Protein AF-0000000084985506 (afdb_homodimer)

Secondary structure (DSSP, 8-state):
----PPPTTB-SPPP-PPTT-THHHHHHHHHHHHHHTT-GGGEEEEEPSSGGGGGGGTBSSEEEE--TT-HHHHHHHHHHHH-TT-EEEEEEEHIIIIIITHHHHHHHHHTT-S-EEEEEE-SSBTTTTSB--TTPPTT---SS-TT---HHHH-PPP-HHHHHTTSTTEEEEEEEE-SSHHHHHHHHHHHHHHHHHHHTT--EEEEEEE---HHHHT--HHHHHHHIIIIIHHHS--EEEEE-TTT---/----PPPTTB-SPPP-PPTT-THHHHHHHHHHHHHHTT-GGGEEEEEPSSTTGGGGGTBSSEEEE--TT-HHHHHHHHHHHH-TT-EEEEEEEHIIIIIITHHHHHHHHHTT-S-EEEEEE-SSBTTTTSB--TTPPTT---SS-TT---HHHH-PPP-HHHHHTTSTTEEEEEEEE-SSHHHHHHHHHHHHHHHHHHHTT--EEEEEEE---HHHHT--HHHHHHHIIIIIHHHS--EEEEE-TTT---

Radius of gyration: 23.68 Å; Cα contacts (8 Å, |Δi|>4): 1225; chains: 2; bounding box: 54×81×56 Å

Organism: NCBI:txid537013

Foldseek 3Di:
DPPPDQAPFWDPDDAPADPLWCVVLVLRLLSNLCVVVPQQAQEEEEEAPASCQCVCNTTSHHYHYDYQLCRLVVQLVVDVVSDLQHAYEYEDEQCRHVPPNPVSNLVQLLVLRLYEYEYEYAQARQRVQTHGGLQNQAQQDFPPRNRGDDCVVNNHRDQNQLVSQVHLSEQWEWEFEDLDPVRSVVLSVQSNVSRVLSSVVQGYYYYYYYIFRCRRSVHDSNVRSVCCVPPVCVVHPGDINHHNSVRGSD/DPPPDQAPFWDPDDAPADPLWCVVLVLRLLSNLCVVVPQQAQEEEEEAPASCQCVCNTTSHHYHYDYQLCRLVVQLVVDVVSDLQHAYEYEDEQCRHVPPNPVSNLVQLLVLRLYEYEYEYAQARQRVQTHGGLQNQAQQDFPPRNRGDDCVVNNHRDQNQLVSQVHLSEAWEWEFEDLDPVRSVVLSVQSNVSRVLSSVVQGYYYYYYYIFRCRRSVHDSNVRSVCCVPPVCVVHPGDINHHNSVRGSD

InterPro domains:
  IPR011766 Thiamine pyrophosphate enzyme, TPP-binding [PF02775] (49-209)
  IPR029061 Thiamin diphosphate-binding fold [SSF52518] (15-241)
  IPR051457 2-oxoacid:ferredoxin oxidoreductase [PTHR48084] (11-234)

pLDDT: mean 94.35, std 8.33, range [30.42, 98.94]

Sequence (500 aa):
MAVFEKTSGLTDQVTHYCPGCTHGIIHRLVAETLEELSVLGDTVGVASVGCSVMSYDYFSCDMVQAPHGRAPAVATGIKRVLGPQSVVFTYQGDGDLAAIGTAETVHAAARGENITLIFVNNAIYGMTGGQMAPTTLPGQVTQTTPRGRDIRTAGFPIRICEMLATLDGVAYAERVAVNTVANIRKAKQAVQKAFTAQTEGKGFTIVEILSTCPTNWGLTPAESLQWVQENMIPHYPLGVFCDRTEKGVYMAVFEKTSGLTDQVTHYCPGCTHGIIHRLVAETLEELSVLGDTVGVASVGCSVMSYDYFSCDMVQAPHGRAPAVATGIKRVLGPQSVVFTYQGDGDLAAIGTAETVHAAARGENITLIFVNNAIYGMTGGQMAPTTLPGQVTQTTPRGRDIRTAGFPIRICEMLATLDGVAYAERVAVNTVANIRKAKQAVQKAFTAQTEGKGFTIVEILSTCPTNWGLTPAESLQWVQENMIPHYPLGVFCDRTEKGVY

Solvent-accessible surface area (backbone atoms only — not comparable to full-atom values): 24438 Å² total; per-residue (Å²): 123,89,67,89,68,83,50,80,24,40,46,89,57,80,76,87,68,59,79,57,36,41,60,65,58,52,52,47,45,52,21,40,37,34,48,76,69,69,37,40,93,43,28,38,38,22,18,20,48,52,76,47,41,62,43,54,61,34,43,55,39,51,54,43,79,30,59,71,18,34,22,49,51,52,43,49,52,52,40,66,72,71,32,77,81,43,43,37,34,33,43,29,40,30,37,20,40,60,48,70,4,27,39,36,46,52,51,36,29,20,31,21,40,56,33,30,37,39,33,43,37,48,42,26,23,63,63,82,60,13,31,68,22,46,47,21,49,78,56,40,64,29,67,75,23,73,90,18,35,45,44,88,80,72,15,42,48,55,59,60,56,65,31,50,46,63,31,64,10,39,8,31,25,35,35,36,33,60,63,44,72,70,35,35,54,51,32,40,51,51,51,38,50,38,50,51,30,25,69,67,65,14,16,10,20,38,40,36,31,43,44,42,47,12,74,64,66,71,38,51,44,69,55,25,34,50,43,40,61,71,51,46,34,75,76,53,64,67,46,77,62,29,79,34,56,90,75,26,52,113,123,89,68,88,70,81,51,78,23,40,45,87,58,81,76,86,69,60,79,60,36,43,61,64,57,51,52,47,45,54,21,39,38,33,49,73,68,68,37,39,91,43,28,39,38,22,17,20,49,51,75,48,42,65,44,54,60,34,41,55,39,52,54,44,81,32,60,70,17,34,23,48,51,52,43,50,54,50,39,68,72,71,32,77,80,43,41,36,34,33,44,31,41,32,37,21,41,59,48,70,4,29,40,37,46,52,51,36,30,20,31,21,41,57,32,32,38,39,35,41,38,48,41,27,23,63,64,83,60,14,30,68,24,46,48,22,50,77,56,40,63,28,68,74,22,74,89,18,35,44,44,87,81,70,16,43,47,56,61,61,57,65,32,50,45,63,31,64,11,38,8,31,26,36,35,37,34,60,66,42,73,70,36,36,53,51,33,41,52,51,51,40,50,36,50,50,31,24,69,67,64,13,15,10,19,38,40,37,32,43,44,43,47,13,76,63,66,72,37,53,43,71,53,24,32,49,43,38,60,71,51,47,34,76,75,52,62,67,45,77,63,31,81,35,58,90,75,26,53,116

Structure (mmCIF, N/CA/C/O backbone):
data_AF-0000000084985506-model_v1
#
loop_
_entity.id
_entity.type
_entity.pdbx_description
1 polymer 'Thiamine pyrophosphate enzyme, C-terminal TPP binding domain protein'
#
loop_
_atom_site.group_PDB
_atom_site.id
_atom_site.type_symbol
_atom_site.label_atom_id
_atom_site.label_alt_id
_atom_site.label_comp_id
_atom_site.label_asym_id
_atom_site.label_entity_id
_atom_site.label_seq_id
_atom_site.pdbx_PDB_ins_code
_atom_site.Cartn_x
_atom_site.Cartn_y
_atom_site.Cartn_z
_atom_site.occupancy
_atom_site.B_iso_or_equiv
_atom_site.auth_seq_id
_atom_site.auth_comp_id
_atom_site.auth_asym_id
_atom_site.auth_atom_id
_atom_site.pdbx_PDB_model_num
ATOM 1 N N . MET A 1 1 ? 7.836 -46.719 -10.297 1 30.42 1 MET A N 1
ATOM 2 C CA . MET A 1 1 ? 8.43 -45.375 -10.344 1 30.42 1 MET A CA 1
ATOM 3 C C . MET A 1 1 ? 7.383 -44.344 -10.703 1 30.42 1 MET A C 1
ATOM 5 O O . MET A 1 1 ? 6.746 -44.406 -11.758 1 30.42 1 MET A O 1
ATOM 9 N N . ALA A 1 2 ? 6.781 -43.781 -9.758 1 40.88 2 ALA A N 1
ATOM 10 C CA . ALA A 1 2 ? 5.629 -42.938 -10.102 1 40.88 2 ALA A CA 1
ATOM 11 C C . ALA A 1 2 ? 5.977 -41.969 -11.211 1 40.88 2 ALA A C 1
ATOM 13 O O . ALA A 1 2 ? 6.922 -41.188 -11.078 1 40.88 2 ALA A O 1
ATOM 14 N N . VAL A 1 3 ? 5.801 -42.25 -12.453 1 41.94 3 VAL A N 1
ATOM 15 C CA . VAL A 1 3 ? 6.113 -41.5 -13.672 1 41.94 3 VAL A CA 1
ATOM 16 C C . VAL A 1 3 ? 5.555 -40.094 -13.562 1 41.94 3 VAL A C 1
ATOM 18 O O . VAL A 1 3 ? 4.422 -39.906 -13.117 1 41.94 3 VAL A O 1
ATOM 21 N N . PHE A 1 4 ? 6.473 -39.125 -13.43 1 58.09 4 PHE A N 1
ATOM 22 C CA . PHE A 1 4 ? 6.062 -37.719 -13.531 1 58.09 4 PHE A CA 1
ATOM 23 C C . PHE A 1 4 ? 5.004 -37.562 -14.617 1 58.09 4 PHE A C 1
ATOM 25 O O . PHE A 1 4 ? 5.199 -38 -15.758 1 58.09 4 PHE A O 1
ATOM 32 N N . GLU A 1 5 ? 3.703 -37.562 -14.211 1 70.94 5 GLU A N 1
ATOM 33 C CA . GLU A 1 5 ? 2.656 -37.281 -15.195 1 70.94 5 GLU A CA 1
ATOM 34 C C . GLU A 1 5 ? 2.422 -35.781 -15.344 1 70.94 5 GLU A C 1
ATOM 36 O O . GLU A 1 5 ? 2.369 -35.062 -14.344 1 70.94 5 GLU A O 1
ATOM 41 N N . LYS A 1 6 ? 2.502 -35.438 -16.594 1 80.25 6 LYS A N 1
ATOM 42 C CA . LYS A 1 6 ? 2.188 -34.031 -16.922 1 80.25 6 LYS A CA 1
ATOM 43 C C . LYS A 1 6 ? 0.766 -33.688 -16.484 1 80.25 6 LYS A C 1
ATOM 45 O O . LYS A 1 6 ? -0.162 -34.469 -16.688 1 80.25 6 LYS A O 1
ATOM 50 N N . THR A 1 7 ? 0.675 -32.625 -15.797 1 84.88 7 THR A N 1
ATOM 51 C CA . THR A 1 7 ? -0.644 -32.188 -15.375 1 84.88 7 THR A CA 1
ATOM 52 C C . THR A 1 7 ? -1.489 -31.766 -16.578 1 84.88 7 THR A C 1
ATOM 54 O O . THR A 1 7 ? -0.975 -31.172 -17.531 1 84.88 7 THR A O 1
ATOM 57 N N . SER A 1 8 ? -2.762 -32.031 -16.5 1 83.69 8 SER A N 1
ATOM 58 C CA . SER A 1 8 ? -3.711 -31.609 -17.516 1 83.69 8 SER A CA 1
ATOM 59 C C . SER A 1 8 ? -3.979 -30.109 -17.422 1 83.69 8 SER A C 1
ATOM 61 O O . SER A 1 8 ? -4.637 -29.531 -18.297 1 83.69 8 SER A O 1
ATOM 63 N N . GLY A 1 9 ? -3.445 -29.5 -16.469 1 87.44 9 GLY A N 1
ATOM 64 C CA . GLY A 1 9 ? -3.65 -28.062 -16.25 1 87.44 9 GLY A CA 1
ATOM 65 C C . GLY A 1 9 ? -2.736 -27.203 -17.109 1 87.44 9 GLY A C 1
ATOM 66 O O . GLY A 1 9 ? -2.898 -25.984 -17.141 1 87.44 9 GLY A O 1
ATOM 67 N N . LEU A 1 10 ? -1.847 -27.812 -17.719 1 86.75 10 LEU A N 1
ATOM 68 C CA . LEU A 1 10 ? -0.964 -27.109 -18.641 1 86.75 10 LEU A CA 1
ATOM 69 C C . LEU A 1 10 ? -1.145 -27.625 -20.062 1 86.75 10 LEU A C 1
ATOM 71 O O . LEU A 1 10 ? -1.378 -28.812 -20.266 1 86.75 10 LEU A O 1
ATOM 75 N N . THR A 1 11 ? -0.971 -26.719 -20.938 1 85.94 11 THR A N 1
ATOM 76 C CA . THR A 1 11 ? -1.003 -27.109 -22.344 1 85.94 11 THR A CA 1
ATOM 77 C C . THR A 1 11 ? 0.323 -27.734 -22.766 1 85.94 11 THR A C 1
ATOM 79 O O . THR A 1 11 ? 1.237 -27.875 -21.953 1 85.94 11 THR A O 1
ATOM 82 N N . ASP A 1 12 ? 0.394 -28.141 -23.984 1 82.62 12 ASP A N 1
ATOM 83 C CA . ASP A 1 12 ? 1.61 -28.766 -24.5 1 82.62 12 ASP A CA 1
ATOM 84 C C . ASP A 1 12 ? 2.549 -27.719 -25.094 1 82.62 12 ASP A C 1
ATOM 86 O O . ASP A 1 12 ? 3.578 -28.047 -25.688 1 82.62 12 ASP A O 1
ATOM 90 N N . GLN A 1 13 ? 2.191 -26.531 -24.922 1 82.62 13 GLN A N 1
ATOM 91 C CA . GLN A 1 13 ? 3.006 -25.469 -25.5 1 82.62 13 GLN A CA 1
ATOM 92 C C . GLN A 1 13 ? 4.367 -25.391 -24.812 1 82.62 13 GLN A C 1
ATOM 94 O O . GLN A 1 13 ? 4.461 -25.531 -23.594 1 82.62 13 GLN A O 1
ATOM 99 N N . VAL A 1 14 ? 5.375 -25.281 -25.609 1 79.69 14 VAL A N 1
ATOM 100 C CA . VAL A 1 14 ? 6.715 -25.047 -25.078 1 79.69 14 VAL A CA 1
ATOM 101 C C . VAL A 1 14 ? 6.789 -23.625 -24.5 1 79.69 14 VAL A C 1
ATOM 103 O O . VAL A 1 14 ? 6.367 -22.672 -25.141 1 79.69 14 VAL A O 1
ATOM 106 N N . THR A 1 15 ? 7.312 -23.562 -23.344 1 79.88 15 THR A N 1
ATOM 107 C CA . THR A 1 15 ? 7.359 -22.25 -22.703 1 79.88 15 THR A CA 1
ATOM 108 C C . THR A 1 15 ? 8.516 -21.422 -23.25 1 79.88 15 THR A C 1
ATOM 110 O O . THR A 1 15 ? 9.484 -21.969 -23.781 1 79.88 15 THR A O 1
ATOM 113 N N . HIS A 1 16 ? 8.398 -20.062 -23.141 1 83.56 16 HIS A N 1
ATOM 114 C CA . HIS A 1 16 ? 9.398 -19.156 -23.703 1 83.56 16 HIS A CA 1
ATOM 115 C C . HIS A 1 16 ? 10.398 -18.719 -22.641 1 83.56 16 HIS A C 1
ATOM 117 O O . HIS A 1 16 ? 11.289 -17.922 -22.922 1 83.56 16 HIS A O 1
ATOM 123 N N . TYR A 1 17 ? 10.281 -19.266 -21.484 1 86.31 17 TYR A N 1
ATOM 124 C CA . TYR A 1 17 ? 11.094 -18.797 -20.359 1 86.31 17 TYR A CA 1
ATOM 125 C C . TYR A 1 17 ? 12.562 -19.141 -20.578 1 86.31 17 TYR A C 1
ATOM 127 O O . TYR A 1 17 ? 12.891 -20.109 -21.25 1 86.31 17 TYR A O 1
ATOM 135 N N . CYS A 1 18 ? 13.438 -18.344 -20.016 1 87.38 18 CYS A N 1
ATOM 136 C CA . CYS A 1 18 ? 14.875 -18.562 -20.094 1 87.38 18 CYS A CA 1
ATOM 137 C C . CYS A 1 18 ? 15.266 -19.875 -19.406 1 87.38 18 CYS A C 1
ATOM 139 O O . CYS A 1 18 ? 14.578 -20.328 -18.5 1 87.38 18 CYS A O 1
ATOM 141 N N . PRO A 1 19 ? 16.359 -20.422 -19.906 1 86.56 19 PRO A N 1
ATOM 142 C CA . PRO A 1 19 ? 16.891 -21.594 -19.203 1 86.56 19 PRO A CA 1
ATOM 143 C C . PRO A 1 19 ? 17.156 -21.328 -17.734 1 86.56 19 PRO A C 1
ATOM 145 O O . PRO A 1 19 ? 17.75 -20.312 -17.375 1 86.56 19 PRO A O 1
ATOM 148 N N . GLY A 1 20 ? 16.641 -22.203 -16.938 1 87.94 20 GLY A N 1
ATOM 149 C CA . GLY A 1 20 ? 16.906 -22.078 -15.516 1 87.94 20 GLY A CA 1
ATOM 150 C C . GLY A 1 20 ? 15.867 -21.25 -14.789 1 87.94 20 GLY A C 1
ATOM 151 O O . GLY A 1 20 ? 15.852 -21.203 -13.555 1 87.94 20 GLY A O 1
ATOM 152 N N . CYS A 1 21 ? 15.086 -20.609 -15.555 1 89.69 21 CYS A N 1
ATOM 153 C CA . CYS A 1 21 ? 14.008 -19.828 -14.961 1 89.69 21 CYS A CA 1
ATOM 154 C C . CYS A 1 21 ? 13.008 -20.734 -14.258 1 89.69 21 CYS A C 1
ATOM 156 O O . CYS A 1 21 ? 12.641 -21.797 -14.781 1 89.69 21 CYS A O 1
ATOM 158 N N . THR A 1 22 ? 12.5 -20.312 -13.102 1 93.19 22 THR A N 1
ATOM 159 C CA . THR A 1 22 ? 11.68 -21.219 -12.305 1 93.19 22 THR A CA 1
ATOM 160 C C . THR A 1 22 ? 10.195 -20.969 -12.562 1 93.19 22 THR A C 1
ATOM 162 O O . THR A 1 22 ? 9.336 -21.531 -11.875 1 93.19 22 THR A O 1
ATOM 165 N N . HIS A 1 23 ? 9.852 -20.141 -13.492 1 93.06 23 HIS A N 1
ATOM 166 C CA . HIS A 1 23 ? 8.461 -19.969 -13.891 1 93.06 23 HIS A CA 1
ATOM 167 C C . HIS A 1 23 ? 7.816 -21.297 -14.25 1 93.06 23 HIS A C 1
ATOM 169 O O . HIS A 1 23 ? 6.645 -21.531 -13.938 1 93.06 23 HIS A O 1
ATOM 175 N N . GLY A 1 24 ? 8.57 -22.141 -14.984 1 91.5 24 GLY A N 1
ATOM 176 C CA . GLY A 1 24 ? 8.023 -23.438 -15.352 1 91.5 24 GLY A CA 1
ATOM 177 C C . GLY A 1 24 ? 7.559 -24.25 -14.156 1 91.5 24 GLY A C 1
ATOM 178 O O . GLY A 1 24 ? 6.504 -24.891 -14.203 1 91.5 24 GLY A O 1
ATOM 179 N N . ILE A 1 25 ? 8.344 -24.234 -13.125 1 94.31 25 ILE A N 1
ATOM 180 C CA . ILE A 1 25 ? 8.008 -24.938 -11.898 1 94.31 25 ILE A CA 1
ATOM 181 C C . ILE A 1 25 ? 6.73 -24.344 -11.297 1 94.31 25 ILE A C 1
ATOM 183 O O . ILE A 1 25 ? 5.809 -25.078 -10.93 1 94.31 25 ILE A O 1
ATOM 187 N N . ILE A 1 26 ? 6.645 -23.062 -11.227 1 96.56 26 ILE A N 1
ATOM 188 C CA . ILE A 1 26 ? 5.516 -22.375 -10.602 1 96.56 26 ILE A CA 1
ATOM 189 C C . ILE A 1 26 ? 4.242 -22.641 -11.406 1 96.56 26 ILE A C 1
ATOM 191 O O . ILE A 1 26 ? 3.186 -22.906 -10.828 1 96.56 26 ILE A O 1
ATOM 195 N N . HIS A 1 27 ? 4.34 -22.531 -12.75 1 95.19 27 HIS A N 1
ATOM 196 C CA . HIS A 1 27 ? 3.197 -22.859 -13.586 1 95.19 27 HIS A CA 1
ATOM 197 C C . HIS A 1 27 ? 2.668 -24.25 -13.258 1 95.19 27 HIS A C 1
ATOM 199 O O . HIS A 1 27 ? 1.456 -24.453 -13.156 1 95.19 27 HIS A O 1
ATOM 205 N N . ARG A 1 28 ? 3.594 -25.156 -13.164 1 94.5 28 ARG A N 1
ATOM 206 C CA . ARG A 1 28 ? 3.221 -26.547 -12.883 1 94.5 28 ARG A CA 1
ATOM 207 C C . 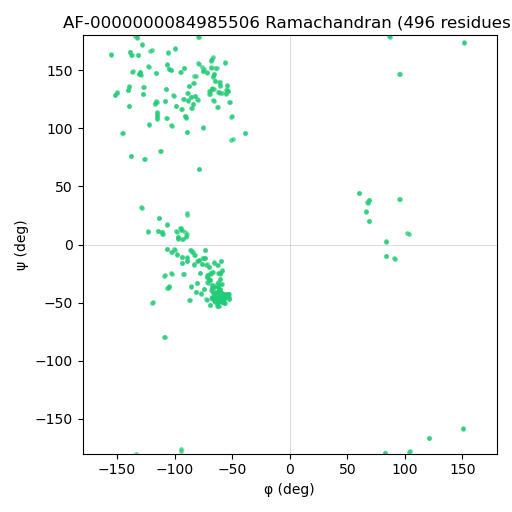ARG A 1 28 ? 2.504 -26.656 -11.547 1 94.5 28 ARG A C 1
ATOM 209 O O . ARG A 1 28 ? 1.486 -27.344 -11.438 1 94.5 28 ARG A O 1
ATOM 216 N N . LEU A 1 29 ? 3.035 -26.031 -10.492 1 97 29 LEU A N 1
ATOM 217 C CA . LEU A 1 29 ? 2.43 -26.078 -9.172 1 97 29 LEU A CA 1
ATOM 218 C C . LEU A 1 29 ? 0.997 -25.562 -9.211 1 97 29 LEU A C 1
ATOM 220 O O . LEU A 1 29 ? 0.094 -26.172 -8.633 1 97 29 LEU A O 1
ATOM 224 N N . VAL A 1 30 ? 0.793 -24.438 -9.875 1 97.56 30 VAL A N 1
ATOM 225 C CA . VAL A 1 30 ? -0.53 -23.828 -9.977 1 97.56 30 VAL A CA 1
ATOM 226 C C . VAL A 1 30 ? -1.464 -24.75 -10.758 1 97.56 30 VAL A C 1
ATOM 228 O O . VAL A 1 30 ? -2.568 -25.047 -10.297 1 97.56 30 VAL A O 1
ATOM 231 N N . ALA A 1 31 ? -1.021 -25.234 -11.875 1 96.19 31 ALA A N 1
ATOM 232 C CA . ALA A 1 31 ? -1.827 -26.094 -12.734 1 96.19 31 ALA A CA 1
ATOM 233 C C . ALA A 1 31 ? -2.221 -27.391 -12.023 1 96.19 31 ALA A C 1
ATOM 235 O O . ALA A 1 31 ? -3.377 -27.812 -12.086 1 96.19 31 ALA A O 1
ATOM 236 N N . GLU A 1 32 ? -1.268 -27.984 -11.398 1 96.88 32 GLU A N 1
ATOM 237 C CA . GLU A 1 32 ? -1.541 -29.203 -10.656 1 96.88 32 GLU A CA 1
ATOM 238 C C . GLU A 1 32 ? -2.572 -28.969 -9.555 1 96.88 32 GLU A C 1
ATOM 240 O O . GLU A 1 32 ? -3.438 -29.812 -9.312 1 96.88 32 GLU A O 1
ATOM 245 N N . THR A 1 33 ? -2.406 -27.875 -8.875 1 98.06 33 THR A N 1
ATOM 246 C CA . THR A 1 33 ? -3.338 -27.531 -7.805 1 98.06 33 THR A CA 1
ATOM 247 C C . THR A 1 33 ? -4.758 -27.391 -8.352 1 98.06 33 THR A C 1
ATOM 249 O O . THR A 1 33 ? -5.703 -27.938 -7.777 1 98.06 33 THR A O 1
ATOM 252 N N . LEU A 1 34 ? -4.926 -26.672 -9.445 1 97.5 34 LEU A N 1
ATOM 253 C CA . LEU A 1 34 ? -6.238 -26.484 -10.055 1 97.5 34 LEU A CA 1
ATOM 254 C C . LEU A 1 34 ? -6.836 -27.812 -10.484 1 97.5 34 LEU A C 1
ATOM 256 O O . LEU A 1 34 ? -8.039 -28.031 -10.336 1 97.5 34 LEU A O 1
ATOM 260 N N . GLU A 1 35 ? -6.004 -28.688 -10.984 1 96.62 35 GLU A N 1
ATOM 261 C CA . GLU A 1 35 ? -6.434 -30.016 -11.375 1 96.62 35 GLU A CA 1
ATOM 262 C C . GLU A 1 35 ? -6.879 -30.844 -10.164 1 96.62 35 GLU A C 1
ATOM 264 O O . GLU A 1 35 ? -7.945 -31.453 -10.18 1 96.62 35 GLU A O 1
ATOM 269 N N . GLU A 1 36 ? -6.059 -30.828 -9.172 1 96.94 36 GLU A N 1
ATOM 270 C CA . GLU A 1 36 ? -6.324 -31.609 -7.969 1 96.94 36 GLU A CA 1
ATOM 271 C C . GLU A 1 36 ? -7.609 -31.141 -7.285 1 96.94 36 GLU A C 1
ATOM 273 O O . GLU A 1 36 ? -8.328 -31.953 -6.703 1 96.94 36 GLU A O 1
ATOM 278 N N . LEU A 1 37 ? -7.887 -29.875 -7.379 1 97.31 37 LEU A N 1
ATOM 279 C CA . LEU A 1 37 ? -9.094 -29.328 -6.781 1 97.31 37 LEU A CA 1
ATOM 280 C C . LEU A 1 37 ? -10.289 -29.5 -7.711 1 97.31 37 LEU A C 1
ATOM 282 O O . LEU A 1 37 ? -11.422 -29.156 -7.348 1 97.31 37 LEU A O 1
ATOM 286 N N . SER A 1 38 ? -10.031 -29.984 -8.953 1 97 38 SER A N 1
ATOM 287 C CA . SER A 1 38 ? -11.055 -30.219 -9.969 1 97 38 SER A CA 1
ATOM 288 C C . SER A 1 38 ? -11.789 -28.938 -10.328 1 97 38 SER A C 1
ATOM 290 O O . SER A 1 38 ? -13.016 -28.906 -10.414 1 97 38 SER A O 1
ATOM 292 N N . VAL A 1 39 ? -10.953 -27.859 -10.5 1 97.19 39 VAL A N 1
ATOM 293 C CA . VAL A 1 39 ? -11.602 -26.578 -10.766 1 97.19 39 VAL A CA 1
ATOM 294 C C . VAL A 1 39 ? -11.094 -26 -12.086 1 97.19 39 VAL A C 1
ATOM 296 O O . VAL A 1 39 ? -11.312 -24.828 -12.375 1 97.19 39 VAL A O 1
ATOM 299 N N . LEU A 1 40 ? -10.414 -26.75 -12.82 1 95.69 40 LEU A N 1
ATOM 300 C CA . LEU A 1 40 ? -9.852 -26.266 -14.07 1 95.69 40 LEU A CA 1
ATOM 301 C C . LEU A 1 40 ? -10.93 -25.656 -14.953 1 95.69 40 LEU A C 1
ATOM 303 O O . LEU A 1 40 ? -10.742 -24.578 -15.531 1 95.69 40 LEU A O 1
ATOM 307 N N . GLY A 1 41 ? -12.031 -26.25 -15.039 1 95.44 41 GLY A N 1
ATOM 308 C CA . GLY A 1 41 ? -13.125 -25.812 -15.898 1 95.44 41 GLY A CA 1
ATOM 309 C C . GLY A 1 41 ? -13.836 -24.578 -15.383 1 95.44 41 GLY A C 1
ATOM 310 O O . GLY A 1 41 ? -14.586 -23.938 -16.125 1 95.44 41 GLY A O 1
ATOM 311 N N . ASP A 1 42 ? -13.586 -24.188 -14.18 1 97.19 42 ASP A N 1
ATOM 312 C CA . ASP A 1 42 ? -14.234 -23.062 -13.531 1 97.19 42 ASP A CA 1
ATOM 313 C C . ASP A 1 42 ? -13.234 -21.938 -13.242 1 97.19 42 ASP A C 1
ATOM 315 O O . ASP A 1 42 ? -13.531 -21.016 -12.484 1 97.19 42 ASP A O 1
ATOM 319 N N . THR A 1 43 ? -12.055 -22.109 -13.852 1 97.75 43 THR A N 1
ATOM 320 C CA . THR A 1 43 ? -10.977 -21.188 -13.5 1 97.75 43 THR A CA 1
ATOM 321 C C . THR A 1 43 ? -10.703 -20.219 -14.633 1 97.75 43 THR A C 1
ATOM 323 O O . THR A 1 43 ? -10.68 -20.594 -15.805 1 97.75 43 THR A O 1
ATOM 326 N N . VAL A 1 44 ? -10.57 -18.938 -14.312 1 97.81 44 VAL A N 1
ATOM 327 C CA . VAL A 1 44 ? -10.055 -17.906 -15.203 1 97.81 44 VAL A CA 1
ATOM 328 C C . VAL A 1 44 ? -8.766 -17.328 -14.633 1 97.81 44 VAL A C 1
ATOM 330 O O . VAL A 1 44 ? -8.75 -16.844 -13.5 1 97.81 44 VAL A O 1
ATOM 333 N N . GLY A 1 45 ? -7.719 -17.406 -15.359 1 97.25 45 GLY A N 1
ATOM 334 C CA . GLY A 1 45 ? -6.473 -16.75 -14.992 1 97.25 45 GLY A CA 1
ATOM 335 C C . GLY A 1 45 ? -6.297 -15.391 -15.641 1 97.25 45 GLY A C 1
ATOM 336 O O . GLY A 1 45 ? -6.773 -15.156 -16.75 1 97.25 45 GLY A O 1
ATOM 337 N N . VAL A 1 46 ? -5.613 -14.508 -14.93 1 96.12 46 VAL A N 1
ATOM 338 C CA . VAL A 1 46 ? -5.281 -13.188 -15.453 1 96.12 46 VAL A CA 1
ATOM 339 C C . VAL A 1 46 ? -3.768 -13.055 -15.602 1 96.12 46 VAL A C 1
ATOM 341 O O . VAL A 1 46 ? -3.039 -13.047 -14.602 1 96.12 46 VAL A O 1
ATOM 344 N N . ALA A 1 47 ? -3.359 -12.969 -16.781 1 92.75 47 ALA A N 1
ATOM 345 C CA . ALA A 1 47 ? -1.941 -12.781 -17.078 1 92.75 47 ALA A CA 1
ATOM 346 C C . ALA A 1 47 ? -1.545 -11.312 -16.984 1 92.75 47 ALA A C 1
ATOM 348 O O . ALA A 1 47 ? -2.291 -10.43 -17.406 1 92.75 47 ALA A O 1
ATOM 349 N N . SER A 1 48 ? -0.443 -11.102 -16.438 1 87.62 48 SER A N 1
ATOM 350 C CA . SER A 1 48 ? 0.073 -9.742 -16.312 1 87.62 48 SER A CA 1
ATOM 351 C C . SER A 1 48 ? 1.104 -9.438 -17.391 1 87.62 48 SER A C 1
ATOM 353 O O . SER A 1 48 ? 1.51 -10.328 -18.141 1 87.62 48 SER A O 1
ATOM 355 N N . VAL A 1 49 ? 1.439 -8.148 -17.469 1 83.44 49 VAL A N 1
ATOM 356 C CA . VAL A 1 49 ? 2.527 -7.77 -18.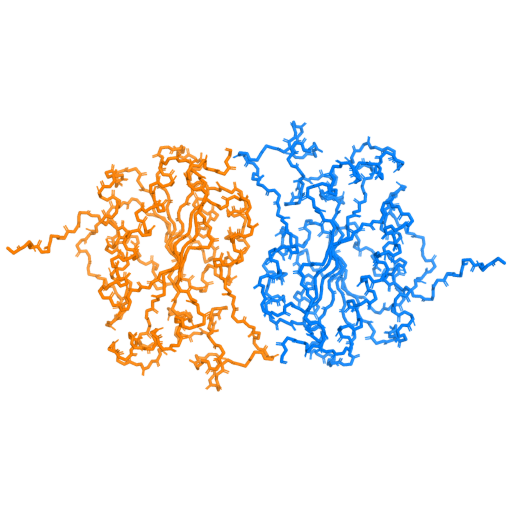375 1 83.44 49 VAL A CA 1
ATOM 357 C C . VAL A 1 49 ? 3.871 -8.047 -17.703 1 83.44 49 VAL A C 1
ATOM 359 O O . VAL A 1 49 ? 4.102 -7.621 -16.562 1 83.44 49 VAL A O 1
ATOM 362 N N . GLY A 1 50 ? 4.68 -8.781 -18.328 1 85.25 50 GLY A N 1
ATOM 363 C CA . GLY A 1 50 ? 5.973 -9.258 -17.859 1 85.25 50 GLY A CA 1
ATOM 364 C C . GLY A 1 50 ? 6.367 -10.594 -18.453 1 85.25 50 GLY A C 1
ATOM 365 O O . GLY A 1 50 ? 5.84 -11 -19.5 1 85.25 50 GLY A O 1
ATOM 366 N N . CYS A 1 51 ? 7.281 -11.266 -17.75 1 81.62 51 CYS A N 1
ATOM 367 C CA . CYS A 1 51 ? 7.773 -12.539 -18.281 1 81.62 51 CYS A CA 1
ATOM 368 C C . CYS A 1 51 ? 6.645 -13.555 -18.406 1 81.62 51 CYS A C 1
ATOM 370 O O . CYS A 1 51 ? 6.711 -14.461 -19.234 1 81.62 51 CYS A O 1
ATOM 372 N N . SER A 1 52 ? 5.652 -13.328 -17.594 1 78.19 52 SER A N 1
ATOM 373 C CA . SER A 1 52 ? 4.578 -14.32 -17.562 1 78.19 52 SER A CA 1
ATOM 374 C C . SER A 1 52 ? 3.441 -13.93 -18.5 1 78.19 52 SER A C 1
ATOM 376 O O . SER A 1 52 ? 2.357 -14.516 -18.438 1 78.19 52 SER A O 1
ATOM 378 N N . VAL A 1 53 ? 3.645 -13 -19.375 1 80.38 53 VAL A N 1
ATOM 379 C CA . VAL A 1 53 ? 2.584 -12.461 -20.219 1 80.38 53 VAL A CA 1
ATOM 380 C C . VAL A 1 53 ? 1.979 -13.578 -21.078 1 80.38 53 VAL A C 1
ATOM 382 O O . VAL A 1 53 ? 0.771 -13.586 -21.328 1 80.38 53 VAL A O 1
ATOM 385 N N . MET A 1 54 ? 2.785 -14.57 -21.406 1 79.56 54 MET A N 1
ATOM 386 C CA . MET A 1 54 ? 2.289 -15.609 -22.312 1 79.56 54 MET A CA 1
ATOM 387 C C . MET A 1 54 ? 1.726 -16.781 -21.531 1 79.56 54 MET A C 1
ATOM 389 O O . MET A 1 54 ? 1.498 -17.859 -22.078 1 79.56 54 MET A O 1
ATOM 393 N N . SER A 1 55 ? 1.544 -16.562 -20.281 1 81.62 55 SER A N 1
ATOM 394 C CA . SER A 1 55 ? 0.981 -17.641 -19.453 1 81.62 55 SER A CA 1
ATOM 395 C C . SER A 1 55 ? -0.388 -18.062 -19.969 1 81.62 55 SER A C 1
ATOM 397 O O . SER A 1 55 ? -0.831 -19.188 -19.719 1 81.62 55 SER A O 1
ATOM 399 N N . TYR A 1 56 ? -1.074 -17.234 -20.703 1 82.81 56 TYR A N 1
ATOM 400 C CA . TYR A 1 56 ? -2.387 -17.562 -21.266 1 82.81 56 TYR A CA 1
ATOM 401 C C . TYR A 1 56 ? -2.289 -18.672 -22.281 1 82.81 56 TYR A C 1
ATOM 403 O O . TYR A 1 56 ? -3.287 -19.328 -22.594 1 82.81 56 TYR A O 1
ATOM 411 N N . ASP A 1 57 ? -1.063 -18.922 -22.719 1 84.62 57 ASP A N 1
ATOM 412 C CA . ASP A 1 57 ? -0.857 -20.031 -23.656 1 84.62 57 ASP A CA 1
ATOM 413 C C . ASP A 1 57 ? -0.49 -21.312 -22.922 1 84.62 57 ASP A C 1
ATOM 415 O O . ASP A 1 57 ? -0.524 -22.406 -23.516 1 84.62 57 ASP A O 1
ATOM 419 N N . TYR A 1 58 ? -0.202 -21.203 -21.656 1 86.06 58 TYR A N 1
ATOM 420 C CA . TYR A 1 58 ? 0.398 -22.328 -20.969 1 86.06 58 TYR A CA 1
ATOM 421 C C . TYR A 1 58 ? -0.623 -23.016 -20.078 1 86.06 58 TYR A C 1
ATOM 423 O O . TYR A 1 58 ? -0.612 -24.25 -19.938 1 86.06 58 TYR A O 1
ATOM 431 N N . PHE A 1 59 ? -1.451 -22.281 -19.5 1 90 59 PHE A N 1
ATOM 432 C CA . PHE A 1 59 ? -2.455 -22.859 -18.625 1 90 59 PHE A CA 1
ATOM 433 C C . PHE A 1 59 ? -3.637 -23.391 -19.422 1 90 59 PHE A C 1
ATOM 435 O O . PHE A 1 59 ? -4.059 -22.766 -20.406 1 90 59 PHE A O 1
ATOM 442 N N . SER A 1 60 ? -4.266 -24.5 -19 1 89.06 60 SER A N 1
ATOM 443 C CA . SER A 1 60 ? -5.41 -25.125 -19.656 1 89.06 60 SER A CA 1
ATOM 444 C C . SER A 1 60 ? -6.727 -24.562 -19.141 1 89.06 60 SER A C 1
ATOM 446 O O . SER A 1 60 ? -7.707 -25.297 -18.984 1 89.06 60 SER A O 1
ATOM 448 N N . CYS A 1 61 ? -6.773 -23.422 -18.656 1 91.25 61 CYS A N 1
ATOM 449 C CA . CYS A 1 61 ? -7.984 -22.703 -18.266 1 91.25 61 CYS A CA 1
ATOM 450 C C . CYS A 1 61 ? -8.141 -21.406 -19.047 1 91.25 61 CYS A C 1
ATOM 452 O O . CYS A 1 61 ? -7.262 -21.047 -19.828 1 91.25 61 CYS A O 1
ATOM 454 N N . ASP A 1 62 ? -9.305 -20.766 -19 1 93.38 62 ASP A N 1
ATOM 455 C CA . ASP A 1 62 ? -9.484 -19.469 -19.641 1 93.38 62 ASP A CA 1
ATOM 456 C C . ASP A 1 62 ? -8.539 -18.422 -19.062 1 93.38 62 ASP A C 1
ATOM 458 O O . ASP A 1 62 ? -8.297 -18.406 -17.844 1 93.38 62 ASP A O 1
ATOM 462 N N . MET A 1 63 ? -7.965 -17.672 -19.953 1 94.31 63 MET A N 1
ATOM 463 C CA . MET A 1 63 ? -7.027 -16.641 -19.531 1 94.31 63 MET A CA 1
ATOM 464 C C . MET A 1 63 ? -7.363 -15.289 -20.156 1 94.31 63 MET A C 1
ATOM 466 O O . MET A 1 63 ? -7.832 -15.242 -21.297 1 94.31 63 MET A O 1
ATOM 470 N N . VAL A 1 64 ? -7.113 -14.234 -19.406 1 93.5 64 VAL A N 1
ATOM 471 C CA . VAL A 1 64 ? -7.227 -12.867 -19.891 1 93.5 64 VAL A CA 1
ATOM 472 C C . VAL A 1 64 ? -5.926 -12.109 -19.625 1 93.5 64 VAL A C 1
ATOM 474 O O . VAL A 1 64 ? -5.312 -12.273 -18.562 1 93.5 64 VAL A O 1
ATOM 477 N N . GLN A 1 65 ? -5.484 -11.375 -20.594 1 93.56 65 GLN A N 1
ATOM 478 C CA . GLN A 1 65 ? -4.336 -10.5 -20.375 1 93.56 65 GLN A CA 1
ATOM 479 C C . GLN A 1 65 ? -4.773 -9.133 -19.859 1 93.56 65 GLN A C 1
ATOM 481 O O . GLN A 1 65 ? -5.699 -8.523 -20.406 1 93.56 65 GLN A O 1
ATOM 486 N N . ALA A 1 66 ? -4.172 -8.703 -18.828 1 93.94 66 ALA A N 1
ATOM 487 C CA . ALA A 1 66 ? -4.484 -7.395 -18.266 1 93.94 66 ALA A CA 1
ATOM 488 C C . ALA A 1 66 ? -3.402 -6.375 -18.594 1 93.94 66 ALA A C 1
ATOM 490 O O . ALA A 1 66 ? -2.232 -6.734 -18.766 1 93.94 66 ALA A O 1
ATOM 491 N N . PRO A 1 67 ? -3.811 -5.012 -18.688 1 93.31 67 PRO A N 1
ATOM 492 C CA . PRO A 1 67 ? -2.762 -3.99 -18.75 1 93.31 67 PRO A CA 1
ATOM 493 C C . PRO A 1 67 ? -1.804 -4.055 -17.562 1 93.31 67 PRO A C 1
ATOM 495 O O . PRO A 1 67 ? -2.162 -4.578 -16.5 1 93.31 67 PRO A O 1
ATOM 498 N N . HIS A 1 68 ? -0.652 -3.527 -17.828 1 92.81 68 HIS A N 1
ATOM 499 C CA . HIS A 1 68 ? 0.404 -3.57 -16.812 1 92.81 68 HIS A CA 1
ATOM 500 C C . HIS A 1 68 ? -0.089 -3.033 -15.477 1 92.81 68 HIS A C 1
ATOM 502 O O . HIS A 1 68 ? -0.616 -1.921 -15.406 1 92.81 68 HIS A O 1
ATOM 508 N N . GLY A 1 69 ? 0.025 -3.857 -14.477 1 94.75 69 GLY A N 1
ATOM 509 C CA . GLY A 1 69 ? -0.316 -3.488 -13.109 1 94.75 69 GLY A CA 1
ATOM 510 C C . GLY A 1 69 ? -1.798 -3.619 -12.805 1 94.75 69 GLY A C 1
ATOM 511 O O . GLY A 1 69 ? -2.229 -3.4 -11.672 1 94.75 69 GLY A O 1
ATOM 512 N N . ARG A 1 70 ? -2.594 -4.078 -13.734 1 96.62 70 ARG A N 1
ATOM 513 C CA . ARG A 1 70 ? -4.039 -4.027 -13.547 1 96.62 70 ARG A CA 1
ATOM 514 C C . ARG A 1 70 ? -4.621 -5.422 -13.359 1 96.62 70 ARG A C 1
ATOM 516 O O . ARG A 1 70 ? -5.84 -5.602 -13.367 1 96.62 70 ARG A O 1
ATOM 523 N N . ALA A 1 71 ? -3.807 -6.402 -13.18 1 97 71 ALA A N 1
ATOM 524 C CA . ALA A 1 71 ? -4.273 -7.785 -13.102 1 97 71 ALA A CA 1
ATOM 525 C C . ALA A 1 71 ? -5.266 -7.961 -11.953 1 97 71 ALA A C 1
ATOM 527 O O . ALA A 1 71 ? -6.328 -8.562 -12.133 1 97 71 ALA A O 1
ATOM 528 N N . PRO A 1 72 ? -5 -7.402 -10.742 1 97.75 72 PRO A N 1
ATOM 529 C CA . PRO A 1 72 ? -5.965 -7.59 -9.656 1 97.75 72 PRO A CA 1
ATOM 530 C C . PRO A 1 72 ? -7.305 -6.906 -9.93 1 97.75 72 PRO A C 1
ATOM 532 O O . PRO A 1 72 ? -8.352 -7.418 -9.531 1 97.75 72 PRO A O 1
ATOM 535 N N . ALA A 1 73 ? -7.227 -5.738 -10.57 1 97.44 73 ALA A N 1
ATOM 536 C CA . ALA A 1 73 ? -8.469 -5.047 -10.922 1 97.44 73 ALA A CA 1
ATOM 537 C C . ALA A 1 73 ? -9.289 -5.867 -11.914 1 97.44 73 ALA A C 1
ATOM 539 O O . ALA A 1 73 ? -10.5 -6.012 -11.75 1 97.44 73 ALA A O 1
ATOM 540 N N . VAL A 1 74 ? -8.633 -6.355 -12.938 1 98 74 VAL A N 1
ATOM 541 C CA . VAL A 1 74 ? -9.297 -7.191 -13.93 1 98 74 VAL A CA 1
ATOM 542 C C . VAL A 1 74 ? -9.844 -8.453 -13.266 1 98 74 VAL A C 1
ATOM 544 O O . VAL A 1 74 ? -11 -8.828 -13.492 1 98 74 VAL A O 1
ATOM 547 N N . ALA A 1 75 ? -9.047 -9.094 -12.43 1 98.38 75 ALA A N 1
ATOM 548 C CA . ALA A 1 75 ? -9.469 -10.289 -11.703 1 98.38 75 ALA A CA 1
ATOM 549 C C . ALA A 1 75 ? -10.703 -10 -10.852 1 98.38 75 ALA A C 1
ATOM 551 O O . ALA A 1 75 ? -11.609 -10.836 -10.766 1 98.38 75 ALA A O 1
ATOM 552 N N . THR A 1 76 ? -10.703 -8.883 -10.211 1 97.94 76 THR A N 1
ATOM 553 C CA . THR A 1 76 ? -11.852 -8.469 -9.406 1 97.94 76 THR A CA 1
ATOM 554 C C . THR A 1 76 ? -13.117 -8.422 -10.258 1 97.94 76 THR A C 1
ATOM 556 O O . THR A 1 76 ? -14.156 -8.961 -9.867 1 97.94 76 THR A O 1
ATOM 559 N N . GLY A 1 77 ? -12.992 -7.727 -11.438 1 97.75 77 GLY A N 1
ATOM 560 C CA . GLY A 1 77 ? -14.133 -7.672 -12.328 1 97.75 77 GLY A CA 1
ATOM 561 C C . GLY A 1 77 ? -14.633 -9.047 -12.75 1 97.75 77 GLY A C 1
ATOM 562 O O . GLY A 1 77 ? -15.836 -9.305 -12.727 1 97.75 77 GLY A O 1
ATOM 563 N N . ILE A 1 78 ? -13.734 -9.922 -13.094 1 98.12 78 ILE A N 1
ATOM 564 C CA . ILE A 1 78 ? -14.07 -11.266 -13.539 1 98.12 78 ILE A CA 1
ATOM 565 C C . ILE A 1 78 ? -14.773 -12.023 -12.414 1 98.12 78 ILE A C 1
ATOM 567 O O . ILE A 1 78 ? -15.828 -12.625 -12.633 1 98.12 78 ILE A O 1
ATOM 571 N N . LYS A 1 79 ? -14.195 -1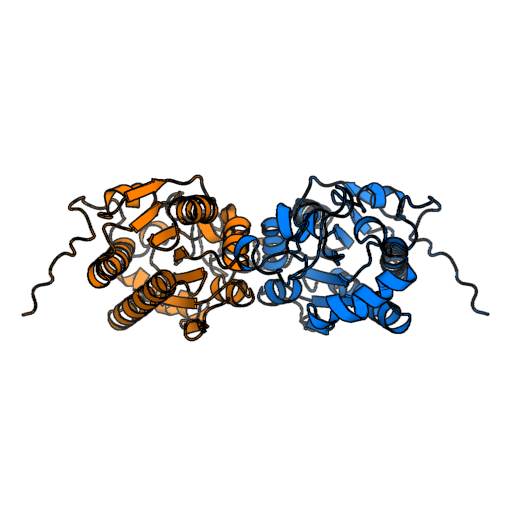2.008 -11.227 1 98.06 79 LYS A N 1
ATOM 572 C CA . LYS A 1 79 ? -14.758 -12.727 -10.086 1 98.06 79 LYS A CA 1
ATOM 573 C C . LYS A 1 79 ? -16.188 -12.258 -9.789 1 98.06 79 LYS A C 1
ATOM 575 O O . LYS A 1 79 ? -17.078 -13.078 -9.586 1 98.06 79 LYS A O 1
ATOM 580 N N . ARG A 1 80 ? -16.406 -11.023 -9.797 1 97.19 80 ARG A N 1
ATOM 581 C CA . ARG A 1 80 ? -17.688 -10.469 -9.422 1 97.19 80 ARG A CA 1
ATOM 582 C C . ARG A 1 80 ? -18.75 -10.758 -10.484 1 97.19 80 ARG A C 1
ATOM 584 O O . ARG A 1 80 ? -19.922 -10.945 -10.172 1 97.19 80 ARG A O 1
ATOM 591 N N . VAL A 1 81 ? -18.359 -10.812 -11.758 1 97.44 81 VAL A N 1
ATOM 592 C CA . VAL A 1 81 ? -19.297 -11.062 -12.844 1 97.44 81 VAL A CA 1
ATOM 593 C C . VAL A 1 81 ? -19.656 -12.547 -12.891 1 97.44 81 VAL A C 1
ATOM 595 O O . VAL A 1 81 ? -20.812 -12.914 -13.062 1 97.44 81 VAL A O 1
ATOM 598 N N . LEU A 1 82 ? -18.656 -13.445 -12.703 1 96.94 82 LEU A N 1
ATOM 599 C CA . LEU A 1 82 ? -18.859 -14.883 -12.844 1 96.94 82 LEU A CA 1
ATOM 600 C C . LEU A 1 82 ? -19.484 -15.469 -11.586 1 96.94 82 LEU A C 1
ATOM 602 O O . LEU A 1 82 ? -20.156 -16.5 -11.641 1 96.94 82 LEU A O 1
ATOM 606 N N . GLY A 1 83 ? -19.109 -14.844 -10.398 1 95.56 83 GLY A N 1
ATOM 607 C CA . GLY A 1 83 ? -19.75 -15.281 -9.164 1 95.56 83 GLY A CA 1
ATOM 608 C C . GLY A 1 83 ? -18.844 -16.156 -8.312 1 95.56 83 GLY A C 1
ATOM 609 O O . GLY A 1 83 ? -17.719 -16.469 -8.703 1 95.56 83 GLY A O 1
ATOM 610 N N . PRO A 1 84 ? -19.359 -16.641 -7.188 1 94 84 PRO A N 1
ATOM 611 C CA . PRO A 1 84 ? -18.547 -17.25 -6.133 1 94 84 PRO A CA 1
ATOM 612 C C . PRO A 1 84 ? -18.016 -18.625 -6.523 1 94 84 PRO A C 1
ATOM 614 O O . PRO A 1 84 ? -17.031 -19.109 -5.945 1 94 84 PRO A O 1
ATOM 617 N N . GLN A 1 85 ? -18.578 -19.234 -7.504 1 95.25 85 GLN A N 1
ATOM 618 C CA . GLN A 1 85 ? -18.172 -20.578 -7.871 1 95.25 85 GLN A CA 1
ATOM 619 C C . GLN A 1 85 ? -16.938 -20.547 -8.758 1 95.25 85 GLN A C 1
ATOM 621 O O . GLN A 1 85 ? -16.281 -21.578 -8.953 1 95.25 85 GLN A O 1
ATOM 626 N N . SER A 1 86 ? -16.719 -19.391 -9.297 1 97.94 86 SER A N 1
ATOM 627 C CA . SER A 1 86 ? -15.555 -19.266 -10.172 1 97.94 86 SER A CA 1
ATOM 628 C C . SER A 1 86 ? -14.266 -19.203 -9.359 1 97.94 86 SER A C 1
ATOM 630 O O . SER A 1 86 ? -14.281 -18.812 -8.195 1 97.94 86 SER A O 1
ATOM 632 N N . VAL A 1 87 ? -13.25 -19.703 -9.945 1 98.56 87 VAL A N 1
ATOM 633 C CA . VAL A 1 87 ? -11.906 -19.547 -9.414 1 98.56 87 VAL A CA 1
ATOM 634 C C . VAL A 1 87 ? -11.109 -18.578 -10.289 1 98.56 87 VAL A C 1
ATOM 636 O O . VAL A 1 87 ? -11.07 -18.734 -11.516 1 98.56 87 VAL A O 1
ATOM 639 N N . VAL A 1 88 ? -10.586 -17.531 -9.727 1 98.75 88 VAL A N 1
ATOM 640 C CA . VAL A 1 88 ? -9.867 -16.5 -10.461 1 98.75 88 VAL A CA 1
ATOM 641 C C . VAL A 1 88 ? -8.492 -16.266 -9.82 1 98.75 88 VAL A C 1
ATOM 643 O O . VAL A 1 88 ? -8.391 -16.141 -8.602 1 98.75 88 VAL A O 1
ATOM 646 N N . PHE A 1 89 ? -7.457 -16.281 -10.609 1 98.56 89 PHE A N 1
ATOM 647 C CA . PHE A 1 89 ? -6.129 -16.016 -10.07 1 98.56 89 PHE A CA 1
ATOM 648 C C . PHE A 1 89 ? -5.348 -15.094 -11 1 98.56 89 PHE A C 1
ATOM 650 O O . PHE A 1 89 ? -5.633 -15.031 -12.195 1 98.56 89 PHE A O 1
ATOM 657 N N . THR A 1 90 ? -4.504 -14.312 -10.43 1 98.06 90 THR A N 1
ATOM 658 C CA . THR A 1 90 ? -3.531 -13.555 -11.203 1 98.06 90 THR A CA 1
ATOM 659 C C . THR A 1 90 ? -2.15 -14.195 -11.117 1 98.06 90 THR A C 1
ATOM 661 O O . THR A 1 90 ? -1.855 -14.922 -10.164 1 98.06 90 THR A O 1
ATOM 664 N N . TYR A 1 91 ? -1.373 -14.062 -12.086 1 97.19 91 TYR A N 1
ATOM 665 C CA . TYR A 1 91 ? 0.031 -14.453 -12.148 1 97.19 91 TYR A CA 1
ATOM 666 C C . TYR A 1 91 ? 0.914 -13.258 -12.484 1 97.19 91 TYR A C 1
ATOM 668 O O . TYR A 1 91 ? 0.962 -12.82 -13.641 1 97.19 91 TYR A O 1
ATOM 676 N N . GLN A 1 92 ? 1.586 -12.742 -11.484 1 96.56 92 GLN A N 1
ATOM 677 C CA . GLN A 1 92 ? 2.217 -11.438 -11.633 1 96.56 92 GLN A CA 1
ATOM 678 C C . GLN A 1 92 ? 3.678 -11.477 -11.195 1 96.56 92 GLN A C 1
ATOM 680 O O . GLN A 1 92 ? 4.039 -12.227 -10.281 1 96.56 92 GLN A O 1
ATOM 685 N N . GLY A 1 93 ? 4.477 -10.664 -11.836 1 95.06 93 GLY A N 1
ATOM 686 C CA . GLY A 1 93 ? 5.848 -10.414 -11.406 1 95.06 93 GLY A CA 1
ATOM 687 C C . GLY A 1 93 ? 5.984 -9.195 -10.516 1 95.06 93 GLY A C 1
ATOM 688 O O . GLY A 1 93 ? 4.992 -8.531 -10.211 1 95.06 93 GLY A O 1
ATOM 689 N N . ASP A 1 94 ? 7.238 -8.891 -10.172 1 92.44 94 ASP A N 1
ATOM 690 C CA . ASP A 1 94 ? 7.574 -7.816 -9.242 1 92.44 94 ASP A CA 1
ATOM 691 C C . ASP A 1 94 ? 7.133 -6.461 -9.797 1 92.44 94 ASP A C 1
ATOM 693 O O . ASP A 1 94 ? 6.465 -5.691 -9.102 1 92.44 94 ASP A O 1
ATOM 697 N N . GLY A 1 95 ? 7.527 -6.16 -10.977 1 91.81 95 GLY A N 1
ATOM 698 C CA . GLY A 1 95 ? 7.18 -4.875 -11.562 1 91.81 95 GLY A CA 1
ATOM 699 C C . GLY A 1 95 ? 5.684 -4.668 -11.695 1 91.81 95 GLY A C 1
ATOM 700 O O . GLY A 1 95 ? 5.172 -3.58 -11.422 1 91.81 95 GLY A O 1
ATOM 701 N N . ASP A 1 96 ? 5.023 -5.691 -12.109 1 94.12 96 ASP A N 1
ATOM 702 C CA . ASP A 1 96 ? 3.584 -5.625 -12.352 1 94.12 96 ASP A CA 1
ATOM 703 C C . ASP A 1 96 ? 2.814 -5.453 -11.047 1 94.12 96 ASP A C 1
ATOM 705 O O . ASP A 1 96 ? 1.94 -4.59 -10.945 1 94.12 96 ASP A O 1
ATOM 709 N N . LEU A 1 97 ? 3.158 -6.219 -10.055 1 96.5 97 LEU A N 1
ATOM 710 C CA . LEU A 1 97 ? 2.393 -6.254 -8.812 1 96.5 97 LEU A CA 1
ATOM 711 C C . LEU A 1 97 ? 2.857 -5.168 -7.848 1 96.5 97 LEU A C 1
ATOM 713 O O . LEU A 1 97 ? 2.039 -4.414 -7.316 1 96.5 97 LEU A O 1
ATOM 717 N N . ALA A 1 98 ? 4.145 -5.031 -7.637 1 96.06 98 ALA A N 1
ATOM 718 C CA . ALA A 1 98 ? 4.684 -4.234 -6.539 1 96.06 98 ALA A CA 1
ATOM 719 C C . ALA A 1 98 ? 4.988 -2.811 -6.988 1 96.06 98 ALA A C 1
ATOM 721 O O . ALA A 1 98 ? 5.203 -1.922 -6.16 1 96.06 98 ALA A O 1
ATOM 722 N N . ALA A 1 99 ? 5.051 -2.566 -8.266 1 95.38 99 ALA A N 1
ATOM 723 C CA . ALA A 1 99 ? 5.332 -1.222 -8.758 1 95.38 99 ALA A CA 1
ATOM 724 C C . ALA A 1 99 ? 4.09 -0.599 -9.391 1 95.38 99 ALA A C 1
ATOM 726 O O . ALA A 1 99 ? 3.363 0.153 -8.734 1 95.38 99 ALA A O 1
ATOM 727 N N . ILE A 1 100 ? 3.852 -0.987 -10.578 1 94.31 100 ILE A N 1
ATOM 728 C CA . ILE A 1 100 ? 2.795 -0.333 -11.344 1 94.31 100 ILE A CA 1
ATOM 729 C C . ILE A 1 100 ? 1.431 -0.731 -10.781 1 94.31 100 ILE A C 1
ATOM 731 O O . ILE A 1 100 ? 0.464 0.028 -10.891 1 94.31 100 ILE A O 1
ATOM 735 N N . GLY A 1 101 ? 1.354 -1.86 -10.172 1 96.31 101 GLY A N 1
ATOM 736 C CA . GLY A 1 101 ? 0.089 -2.395 -9.695 1 96.31 101 GLY A CA 1
ATOM 737 C C . GLY A 1 101 ? -0.061 -2.32 -8.188 1 96.31 101 GLY A C 1
ATOM 738 O O . GLY A 1 101 ? -0.874 -3.039 -7.602 1 96.31 101 GLY A O 1
ATOM 739 N N . THR A 1 102 ? 0.734 -1.52 -7.531 1 97.19 102 THR A N 1
ATOM 740 C CA . THR A 1 102 ? 0.738 -1.454 -6.074 1 97.19 102 THR A CA 1
ATOM 741 C C . THR A 1 102 ? -0.653 -1.122 -5.543 1 97.19 102 THR A C 1
ATOM 743 O O . THR A 1 102 ? -1.18 -1.829 -4.68 1 97.19 102 THR A O 1
ATOM 746 N N . ALA A 1 103 ? -1.237 -0.094 -6.086 1 97.19 103 ALA A N 1
ATOM 747 C CA . ALA A 1 103 ? -2.547 0.345 -5.609 1 97.19 103 ALA A CA 1
ATOM 748 C C . ALA A 1 103 ? -3.605 -0.729 -5.84 1 97.19 103 ALA A C 1
ATOM 750 O O . ALA A 1 103 ? -4.418 -1.012 -4.957 1 97.19 103 ALA A O 1
ATOM 751 N N . GLU A 1 104 ? -3.619 -1.317 -7.039 1 97.62 104 GLU A N 1
ATOM 752 C CA . GLU A 1 104 ? -4.59 -2.35 -7.387 1 97.62 104 GLU A CA 1
ATOM 753 C C . GLU A 1 104 ? -4.465 -3.559 -6.465 1 97.62 104 GLU A C 1
ATOM 755 O O . GLU A 1 104 ? -5.473 -4.145 -6.059 1 97.62 104 GLU A O 1
ATOM 760 N N . THR A 1 105 ? -3.236 -3.891 -6.156 1 98.38 105 THR A N 1
ATOM 761 C CA . THR A 1 105 ? -2.992 -5.027 -5.277 1 98.38 105 THR A CA 1
ATOM 762 C C . THR A 1 105 ? -3.48 -4.73 -3.863 1 98.38 105 THR A C 1
ATOM 764 O O . THR A 1 105 ? -4.211 -5.527 -3.273 1 98.38 105 THR A O 1
ATOM 767 N N . VAL A 1 106 ? -3.164 -3.559 -3.35 1 98.5 106 VAL A N 1
ATOM 768 C CA . VAL A 1 106 ? -3.557 -3.156 -2.004 1 98.5 106 VAL A CA 1
ATOM 769 C C . VAL A 1 106 ? -5.082 -3.117 -1.9 1 98.5 106 VAL A C 1
ATOM 771 O O . VAL A 1 106 ? -5.66 -3.652 -0.951 1 98.5 106 VAL A O 1
ATOM 774 N N . HIS A 1 107 ? -5.723 -2.57 -2.857 1 98.25 107 HIS A N 1
ATOM 775 C CA . HIS A 1 107 ? -7.168 -2.385 -2.77 1 98.25 107 HIS A CA 1
ATOM 776 C C . HIS A 1 107 ? -7.906 -3.705 -2.957 1 98.25 107 HIS A C 1
ATOM 778 O O . HIS A 1 107 ? -8.953 -3.928 -2.346 1 98.25 107 HIS A O 1
ATOM 784 N N . ALA A 1 108 ? -7.406 -4.543 -3.867 1 98.44 108 ALA A N 1
ATOM 785 C CA . ALA A 1 108 ? -8.016 -5.867 -3.984 1 98.44 108 ALA A CA 1
ATOM 786 C C . ALA A 1 108 ? -7.918 -6.637 -2.672 1 98.44 108 ALA A C 1
ATOM 788 O O . ALA A 1 108 ? -8.875 -7.293 -2.256 1 98.44 108 ALA A O 1
ATOM 789 N N . ALA A 1 109 ? -6.754 -6.531 -2.039 1 98.69 109 ALA A N 1
ATOM 790 C CA . ALA A 1 109 ? -6.539 -7.188 -0.753 1 98.69 109 ALA A CA 1
ATOM 791 C C . ALA A 1 109 ? -7.434 -6.59 0.327 1 98.69 109 ALA A C 1
ATOM 793 O O . ALA A 1 109 ? -8.062 -7.324 1.094 1 98.69 109 ALA A O 1
ATOM 794 N N . ALA A 1 110 ? -7.508 -5.293 0.359 1 98.31 110 ALA A N 1
ATOM 795 C CA . ALA A 1 110 ? -8.328 -4.605 1.358 1 98.31 110 ALA A CA 1
ATOM 796 C C . ALA A 1 110 ? -9.797 -4.973 1.209 1 98.31 110 ALA A C 1
ATOM 798 O O . ALA A 1 110 ? -10.523 -5.086 2.203 1 98.31 110 ALA A O 1
ATOM 799 N N . ARG A 1 111 ? -10.219 -5.141 0.009 1 97.5 111 ARG A N 1
ATOM 800 C CA . ARG A 1 111 ? -11.617 -5.461 -0.254 1 97.5 111 ARG A CA 1
ATOM 801 C C . ARG A 1 111 ? -11.914 -6.918 0.08 1 97.5 111 ARG A C 1
ATOM 803 O O . ARG A 1 111 ? -13.078 -7.332 0.091 1 97.5 111 ARG A O 1
ATOM 810 N N . GLY A 1 112 ? -10.859 -7.688 0.305 1 98.12 112 GLY A N 1
ATOM 811 C CA . GLY A 1 112 ? -11.07 -9.109 0.529 1 98.12 112 GLY A CA 1
ATOM 812 C C . GLY A 1 112 ? -11.602 -9.836 -0.694 1 98.12 112 GLY A C 1
ATOM 813 O O . GLY A 1 112 ? -12.398 -10.766 -0.573 1 98.12 112 GLY A O 1
ATOM 814 N N . GLU A 1 113 ? -11.234 -9.266 -1.846 1 98.06 113 GLU A N 1
ATOM 815 C CA . GLU A 1 113 ? -11.703 -9.93 -3.061 1 98.06 113 GLU A CA 1
ATOM 816 C C . GLU A 1 113 ? -11.32 -11.406 -3.066 1 98.06 113 GLU A C 1
ATOM 818 O O . GLU A 1 113 ? -10.18 -11.758 -2.76 1 98.06 113 GLU A O 1
ATOM 823 N N . ASN A 1 114 ? -12.281 -12.195 -3.373 1 98.12 114 ASN A N 1
ATOM 824 C CA . ASN A 1 114 ? -12.07 -13.633 -3.316 1 98.12 114 ASN A CA 1
ATOM 825 C C . ASN A 1 114 ? -11.305 -14.141 -4.539 1 98.12 114 ASN A C 1
ATOM 827 O O . ASN A 1 114 ? -11.836 -14.93 -5.32 1 98.12 114 ASN A O 1
ATOM 831 N N . ILE A 1 115 ? -10.117 -13.75 -4.68 1 98.75 115 ILE A N 1
ATOM 832 C CA . ILE A 1 115 ? -9.211 -14.141 -5.754 1 98.75 115 ILE A CA 1
ATOM 833 C C . ILE A 1 115 ? -7.863 -14.562 -5.172 1 98.75 115 ILE A C 1
ATOM 835 O O . ILE A 1 115 ? -7.578 -14.297 -4 1 98.75 115 ILE A O 1
ATOM 839 N N . THR A 1 116 ? -7.062 -15.25 -5.922 1 98.88 116 THR A N 1
ATOM 840 C CA . THR A 1 116 ? -5.734 -15.695 -5.516 1 98.88 116 THR A CA 1
ATOM 841 C C . THR A 1 116 ? -4.656 -15.039 -6.371 1 98.88 116 THR A C 1
ATOM 843 O O . THR A 1 116 ? -4.707 -15.109 -7.602 1 98.88 116 THR A O 1
ATOM 846 N N . LEU A 1 117 ? -3.752 -14.367 -5.754 1 98.81 117 LEU A N 1
ATOM 847 C CA . LEU A 1 117 ? -2.619 -13.789 -6.465 1 98.81 117 LEU A CA 1
ATOM 848 C C . LEU A 1 117 ? -1.385 -14.68 -6.34 1 98.81 117 LEU A C 1
ATOM 850 O O . LEU A 1 117 ? -0.927 -14.953 -5.227 1 98.81 117 LEU A O 1
ATOM 854 N N . ILE A 1 118 ? -0.903 -15.133 -7.457 1 98.69 118 ILE A N 1
ATOM 855 C CA . ILE A 1 118 ? 0.421 -15.742 -7.539 1 98.69 118 ILE A CA 1
ATOM 856 C C . ILE A 1 118 ? 1.459 -14.672 -7.875 1 98.69 118 ILE A C 1
ATOM 858 O O . ILE A 1 118 ? 1.464 -14.133 -8.984 1 98.69 118 ILE A O 1
ATOM 862 N N . PHE A 1 119 ? 2.32 -14.359 -6.906 1 98.56 119 PHE A N 1
ATOM 863 C CA . PHE A 1 119 ? 3.334 -13.32 -7.047 1 98.56 119 PHE A CA 1
ATOM 864 C C . PHE A 1 119 ? 4.723 -13.938 -7.191 1 98.56 119 PHE A C 1
ATOM 866 O O . PHE A 1 119 ? 5.266 -14.484 -6.23 1 98.56 119 PHE A O 1
ATOM 873 N N . VAL A 1 120 ? 5.223 -13.828 -8.344 1 97.94 120 VAL A N 1
ATOM 874 C CA . VAL A 1 120 ? 6.562 -14.336 -8.617 1 97.94 120 VAL A CA 1
ATOM 875 C C . VAL A 1 120 ? 7.594 -13.242 -8.359 1 97.94 120 VAL A C 1
ATOM 877 O O . VAL A 1 120 ? 7.719 -12.297 -9.148 1 97.94 120 VAL A O 1
ATOM 880 N N . ASN A 1 121 ? 8.344 -13.391 -7.34 1 98 121 ASN A N 1
ATOM 881 C CA . ASN A 1 121 ? 9.344 -12.406 -6.926 1 98 121 ASN A CA 1
ATOM 882 C C . ASN A 1 121 ? 10.75 -12.852 -7.312 1 98 121 ASN A C 1
ATOM 884 O O . ASN A 1 121 ? 11.328 -13.734 -6.676 1 98 121 ASN A O 1
ATOM 888 N N . ASN A 1 122 ? 11.234 -12.273 -8.328 1 96.31 122 ASN A N 1
ATOM 889 C CA . ASN A 1 122 ? 12.617 -12.523 -8.711 1 96.31 122 ASN A CA 1
ATOM 890 C C . ASN A 1 122 ? 13.484 -11.281 -8.492 1 96.31 122 ASN A C 1
ATOM 892 O O . ASN A 1 122 ? 14.602 -11.203 -9.008 1 96.31 122 ASN A O 1
ATOM 896 N N . ALA A 1 123 ? 12.977 -10.289 -7.859 1 96.88 123 ALA A N 1
ATOM 897 C CA . ALA A 1 123 ? 13.68 -9.102 -7.371 1 96.88 123 ALA A CA 1
ATOM 898 C C . ALA A 1 123 ? 14.156 -8.234 -8.531 1 96.88 123 ALA A C 1
ATOM 900 O O . ALA A 1 123 ? 15.148 -7.508 -8.406 1 96.88 123 ALA A O 1
ATOM 901 N N . ILE A 1 124 ? 13.594 -8.375 -9.711 1 95.06 124 ILE A N 1
ATOM 902 C CA . ILE A 1 124 ? 13.922 -7.516 -10.844 1 95.06 124 ILE A CA 1
ATOM 903 C C . ILE A 1 124 ? 12.758 -7.492 -11.828 1 95.06 124 ILE A C 1
ATOM 905 O O . ILE A 1 124 ? 11.852 -8.328 -11.742 1 95.06 124 ILE A O 1
ATOM 909 N N . TYR A 1 125 ? 12.75 -6.477 -12.75 1 92.31 125 TYR A N 1
ATOM 910 C CA . TYR A 1 125 ? 11.922 -6.539 -13.953 1 92.31 125 TYR A CA 1
ATOM 911 C C . TYR A 1 125 ? 12.516 -7.5 -14.977 1 92.31 125 TYR A C 1
ATOM 913 O O . TYR A 1 125 ? 13.383 -7.121 -15.758 1 92.31 125 TYR A O 1
ATOM 921 N N . GLY A 1 126 ? 12.039 -8.617 -15.055 1 89 126 GLY A N 1
ATOM 922 C CA . GLY A 1 126 ? 12.648 -9.648 -15.875 1 89 126 GLY A CA 1
ATOM 923 C C . GLY A 1 126 ? 12.531 -9.375 -17.359 1 89 126 GLY A C 1
ATOM 924 O O . GLY A 1 126 ? 13.539 -9.211 -18.047 1 89 126 GLY A O 1
ATOM 925 N N . MET A 1 127 ? 11.367 -9.109 -17.859 1 84.19 127 MET A N 1
ATOM 926 C CA . MET A 1 127 ? 11.078 -9.031 -19.297 1 84.19 127 MET A CA 1
ATOM 927 C C . MET A 1 127 ? 11.734 -7.809 -19.922 1 84.19 127 MET A C 1
ATOM 929 O O . MET A 1 127 ? 12.141 -7.84 -21.078 1 84.19 127 MET A O 1
ATOM 933 N N . THR A 1 128 ? 11.898 -6.738 -19.156 1 82.75 128 THR A N 1
ATOM 934 C CA . THR A 1 128 ? 12.414 -5.492 -19.719 1 82.75 128 THR A CA 1
ATOM 935 C C . THR A 1 128 ? 13.938 -5.453 -19.609 1 82.75 128 THR A C 1
ATOM 937 O O . THR A 1 128 ? 14.555 -4.402 -19.812 1 82.75 128 THR A O 1
ATOM 940 N N . GLY A 1 129 ? 14.523 -6.566 -19.266 1 86.88 129 GLY A N 1
ATOM 941 C CA . GLY A 1 129 ? 15.977 -6.625 -19.281 1 86.88 129 GLY A CA 1
ATOM 942 C C . GLY A 1 129 ? 16.594 -6.512 -17.891 1 86.88 129 GLY A C 1
ATOM 943 O O . GLY A 1 129 ? 17.797 -6.289 -17.766 1 86.88 129 GLY A O 1
ATOM 944 N N . GLY A 1 130 ? 15.773 -6.582 -16.938 1 93 130 GLY A N 1
ATOM 945 C CA . GLY A 1 130 ? 16.312 -6.66 -15.586 1 93 130 GLY A CA 1
ATOM 946 C C . GLY A 1 130 ? 16.406 -5.309 -14.898 1 93 130 GLY A C 1
ATOM 947 O O . GLY A 1 130 ? 17.406 -5 -14.25 1 93 130 GLY A O 1
ATOM 948 N N . GLN A 1 131 ? 15.461 -4.418 -15.047 1 93.81 131 GLN A N 1
ATOM 949 C CA . GLN A 1 131 ? 15.406 -3.145 -14.336 1 93.81 131 GLN A CA 1
ATOM 950 C C . GLN A 1 131 ? 15.133 -3.357 -12.852 1 93.81 131 GLN A C 1
ATOM 952 O O . GLN A 1 131 ? 14.664 -4.426 -12.445 1 93.81 131 GLN A O 1
ATOM 957 N N . MET A 1 132 ? 15.484 -2.375 -12.055 1 96.06 132 MET A N 1
ATOM 958 C CA . MET A 1 132 ? 15.211 -2.43 -10.617 1 96.06 132 MET A CA 1
ATOM 959 C C . MET A 1 132 ? 13.711 -2.494 -10.352 1 96.06 132 MET A C 1
ATOM 961 O O . MET A 1 132 ? 12.938 -1.781 -10.992 1 96.06 132 MET A O 1
ATOM 965 N N . ALA A 1 133 ? 13.336 -3.379 -9.555 1 96.25 133 ALA A N 1
ATOM 966 C CA . ALA A 1 133 ? 11.969 -3.494 -9.07 1 96.25 133 ALA A CA 1
ATOM 967 C C . ALA A 1 133 ? 11.859 -3.029 -7.617 1 96.25 133 ALA A C 1
ATOM 969 O O . ALA A 1 133 ? 12.875 -2.854 -6.941 1 96.25 133 ALA A O 1
ATOM 970 N N . PRO A 1 134 ? 10.633 -2.783 -7.133 1 97.25 134 PRO A N 1
ATOM 971 C CA . PRO A 1 134 ? 10.461 -2.428 -5.723 1 97.25 134 PRO A CA 1
ATOM 972 C C . PRO A 1 134 ? 10.969 -3.51 -4.77 1 97.25 134 PRO A C 1
ATOM 974 O O . PRO A 1 134 ? 11.172 -3.248 -3.584 1 97.25 134 PRO A O 1
ATOM 977 N N . THR A 1 135 ? 11.211 -4.711 -5.273 1 98 135 THR A N 1
ATOM 978 C CA . THR A 1 135 ? 11.633 -5.828 -4.438 1 98 135 THR A CA 1
ATOM 979 C C . THR A 1 135 ? 13.133 -6.07 -4.582 1 98 135 THR A C 1
ATOM 981 O O . THR A 1 135 ? 13.695 -6.93 -3.896 1 98 135 THR A O 1
ATOM 984 N N . THR A 1 136 ? 13.781 -5.352 -5.504 1 98.44 136 THR A N 1
ATOM 985 C CA . THR A 1 136 ? 15.227 -5.5 -5.68 1 98.44 136 THR A CA 1
ATOM 986 C C . THR A 1 136 ? 15.961 -5.285 -4.359 1 98.44 136 THR A C 1
ATOM 988 O O . THR A 1 136 ? 15.625 -4.375 -3.6 1 98.44 136 THR A O 1
ATOM 991 N N . LEU A 1 137 ? 16.953 -6.129 -4.059 1 98.38 137 LEU A N 1
ATOM 992 C CA . LEU A 1 137 ? 17.641 -6.094 -2.779 1 98.38 137 LEU A CA 1
ATOM 993 C C . LEU A 1 137 ? 18.625 -4.934 -2.729 1 98.38 137 LEU A C 1
ATOM 995 O O . LEU A 1 137 ? 19.125 -4.492 -3.768 1 98.38 137 LEU A O 1
ATOM 999 N N . PRO A 1 138 ? 18.875 -4.449 -1.446 1 97.88 138 PRO A N 1
ATOM 1000 C CA . PRO A 1 138 ? 19.984 -3.502 -1.327 1 97.88 138 PRO A CA 1
ATOM 1001 C C . PRO A 1 138 ? 21.297 -4.059 -1.873 1 97.88 138 PRO A C 1
ATOM 1003 O O . PRO A 1 138 ? 21.625 -5.223 -1.636 1 97.88 138 PRO A O 1
ATOM 1006 N N . GLY A 1 139 ? 21.922 -3.238 -2.652 1 97.62 139 GLY A N 1
ATOM 1007 C CA . GLY A 1 139 ? 23.203 -3.646 -3.184 1 97.62 139 GLY A CA 1
ATOM 1008 C C . GLY A 1 139 ? 23.094 -4.512 -4.426 1 97.62 139 GLY A C 1
ATOM 1009 O O . GLY A 1 139 ? 24.094 -4.777 -5.094 1 97.62 139 GLY A O 1
ATOM 1010 N N . GLN A 1 140 ? 21.906 -4.965 -4.777 1 97.31 140 GLN A N 1
ATOM 1011 C CA . GLN A 1 140 ? 21.734 -5.805 -5.957 1 97.31 140 GLN A CA 1
ATOM 1012 C C . GLN A 1 140 ? 21.953 -5.004 -7.238 1 97.31 140 GLN A C 1
ATOM 1014 O O . GLN A 1 140 ? 21.391 -3.916 -7.402 1 97.31 140 GLN A O 1
ATOM 1019 N N . VAL A 1 141 ? 22.766 -5.527 -8.062 1 96 141 VAL A N 1
ATOM 1020 C CA . VAL A 1 141 ? 23.047 -4.902 -9.352 1 96 141 VAL A CA 1
ATOM 1021 C C . VAL A 1 141 ? 21.969 -5.25 -10.359 1 96 141 VAL A C 1
ATOM 1023 O O . VAL A 1 141 ? 21.594 -6.418 -10.508 1 96 141 VAL A O 1
ATOM 1026 N N . THR A 1 142 ? 21.406 -4.238 -10.984 1 95.31 142 THR A N 1
ATOM 1027 C CA . THR A 1 142 ? 20.422 -4.395 -12.047 1 95.31 142 THR A CA 1
ATOM 1028 C C . THR A 1 142 ? 20.75 -3.482 -13.227 1 95.31 142 THR A C 1
ATOM 1030 O O . THR A 1 142 ? 21.75 -2.77 -13.203 1 95.31 142 THR A O 1
ATOM 1033 N N . GLN A 1 143 ? 19.953 -3.518 -14.242 1 93.5 143 GLN A N 1
ATOM 1034 C CA . GLN A 1 143 ? 20.156 -2.672 -15.414 1 93.5 143 GLN A CA 1
ATOM 1035 C C . GLN A 1 143 ? 20.078 -1.193 -15.047 1 93.5 143 GLN A C 1
ATOM 1037 O O . GLN A 1 143 ? 20.844 -0.382 -15.57 1 93.5 143 GLN A O 1
ATOM 1042 N N . THR A 1 144 ? 19.188 -0.799 -14.164 1 93.5 144 THR A N 1
ATOM 1043 C CA . THR A 1 144 ? 19 0.607 -13.828 1 93.5 144 THR A CA 1
ATOM 1044 C C . THR A 1 144 ? 19.703 0.948 -12.516 1 93.5 144 THR A C 1
ATOM 1046 O O . THR A 1 144 ? 19.672 2.094 -12.062 1 93.5 144 THR A O 1
ATOM 1049 N N . THR A 1 145 ? 20.266 0.002 -11.875 1 94.12 145 THR A N 1
ATOM 1050 C CA . THR A 1 145 ? 21.172 0.204 -10.742 1 94.12 145 THR A CA 1
ATOM 1051 C C . THR A 1 145 ? 22.5 -0.516 -10.969 1 94.12 145 THR A C 1
ATOM 1053 O O . THR A 1 145 ? 22.797 -1.487 -10.273 1 94.12 145 THR A O 1
ATOM 1056 N N . PRO A 1 146 ? 23.266 -0.011 -11.789 1 93.25 146 PRO A N 1
ATOM 1057 C CA . PRO A 1 146 ? 24.484 -0.705 -12.195 1 93.25 146 PRO A CA 1
ATOM 1058 C C . PRO A 1 146 ? 25.516 -0.777 -11.07 1 93.25 146 PRO A C 1
ATOM 1060 O O . PRO A 1 146 ? 26.438 -1.597 -11.125 1 93.25 146 PRO A O 1
ATOM 1063 N N . ARG A 1 147 ? 25.516 0.068 -10.125 1 95.25 147 ARG A N 1
ATOM 1064 C CA . ARG A 1 147 ? 26.438 0.017 -8.992 1 95.25 147 ARG A CA 1
ATOM 1065 C C . ARG A 1 147 ? 25.766 -0.618 -7.773 1 95.25 147 ARG A C 1
ATOM 1067 O O . ARG A 1 147 ? 26.281 -0.521 -6.656 1 95.25 147 ARG A O 1
ATOM 1074 N N . GLY A 1 148 ? 24.578 -1.229 -7.969 1 96.94 148 GLY A N 1
ATOM 1075 C CA . GLY A 1 148 ? 23.797 -1.783 -6.875 1 96.94 148 GLY A CA 1
ATOM 1076 C C . GLY A 1 148 ? 22.734 -0.832 -6.355 1 96.94 148 GLY A C 1
ATOM 1077 O O . GLY A 1 148 ? 22.938 0.386 -6.355 1 96.94 148 GLY A O 1
ATOM 1078 N N . ARG A 1 149 ? 21.703 -1.41 -5.945 1 97.12 149 ARG A N 1
ATOM 1079 C CA . ARG A 1 149 ? 20.672 -0.571 -5.367 1 97.12 149 ARG A CA 1
ATOM 1080 C C . ARG A 1 149 ? 21.172 0.139 -4.113 1 97.12 149 ARG A C 1
ATOM 1082 O O . ARG A 1 149 ? 21.5 -0.507 -3.119 1 97.12 149 ARG A O 1
ATOM 1089 N N . ASP A 1 150 ? 21.203 1.429 -4.117 1 97 150 ASP A N 1
ATOM 1090 C CA . ASP A 1 150 ? 21.469 2.277 -2.961 1 97 150 ASP A CA 1
ATOM 1091 C C . ASP A 1 150 ? 20.172 2.711 -2.285 1 97 150 ASP A C 1
ATOM 1093 O O . ASP A 1 150 ? 19.406 3.484 -2.852 1 97 150 ASP A O 1
ATOM 1097 N N . ILE A 1 151 ? 19.984 2.289 -1.032 1 95.88 151 ILE A N 1
ATOM 1098 C CA . ILE A 1 151 ? 18.719 2.549 -0.348 1 95.88 151 ILE A CA 1
ATOM 1099 C C . ILE A 1 151 ? 18.562 4.047 -0.107 1 95.88 151 ILE A C 1
ATOM 1101 O O . ILE A 1 151 ? 17.438 4.543 0.054 1 95.88 151 ILE A O 1
ATOM 1105 N N . ARG A 1 152 ? 19.609 4.801 -0.061 1 93.75 152 ARG A N 1
ATOM 1106 C CA . ARG A 1 152 ? 19.516 6.238 0.167 1 93.75 152 ARG A CA 1
ATOM 1107 C C . ARG A 1 152 ? 18.906 6.945 -1.041 1 93.75 152 ARG A C 1
ATOM 1109 O O . ARG A 1 152 ? 18.219 7.949 -0.893 1 93.75 152 ARG A O 1
ATOM 1116 N N . THR A 1 153 ? 19.141 6.371 -2.18 1 92.19 153 THR A N 1
ATOM 1117 C CA . THR A 1 153 ? 18.656 7.023 -3.393 1 92.19 153 THR A CA 1
ATOM 1118 C C . THR A 1 153 ? 17.453 6.285 -3.965 1 92.19 153 THR A C 1
ATOM 1120 O O . THR A 1 153 ? 16.484 6.91 -4.398 1 92.19 153 THR A O 1
ATOM 1123 N N . ALA A 1 154 ? 17.469 4.953 -3.883 1 94.88 154 ALA A N 1
ATOM 1124 C CA . ALA A 1 154 ? 16.453 4.156 -4.562 1 94.88 154 ALA A CA 1
ATOM 1125 C C . ALA A 1 154 ? 15.461 3.576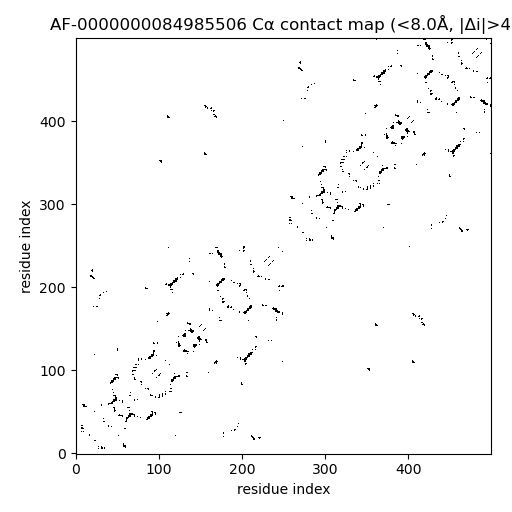 -3.568 1 94.88 154 ALA A C 1
ATOM 1127 O O . ALA A 1 154 ? 14.469 2.959 -3.965 1 94.88 154 ALA A O 1
ATOM 1128 N N . GLY A 1 155 ? 15.711 3.816 -2.279 1 96.5 155 GLY A N 1
ATOM 1129 C CA . GLY A 1 155 ? 14.766 3.359 -1.275 1 96.5 155 GLY A CA 1
ATOM 1130 C C . GLY A 1 155 ? 14.953 1.902 -0.897 1 96.5 155 GLY A C 1
ATOM 1131 O O . GLY A 1 155 ? 15.875 1.243 -1.385 1 96.5 155 GLY A O 1
ATOM 1132 N N . PHE A 1 156 ? 14.141 1.509 -0.055 1 98.19 156 PHE A N 1
ATOM 1133 C CA . PHE A 1 156 ? 14.172 0.155 0.486 1 98.19 156 PHE A CA 1
ATOM 1134 C C . PHE A 1 156 ? 13.281 -0.777 -0.323 1 98.19 156 PHE A C 1
ATOM 1136 O O . PHE A 1 156 ? 12.312 -0.334 -0.941 1 98.19 156 PHE A O 1
ATOM 1143 N N . PRO A 1 157 ? 13.656 -2.061 -0.323 1 98.19 157 PRO A N 1
ATOM 1144 C CA . PRO A 1 157 ? 12.734 -3.02 -0.934 1 98.19 157 PRO A CA 1
ATOM 1145 C C . PRO A 1 157 ? 11.422 -3.139 -0.17 1 98.19 157 PRO A C 1
ATOM 1147 O O . PRO A 1 157 ? 11.398 -3.006 1.057 1 98.19 157 PRO A O 1
ATOM 1150 N N . ILE A 1 158 ? 10.367 -3.373 -0.883 1 98.31 158 ILE A N 1
ATOM 1151 C CA . ILE A 1 158 ? 9.055 -3.525 -0.266 1 98.31 158 ILE A CA 1
ATOM 1152 C C . ILE A 1 158 ? 8.789 -5 0.033 1 98.31 158 ILE A C 1
ATOM 1154 O O . ILE A 1 158 ? 8.969 -5.855 -0.836 1 98.31 158 ILE A O 1
ATOM 1158 N N . ARG A 1 159 ? 8.492 -5.281 1.225 1 98.06 159 ARG A N 1
ATOM 1159 C CA . ARG A 1 159 ? 8.039 -6.609 1.628 1 98.06 159 ARG A CA 1
ATOM 1160 C C . ARG A 1 159 ? 6.523 -6.73 1.513 1 98.06 159 ARG A C 1
ATOM 1162 O O . ARG A 1 159 ? 5.797 -6.402 2.451 1 98.06 159 ARG A O 1
ATOM 1169 N N . ILE A 1 160 ? 6.117 -7.273 0.407 1 98.56 160 ILE A N 1
ATOM 1170 C CA . ILE A 1 160 ? 4.73 -7.211 -0.038 1 98.56 160 ILE A CA 1
ATOM 1171 C C . ILE A 1 160 ? 3.842 -7.988 0.931 1 98.56 160 ILE A C 1
ATOM 1173 O O . ILE A 1 160 ? 2.807 -7.48 1.374 1 98.56 160 ILE A O 1
ATOM 1177 N N . CYS A 1 161 ? 4.195 -9.203 1.309 1 98.69 161 CYS A N 1
ATOM 1178 C CA . CYS A 1 161 ? 3.352 -10.023 2.172 1 98.69 161 CYS A CA 1
ATOM 1179 C C . CYS A 1 161 ? 3.176 -9.367 3.539 1 98.69 161 CYS A C 1
ATOM 1181 O O . CYS A 1 161 ? 2.076 -9.375 4.098 1 98.69 161 CYS A O 1
ATOM 1183 N N . GLU A 1 162 ? 4.277 -8.82 4.082 1 98.56 162 GLU A N 1
ATOM 1184 C CA . GLU A 1 162 ? 4.191 -8.117 5.355 1 98.56 162 GLU A CA 1
ATOM 1185 C C . GLU A 1 162 ? 3.223 -6.941 5.273 1 98.56 162 GLU A C 1
ATOM 1187 O O . GLU A 1 162 ? 2.404 -6.742 6.172 1 98.56 162 GLU A O 1
ATOM 1192 N N . MET A 1 163 ? 3.311 -6.199 4.219 1 98.62 163 MET A N 1
ATOM 1193 C CA . MET A 1 163 ? 2.463 -5.027 4.035 1 98.62 163 MET A CA 1
ATOM 1194 C C . MET A 1 163 ? 0.999 -5.43 3.887 1 98.62 163 MET A C 1
ATOM 1196 O O . MET A 1 163 ? 0.13 -4.895 4.578 1 98.62 163 MET A O 1
ATOM 1200 N N . LEU A 1 164 ? 0.736 -6.445 3.055 1 98.75 164 LEU A N 1
ATOM 1201 C CA . LEU A 1 164 ? -0.641 -6.836 2.77 1 98.75 164 LEU A CA 1
ATOM 1202 C C . LEU A 1 164 ? -1.27 -7.523 3.977 1 98.75 164 LEU A C 1
ATOM 1204 O O . LEU A 1 164 ? -2.484 -7.453 4.172 1 98.75 164 LEU A O 1
ATOM 1208 N N . ALA A 1 165 ? -0.454 -8.156 4.789 1 98.69 165 ALA A N 1
ATOM 1209 C CA . ALA A 1 165 ? -0.953 -8.898 5.945 1 98.69 165 ALA A CA 1
ATOM 1210 C C . ALA A 1 165 ? -1.647 -7.969 6.934 1 98.69 165 ALA A C 1
ATOM 1212 O O . ALA A 1 165 ? -2.389 -8.422 7.809 1 98.69 165 ALA A O 1
ATOM 1213 N N . THR A 1 166 ? -1.424 -6.672 6.863 1 98.44 166 THR A N 1
ATOM 1214 C CA . THR A 1 166 ? -2.027 -5.703 7.77 1 98.44 166 THR A CA 1
ATOM 1215 C C . THR A 1 166 ? -3.469 -5.41 7.363 1 98.44 166 THR A C 1
ATOM 1217 O O . THR A 1 166 ? -4.219 -4.789 8.117 1 98.44 166 THR A O 1
ATOM 1220 N N . LEU A 1 167 ? -3.867 -5.812 6.172 1 98.5 167 LEU A N 1
ATOM 1221 C CA . LEU A 1 167 ? -5.184 -5.504 5.629 1 98.5 167 LEU A CA 1
ATOM 1222 C C . LEU A 1 167 ? -6.207 -6.555 6.055 1 98.5 167 LEU A C 1
ATOM 1224 O O . LEU A 1 167 ? -5.941 -7.754 5.969 1 98.5 167 LEU A O 1
ATOM 1228 N N . ASP A 1 168 ? -7.359 -6.148 6.438 1 98.19 168 ASP A N 1
ATOM 1229 C CA . ASP A 1 168 ? -8.367 -7.016 7.039 1 98.19 168 ASP A CA 1
ATOM 1230 C C . ASP A 1 168 ? -8.945 -7.988 6.012 1 98.19 168 ASP A C 1
ATOM 1232 O O . ASP A 1 168 ? -9.5 -9.031 6.371 1 98.19 168 ASP A O 1
ATOM 1236 N N . GLY A 1 169 ? -8.805 -7.699 4.762 1 98.5 169 GLY A N 1
ATOM 1237 C CA . GLY A 1 169 ? -9.406 -8.516 3.719 1 98.5 169 GLY A CA 1
ATOM 1238 C C . GLY A 1 169 ? -8.547 -9.695 3.309 1 98.5 169 GLY A C 1
ATOM 1239 O O . GLY A 1 169 ? -8.969 -10.531 2.516 1 98.5 169 GLY A O 1
ATOM 1240 N N . VAL A 1 170 ? -7.336 -9.789 3.852 1 98.88 170 VAL A N 1
ATOM 1241 C CA . VAL A 1 170 ? -6.418 -10.859 3.477 1 98.88 170 VAL A CA 1
ATOM 1242 C C . VAL A 1 170 ? -6.707 -12.102 4.312 1 98.88 170 VAL A C 1
ATOM 1244 O O . VAL A 1 170 ? -6.555 -12.086 5.535 1 98.88 170 VAL A O 1
ATOM 1247 N N . ALA A 1 171 ? -7.082 -13.133 3.66 1 98.88 171 ALA A N 1
ATOM 1248 C CA . ALA A 1 171 ? -7.355 -14.406 4.332 1 98.88 171 ALA A CA 1
ATOM 1249 C C . ALA A 1 171 ? -6.074 -15.219 4.508 1 98.88 171 ALA A C 1
ATOM 1251 O O . ALA A 1 171 ? -5.922 -15.938 5.496 1 98.88 171 ALA A O 1
ATOM 1252 N N . TYR A 1 172 ? -5.223 -15.094 3.482 1 98.94 172 TYR A N 1
ATOM 1253 C CA . TYR A 1 172 ? -4.012 -15.914 3.486 1 98.94 172 TYR A CA 1
ATOM 1254 C C . TYR A 1 172 ? -2.891 -15.227 2.719 1 98.94 172 TYR A C 1
ATOM 1256 O O . TYR A 1 172 ? -3.104 -14.719 1.616 1 98.94 172 TYR A O 1
ATOM 1264 N N . ALA A 1 173 ? -1.74 -15.109 3.328 1 98.94 173 ALA A N 1
ATOM 1265 C CA . ALA A 1 173 ? -0.521 -14.602 2.707 1 98.94 173 ALA A CA 1
ATOM 1266 C C . ALA A 1 173 ? 0.697 -15.406 3.145 1 98.94 173 ALA A C 1
ATOM 1268 O O . ALA A 1 173 ? 0.998 -15.492 4.336 1 98.94 173 ALA A O 1
ATOM 1269 N N . GLU A 1 174 ? 1.339 -16 2.195 1 98.94 174 GLU A N 1
ATOM 1270 C CA . GLU A 1 174 ? 2.518 -16.812 2.496 1 98.94 174 GLU A CA 1
ATOM 1271 C C . GLU A 1 174 ? 3.615 -16.594 1.459 1 98.94 174 GLU A C 1
ATOM 1273 O O . GLU A 1 174 ? 3.332 -16.453 0.268 1 98.94 174 GLU A O 1
ATOM 1278 N N . ARG A 1 175 ? 4.828 -16.453 1.963 1 98.94 175 ARG A N 1
ATOM 1279 C CA . ARG A 1 175 ? 6.008 -16.406 1.107 1 98.94 175 ARG A CA 1
ATOM 1280 C C . ARG A 1 175 ? 6.734 -17.734 1.092 1 98.94 175 ARG A C 1
ATOM 1282 O O . ARG A 1 175 ? 7.031 -18.312 2.146 1 98.94 175 ARG A O 1
ATOM 1289 N N . VAL A 1 176 ? 7.004 -18.25 -0.051 1 98.94 176 VAL A N 1
ATOM 1290 C CA . VAL A 1 176 ? 7.695 -19.516 -0.271 1 98.94 176 VAL A CA 1
ATOM 1291 C C . VAL A 1 176 ? 8.789 -19.328 -1.323 1 98.94 176 VAL A C 1
ATOM 1293 O O . VAL A 1 176 ? 9.062 -18.203 -1.747 1 98.94 176 VAL A O 1
ATOM 1296 N N . ALA A 1 177 ? 9.523 -20.359 -1.609 1 98.81 177 ALA A N 1
ATOM 1297 C CA . ALA A 1 177 ? 10.547 -20.344 -2.652 1 98.81 177 ALA A CA 1
ATOM 1298 C C . ALA A 1 177 ? 10.523 -21.641 -3.455 1 98.81 177 ALA A C 1
ATOM 1300 O O . ALA A 1 177 ? 9.883 -22.625 -3.053 1 98.81 177 ALA A O 1
ATOM 1301 N N . VAL A 1 178 ? 11.164 -21.625 -4.551 1 98.44 178 VAL A N 1
ATOM 1302 C CA . VAL A 1 178 ? 11.195 -22.828 -5.371 1 98.44 178 VAL A CA 1
ATOM 1303 C C . VAL A 1 178 ? 12.641 -23.172 -5.73 1 98.44 178 VAL A C 1
ATOM 1305 O O . VAL A 1 178 ? 12.906 -23.703 -6.812 1 98.44 178 VAL A O 1
ATOM 1308 N N . ASN A 1 179 ? 13.562 -22.859 -4.859 1 97.94 179 ASN A N 1
ATOM 1309 C CA . ASN A 1 179 ? 14.977 -23.016 -5.152 1 97.94 179 ASN A CA 1
ATOM 1310 C C . ASN A 1 179 ? 15.484 -24.406 -4.754 1 97.94 179 ASN A C 1
ATOM 1312 O O . ASN A 1 179 ? 16.578 -24.797 -5.141 1 97.94 179 ASN A O 1
ATOM 1316 N N . THR A 1 180 ? 14.789 -25.188 -3.988 1 98 180 THR A N 1
ATOM 1317 C CA . THR A 1 180 ? 15.102 -26.562 -3.598 1 98 180 THR A CA 1
ATOM 1318 C C . THR A 1 180 ? 13.859 -27.438 -3.664 1 98 180 THR A C 1
ATOM 1320 O O . THR A 1 180 ? 12.734 -26.938 -3.68 1 98 180 THR A O 1
ATOM 1323 N N . VAL A 1 181 ? 14.109 -28.75 -3.682 1 97.25 181 VAL A N 1
ATOM 1324 C CA . VAL A 1 181 ? 13.008 -29.703 -3.725 1 97.25 181 VAL A CA 1
ATOM 1325 C C . VAL A 1 181 ? 12.117 -29.516 -2.494 1 97.25 181 VAL A C 1
ATOM 1327 O O . VAL A 1 181 ? 10.891 -29.531 -2.6 1 97.25 181 VAL A O 1
ATOM 1330 N N . ALA A 1 182 ? 12.719 -29.344 -1.396 1 98.12 182 ALA A N 1
ATOM 1331 C CA . ALA A 1 182 ? 11.969 -29.141 -0.159 1 98.12 182 ALA A CA 1
ATOM 1332 C C . ALA A 1 182 ? 11.102 -27.891 -0.241 1 98.12 182 ALA A C 1
ATOM 1334 O O . ALA A 1 182 ? 9.938 -27.906 0.164 1 98.12 182 ALA A O 1
ATOM 1335 N N . ASN A 1 183 ? 11.664 -26.812 -0.74 1 98.62 183 ASN A N 1
ATOM 1336 C CA . ASN A 1 183 ? 10.922 -25.562 -0.869 1 98.62 183 ASN A CA 1
ATOM 1337 C C . ASN A 1 183 ? 9.812 -25.672 -1.914 1 98.62 183 ASN A C 1
ATOM 1339 O O . ASN A 1 183 ? 8.758 -25.062 -1.772 1 98.62 183 ASN A O 1
ATOM 1343 N N . ILE A 1 184 ? 10.055 -26.406 -2.934 1 98.38 184 ILE A N 1
ATOM 1344 C CA . ILE A 1 184 ? 9.047 -26.625 -3.963 1 98.38 184 ILE A CA 1
ATOM 1345 C C . ILE A 1 184 ? 7.836 -27.328 -3.354 1 98.38 184 ILE A C 1
ATOM 1347 O O . ILE A 1 184 ? 6.691 -26.984 -3.65 1 98.38 184 ILE A O 1
ATOM 1351 N N . ARG A 1 185 ? 8.086 -28.297 -2.529 1 98.19 185 ARG A N 1
ATOM 1352 C CA . ARG A 1 185 ? 6.996 -29 -1.854 1 98.19 185 ARG A CA 1
ATOM 1353 C C . ARG A 1 185 ? 6.184 -28.047 -0.986 1 98.19 185 ARG A C 1
ATOM 1355 O O . ARG A 1 185 ? 4.953 -28.094 -0.979 1 98.19 185 ARG A O 1
ATOM 1362 N N . LYS A 1 186 ? 6.891 -27.219 -0.284 1 98.69 186 LYS A N 1
ATOM 1363 C CA . LYS A 1 186 ? 6.215 -26.219 0.548 1 98.69 186 LYS A CA 1
ATOM 1364 C C . LYS A 1 186 ? 5.426 -25.234 -0.305 1 98.69 186 LYS A C 1
ATOM 1366 O O . LYS A 1 186 ? 4.336 -24.812 0.08 1 98.69 186 LYS A O 1
ATOM 1371 N N . ALA A 1 187 ? 6.027 -24.844 -1.394 1 98.81 187 ALA A N 1
ATOM 1372 C CA . ALA A 1 187 ? 5.336 -23.938 -2.318 1 98.81 187 ALA A CA 1
ATOM 1373 C C . ALA A 1 187 ? 4.043 -24.578 -2.83 1 98.81 187 ALA A C 1
ATOM 1375 O O . ALA A 1 187 ? 3.016 -23.906 -2.932 1 98.81 187 ALA A O 1
ATOM 1376 N N . LYS A 1 188 ? 4.098 -25.844 -3.148 1 98.56 188 LYS A N 1
ATOM 1377 C CA . LYS A 1 188 ? 2.904 -26.562 -3.58 1 98.56 188 LYS A CA 1
ATOM 1378 C C . LYS A 1 188 ? 1.813 -26.516 -2.516 1 98.56 188 LYS A C 1
ATOM 1380 O O . LYS A 1 188 ? 0.648 -26.25 -2.826 1 98.56 188 LYS A O 1
ATOM 1385 N N . GLN A 1 189 ? 2.184 -26.734 -1.35 1 98.81 189 GLN A N 1
ATOM 1386 C CA . GLN A 1 189 ? 1.239 -26.719 -0.238 1 98.81 189 GLN A CA 1
ATOM 1387 C C . GLN A 1 189 ? 0.623 -25.328 -0.077 1 98.81 189 GLN A C 1
ATOM 1389 O O . GLN A 1 189 ? -0.581 -25.203 0.159 1 98.81 189 GLN A O 1
ATOM 1394 N N . ALA A 1 190 ? 1.441 -24.312 -0.169 1 98.88 190 ALA A N 1
ATOM 1395 C CA . ALA A 1 190 ? 0.962 -22.953 -0.037 1 98.88 190 ALA A CA 1
ATOM 1396 C C . ALA A 1 190 ? -0.025 -22.594 -1.148 1 98.88 190 ALA A C 1
ATOM 1398 O O . ALA A 1 190 ? -1.07 -22 -0.894 1 98.88 190 ALA A O 1
ATOM 1399 N N . VAL A 1 191 ? 0.326 -22.969 -2.348 1 98.88 191 VAL A N 1
ATOM 1400 C CA . VAL A 1 191 ? -0.538 -22.703 -3.494 1 98.88 191 VAL A CA 1
ATOM 1401 C C . VAL A 1 191 ? -1.864 -23.438 -3.32 1 98.88 191 VAL A C 1
ATOM 1403 O O . VAL A 1 191 ? -2.934 -22.859 -3.539 1 98.88 191 VAL A O 1
ATOM 1406 N N . GLN A 1 192 ? -1.801 -24.656 -2.924 1 98.81 192 GLN A N 1
ATOM 1407 C CA . GLN A 1 192 ? -3.008 -25.438 -2.682 1 98.81 192 GLN A CA 1
ATOM 1408 C C . GLN A 1 192 ? -3.883 -24.781 -1.615 1 98.81 192 GLN A C 1
ATOM 1410 O O . GLN A 1 192 ? -5.102 -24.703 -1.771 1 98.81 192 GLN A O 1
ATOM 1415 N N . LYS A 1 193 ? -3.281 -24.406 -0.588 1 98.88 193 LYS A N 1
ATOM 1416 C CA . LYS A 1 193 ? -4.027 -23.781 0.499 1 98.88 193 LYS A CA 1
ATOM 1417 C C . LYS A 1 193 ? -4.688 -22.484 0.036 1 98.88 193 LYS A C 1
ATOM 1419 O O . LYS A 1 193 ? -5.836 -22.219 0.385 1 98.88 193 LYS A O 1
ATOM 1424 N N . ALA A 1 194 ? -3.975 -21.688 -0.668 1 98.94 194 ALA A N 1
ATOM 1425 C CA . ALA A 1 194 ? -4.496 -20.422 -1.164 1 98.94 194 ALA A CA 1
ATOM 1426 C C . ALA A 1 194 ? -5.723 -20.641 -2.045 1 98.94 194 ALA A C 1
ATOM 1428 O O . ALA A 1 194 ? -6.754 -19.984 -1.856 1 98.94 194 ALA A O 1
ATOM 1429 N N . PHE A 1 195 ? -5.609 -21.531 -2.965 1 98.81 195 PHE A N 1
ATOM 1430 C CA . PHE A 1 195 ? -6.727 -21.797 -3.863 1 98.81 195 PHE A CA 1
ATOM 1431 C C . PHE A 1 195 ? -7.887 -22.438 -3.109 1 98.81 195 PHE A C 1
ATOM 1433 O O . PHE A 1 195 ? -9.055 -22.141 -3.385 1 98.81 195 PHE A O 1
ATOM 1440 N N . THR A 1 196 ? -7.594 -23.328 -2.201 1 98.81 196 THR A N 1
ATOM 1441 C CA . THR A 1 196 ? -8.648 -23.922 -1.38 1 98.81 196 THR A CA 1
ATOM 1442 C C . THR A 1 196 ? -9.406 -22.828 -0.625 1 98.81 196 THR A C 1
ATOM 1444 O O . THR A 1 196 ? -10.641 -22.828 -0.602 1 98.81 196 THR A O 1
ATOM 1447 N N . ALA A 1 197 ? -8.68 -21.953 -0.046 1 98.69 197 ALA A N 1
ATOM 1448 C CA . ALA A 1 197 ? -9.305 -20.844 0.666 1 98.69 197 ALA A CA 1
ATOM 1449 C C . ALA A 1 197 ? -10.227 -20.062 -0.256 1 98.69 197 ALA A C 1
ATOM 1451 O O . ALA A 1 197 ? -11.328 -19.672 0.144 1 98.69 197 ALA A O 1
ATOM 1452 N N . GLN A 1 198 ? -9.773 -19.781 -1.449 1 98.56 198 GLN A N 1
ATOM 1453 C CA . GLN A 1 198 ? -10.617 -19.062 -2.4 1 98.56 198 GLN A CA 1
ATOM 1454 C C . GLN A 1 198 ? -11.898 -19.844 -2.693 1 98.56 198 GLN A C 1
ATOM 1456 O O . GLN A 1 198 ? -12.984 -19.266 -2.701 1 98.56 198 GLN A O 1
ATOM 1461 N N . THR A 1 199 ? -11.758 -21.125 -2.988 1 97.94 199 THR A N 1
ATOM 1462 C CA . THR A 1 199 ? -12.93 -21.922 -3.34 1 97.94 199 THR A CA 1
ATOM 1463 C C . THR A 1 199 ? -13.93 -21.953 -2.188 1 97.94 199 THR A C 1
ATOM 1465 O O . THR A 1 199 ? -15.133 -22.141 -2.406 1 97.94 199 THR A O 1
ATOM 1468 N N . GLU A 1 200 ? -13.398 -21.75 -0.984 1 97.94 200 GLU A N 1
ATOM 1469 C CA . GLU A 1 200 ? -14.25 -21.766 0.203 1 97.94 200 GLU A CA 1
ATOM 1470 C C . GLU A 1 200 ? -14.727 -20.359 0.555 1 97.94 200 GLU A C 1
ATOM 1472 O O . GLU A 1 200 ? -15.375 -20.156 1.583 1 97.94 200 GLU A O 1
ATOM 1477 N N . GLY A 1 201 ? -14.414 -19.422 -0.243 1 97.44 201 GLY A N 1
ATOM 1478 C CA . GLY A 1 201 ? -14.906 -18.062 -0.07 1 97.44 201 GLY A CA 1
ATOM 1479 C C . GLY A 1 201 ? -14.328 -17.375 1.148 1 97.44 201 GLY A C 1
ATOM 1480 O O . GLY A 1 201 ? -15.031 -16.641 1.85 1 97.44 201 GLY A O 1
ATOM 1481 N N . LYS A 1 202 ? -13.008 -17.625 1.428 1 98.44 202 LYS A N 1
ATOM 1482 C CA . LYS A 1 202 ? -12.43 -17.172 2.688 1 98.44 202 LYS A CA 1
ATOM 1483 C C . LYS A 1 202 ? -11.867 -15.75 2.553 1 98.44 202 LYS A C 1
ATOM 1485 O O . LYS A 1 202 ? -11.57 -15.102 3.555 1 98.44 202 LYS A O 1
ATOM 1490 N N . GLY A 1 203 ? -11.773 -15.258 1.324 1 98.12 203 GLY A N 1
ATOM 1491 C CA . GLY A 1 203 ? -11.234 -13.93 1.112 1 98.12 203 GLY A CA 1
ATOM 1492 C C . GLY A 1 203 ? -10.016 -13.914 0.214 1 98.12 203 GLY A C 1
ATOM 1493 O O . GLY A 1 203 ? -9.773 -14.859 -0.531 1 98.12 203 GLY A O 1
ATOM 1494 N N . PHE A 1 204 ? -9.312 -12.828 0.176 1 98.81 204 PHE A N 1
ATOM 1495 C CA . PHE A 1 204 ? -8.148 -12.578 -0.674 1 98.81 204 PHE A CA 1
ATOM 1496 C C . PHE A 1 204 ? -6.977 -13.461 -0.257 1 98.81 204 PHE A C 1
ATOM 1498 O O . PHE A 1 204 ? -6.688 -13.594 0.934 1 98.81 204 PHE A O 1
ATOM 1505 N N . THR A 1 205 ? -6.312 -14.078 -1.172 1 98.94 205 THR A N 1
ATOM 1506 C CA . THR A 1 205 ? -5.125 -14.867 -0.858 1 98.94 205 THR A CA 1
ATOM 1507 C C . THR A 1 205 ? -3.969 -14.492 -1.781 1 98.94 205 THR A C 1
ATOM 1509 O O . THR A 1 205 ? -4.184 -14.141 -2.945 1 98.94 205 THR A O 1
ATOM 1512 N N . ILE A 1 206 ? -2.732 -14.555 -1.246 1 98.94 206 ILE A N 1
ATOM 1513 C CA . ILE A 1 206 ? -1.536 -14.305 -2.041 1 98.94 206 ILE A CA 1
ATOM 1514 C C . ILE A 1 206 ? -0.44 -15.289 -1.646 1 98.94 206 ILE A C 1
ATOM 1516 O O . ILE A 1 206 ? -0.239 -15.562 -0.46 1 98.94 206 ILE A O 1
ATOM 1520 N N . VAL A 1 207 ? 0.157 -15.859 -2.607 1 98.94 207 VAL A N 1
ATOM 1521 C CA . VAL A 1 207 ? 1.374 -16.641 -2.436 1 98.94 207 VAL A CA 1
ATOM 1522 C C . VAL A 1 207 ? 2.531 -15.977 -3.174 1 98.94 207 VAL A C 1
ATOM 1524 O O . VAL A 1 207 ? 2.533 -15.906 -4.406 1 98.94 207 VAL A O 1
ATOM 1527 N N . GLU A 1 208 ? 3.439 -15.422 -2.402 1 98.88 208 GLU A N 1
ATOM 1528 C CA . GLU A 1 208 ? 4.68 -14.867 -2.941 1 98.88 208 GLU A CA 1
ATOM 1529 C C . GLU A 1 208 ? 5.738 -15.953 -3.109 1 98.88 208 GLU A C 1
ATOM 1531 O O . GLU A 1 208 ? 6.121 -16.609 -2.139 1 98.88 208 GLU A O 1
ATOM 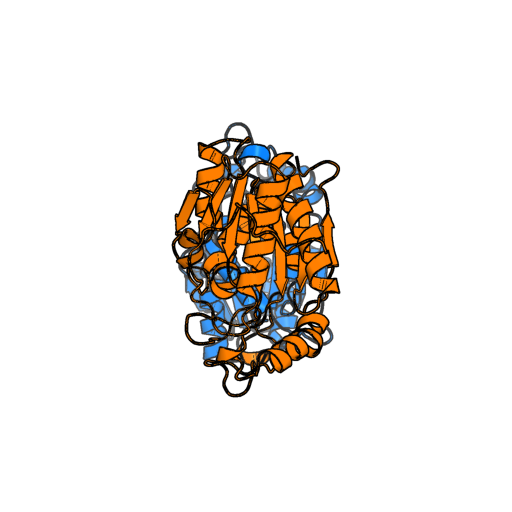1536 N N . ILE A 1 209 ? 6.168 -16.109 -4.289 1 98.88 209 ILE A N 1
ATOM 1537 C CA . ILE A 1 209 ? 7.105 -17.188 -4.582 1 98.88 209 ILE A CA 1
ATOM 1538 C C . ILE A 1 209 ? 8.445 -16.594 -5.027 1 98.88 209 ILE A C 1
ATOM 1540 O O . ILE A 1 209 ? 8.539 -16 -6.105 1 98.88 209 ILE A O 1
ATOM 1544 N N . LEU A 1 210 ? 9.492 -16.75 -4.172 1 98.69 210 LEU A N 1
ATOM 1545 C CA . LEU A 1 210 ? 10.836 -16.328 -4.562 1 98.69 210 LEU A CA 1
ATOM 1546 C C . LEU A 1 210 ? 11.359 -17.188 -5.707 1 98.69 210 LEU A C 1
ATOM 1548 O O . LEU A 1 210 ? 11.375 -18.422 -5.613 1 98.69 210 LEU A O 1
ATOM 1552 N N . SER A 1 211 ? 11.711 -16.531 -6.727 1 97.31 211 SER A N 1
ATOM 1553 C CA . SER A 1 211 ? 12.062 -17.172 -7.984 1 97.31 211 SER A CA 1
ATOM 1554 C C . SER A 1 211 ? 13.414 -16.688 -8.508 1 97.31 211 SER A C 1
ATOM 1556 O O . SER A 1 211 ? 14.008 -15.766 -7.941 1 97.31 211 SER A O 1
ATOM 1558 N N . THR A 1 212 ? 13.883 -17.375 -9.594 1 95.62 212 THR A N 1
ATOM 1559 C CA . THR A 1 212 ? 15.188 -17.031 -10.156 1 95.62 212 THR A CA 1
ATOM 1560 C C . THR A 1 212 ? 15.039 -16.281 -11.469 1 95.62 212 THR A C 1
ATOM 1562 O O . THR A 1 212 ? 13.992 -16.359 -12.125 1 95.62 212 THR A O 1
ATOM 1565 N N . CYS A 1 213 ? 16.016 -15.531 -11.766 1 94.81 213 CYS A N 1
ATOM 1566 C CA . CYS A 1 213 ? 16.172 -14.906 -13.07 1 94.81 213 CYS A CA 1
ATOM 1567 C C . CYS A 1 213 ? 17.625 -14.977 -13.531 1 94.81 213 CYS A C 1
ATOM 1569 O O . CYS A 1 213 ? 18.312 -13.953 -13.578 1 94.81 213 CYS A O 1
ATOM 1571 N N . PRO A 1 214 ? 18.016 -16.156 -13.977 1 94.31 214 PRO A N 1
ATOM 1572 C CA . PRO A 1 214 ? 19.438 -16.359 -14.305 1 94.31 214 PRO A CA 1
ATOM 1573 C C . PRO A 1 214 ? 19.938 -15.391 -15.367 1 94.31 214 PRO A C 1
ATOM 1575 O O . PRO A 1 214 ? 21.016 -14.797 -15.211 1 94.31 214 PRO A O 1
ATOM 1578 N N . THR A 1 215 ? 19.188 -15.172 -16.328 1 92.75 215 THR A N 1
ATOM 1579 C CA . THR A 1 215 ? 19.609 -14.367 -17.484 1 92.75 215 THR A CA 1
ATOM 1580 C C . THR A 1 215 ? 19.938 -12.938 -17.047 1 92.75 215 THR A C 1
ATOM 1582 O O . THR A 1 215 ? 21.031 -12.445 -17.297 1 92.75 215 THR A O 1
ATOM 1585 N N . ASN A 1 216 ? 19.062 -12.289 -16.375 1 92.88 216 ASN A N 1
ATOM 1586 C CA . ASN A 1 216 ? 19.281 -10.883 -16.031 1 92.88 216 ASN A CA 1
ATOM 1587 C C . ASN A 1 216 ? 20.25 -10.734 -14.867 1 92.88 216 ASN A C 1
ATOM 1589 O O . ASN A 1 216 ? 20.875 -9.688 -14.695 1 92.88 216 ASN A O 1
ATOM 1593 N N . TRP A 1 217 ? 20.328 -11.805 -14.055 1 94.12 217 TRP A N 1
ATOM 1594 C CA . TRP A 1 217 ? 21.266 -11.766 -12.945 1 94.12 217 TRP A CA 1
ATOM 1595 C C . TRP A 1 217 ? 22.688 -12.07 -13.414 1 94.12 217 TRP A C 1
ATOM 1597 O O . TRP A 1 217 ? 23.656 -11.844 -12.688 1 94.12 217 TRP A O 1
ATOM 1607 N N . GLY A 1 218 ? 22.766 -12.602 -14.656 1 93.38 218 GLY A N 1
ATOM 1608 C CA . GLY A 1 218 ? 24.062 -13.016 -15.156 1 93.38 218 GLY A CA 1
ATOM 1609 C C . GLY A 1 218 ? 24.656 -14.203 -14.414 1 93.38 218 GLY A C 1
ATOM 1610 O O . GLY A 1 218 ? 25.844 -14.25 -14.148 1 93.38 218 GLY A O 1
ATOM 1611 N N . LEU A 1 219 ? 23.797 -15.078 -14.047 1 95.75 219 LEU A N 1
ATOM 1612 C CA . LEU A 1 219 ? 24.203 -16.266 -13.289 1 95.75 219 LEU A CA 1
ATOM 1613 C C . LEU A 1 219 ? 23.781 -17.531 -14.016 1 95.75 219 LEU A C 1
ATOM 1615 O O . LEU A 1 219 ? 22.844 -17.516 -14.812 1 95.75 219 LEU A O 1
ATOM 1619 N N . THR A 1 220 ? 24.484 -18.625 -13.797 1 96.31 220 THR A N 1
ATOM 1620 C CA . THR A 1 220 ? 24.016 -19.922 -14.242 1 96.31 220 THR A CA 1
ATOM 1621 C C . THR A 1 220 ? 22.766 -20.344 -13.477 1 96.31 220 THR A C 1
ATOM 1623 O O . THR A 1 220 ? 22.469 -19.781 -12.414 1 96.31 220 THR A O 1
ATOM 1626 N N . PRO A 1 221 ? 22.031 -21.25 -14.016 1 95.56 221 PRO A N 1
ATOM 1627 C CA . PRO A 1 221 ? 20.859 -21.734 -13.297 1 95.56 221 PRO A CA 1
ATOM 1628 C C . PRO A 1 221 ? 21.172 -22.203 -11.883 1 95.56 221 PRO A C 1
ATOM 1630 O O . PRO A 1 221 ? 20.484 -21.828 -10.93 1 95.56 221 PRO A O 1
ATOM 1633 N N . ALA A 1 222 ? 22.234 -22.953 -11.758 1 96.38 222 ALA A N 1
ATOM 1634 C CA . ALA A 1 222 ? 22.609 -23.469 -10.438 1 96.38 222 ALA A CA 1
ATOM 1635 C C . ALA A 1 222 ? 23 -22.328 -9.5 1 96.38 222 ALA A C 1
ATOM 1637 O O . ALA A 1 222 ? 22.609 -22.328 -8.328 1 96.38 222 ALA A O 1
ATOM 1638 N N . GLU A 1 223 ? 23.75 -21.375 -9.984 1 97.19 223 GLU A N 1
ATOM 1639 C CA . GLU A 1 223 ? 24.156 -20.219 -9.195 1 97.19 223 GLU A CA 1
ATOM 1640 C C . GLU A 1 223 ? 22.953 -19.375 -8.781 1 97.19 223 GLU A C 1
ATOM 1642 O O . GLU A 1 223 ? 22.922 -18.797 -7.695 1 97.19 223 GLU A O 1
ATOM 1647 N N . SER A 1 224 ? 22.016 -19.328 -9.625 1 97.12 224 SER A N 1
ATOM 1648 C CA . SER A 1 224 ? 20.812 -18.547 -9.359 1 97.12 224 SER A CA 1
ATOM 1649 C C . SER A 1 224 ? 20.016 -19.141 -8.203 1 97.12 224 SER A C 1
ATOM 1651 O O . SER A 1 224 ? 19.469 -18.391 -7.375 1 97.12 224 SER A O 1
ATOM 1653 N N . LEU A 1 225 ? 19.906 -20.453 -8.172 1 97.94 225 LEU A N 1
ATOM 1654 C CA . LEU A 1 225 ? 19.219 -21.109 -7.059 1 97.94 225 LEU A CA 1
ATOM 1655 C C . LEU A 1 225 ? 19.922 -20.828 -5.742 1 97.94 225 LEU A C 1
ATOM 1657 O O . LEU A 1 225 ? 19.281 -20.594 -4.719 1 97.94 225 LEU A O 1
ATOM 1661 N N . GLN A 1 226 ? 21.234 -20.844 -5.812 1 97.94 226 GLN A N 1
ATOM 1662 C CA . GLN A 1 226 ? 22.031 -20.547 -4.633 1 97.94 226 GLN A CA 1
ATOM 1663 C C . GLN A 1 226 ? 21.859 -19.078 -4.219 1 97.94 226 GLN A C 1
ATOM 1665 O O . GLN A 1 226 ? 21.859 -18.766 -3.027 1 97.94 226 GLN A O 1
ATOM 1670 N N . TRP A 1 227 ? 21.766 -18.219 -5.195 1 97.88 227 TRP A N 1
ATOM 1671 C CA . TRP A 1 227 ? 21.578 -16.797 -4.918 1 97.88 227 TRP A CA 1
ATOM 1672 C C . TRP A 1 227 ? 20.281 -16.547 -4.172 1 97.88 227 TRP A C 1
ATOM 1674 O O . TRP A 1 227 ? 20.234 -15.734 -3.246 1 97.88 227 TRP A O 1
ATOM 1684 N N . VAL A 1 228 ? 19.203 -17.234 -4.574 1 98.44 228 VAL A N 1
ATOM 1685 C CA . VAL A 1 228 ? 17.938 -17.141 -3.857 1 98.44 228 VAL A CA 1
ATOM 1686 C C . VAL A 1 228 ? 18.141 -17.531 -2.395 1 98.44 228 VAL A C 1
ATOM 1688 O O . VAL A 1 228 ? 17.688 -16.828 -1.489 1 98.44 228 VAL A O 1
ATOM 1691 N N . GLN A 1 229 ? 18.844 -18.609 -2.184 1 98.38 229 GLN A N 1
ATOM 1692 C CA . GLN A 1 229 ? 19.078 -19.125 -0.842 1 98.38 229 GLN A CA 1
ATOM 1693 C C . GLN A 1 229 ? 19.875 -18.141 0 1 98.38 229 GLN A C 1
ATOM 1695 O O . GLN A 1 229 ? 19.547 -17.891 1.159 1 98.38 229 GLN A O 1
ATOM 1700 N N . GLU A 1 230 ? 20.859 -17.547 -0.522 1 98.38 230 GLU A N 1
ATOM 1701 C CA . GLU A 1 230 ? 21.859 -16.812 0.246 1 98.38 230 GLU A CA 1
ATOM 1702 C C . GLU A 1 230 ? 21.484 -15.336 0.347 1 98.38 230 GLU A C 1
ATOM 1704 O O . GLU A 1 230 ? 21.922 -14.648 1.275 1 98.38 230 GLU A O 1
ATOM 1709 N N . ASN A 1 231 ? 20.719 -14.859 -0.597 1 98.25 231 ASN A N 1
ATOM 1710 C CA . ASN A 1 231 ? 20.484 -13.422 -0.639 1 98.25 231 ASN A CA 1
ATOM 1711 C C . ASN A 1 231 ? 19 -13.094 -0.485 1 98.25 23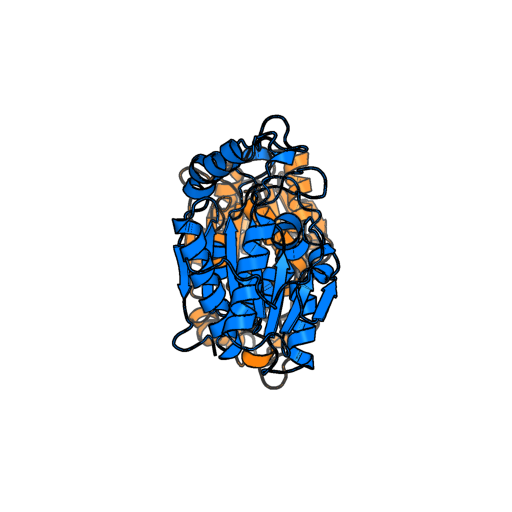1 ASN A C 1
ATOM 1713 O O . ASN A 1 231 ? 18.609 -12.281 0.355 1 98.25 231 ASN A O 1
ATOM 1717 N N . MET A 1 232 ? 18.109 -13.742 -1.266 1 98.44 232 MET A N 1
ATOM 1718 C CA . MET A 1 232 ? 16.688 -13.391 -1.253 1 98.44 232 MET A CA 1
ATOM 1719 C C . MET A 1 232 ? 16.031 -13.859 0.037 1 98.44 232 MET A C 1
ATOM 1721 O O . MET A 1 232 ? 15.312 -13.094 0.687 1 98.44 232 MET A O 1
ATOM 1725 N N . ILE A 1 233 ? 16.297 -15.117 0.416 1 98.75 233 ILE A N 1
ATOM 1726 C CA . ILE A 1 233 ? 15.578 -15.688 1.553 1 98.75 233 ILE A CA 1
ATOM 1727 C C . ILE A 1 233 ? 15.945 -14.93 2.826 1 98.75 233 ILE A C 1
ATOM 1729 O O . ILE A 1 233 ? 15.07 -14.609 3.637 1 98.75 233 ILE A O 1
ATOM 1733 N N . PRO A 1 234 ? 17.25 -14.578 3.096 1 98.38 234 PRO A N 1
ATOM 1734 C CA . PRO A 1 234 ? 17.547 -13.789 4.289 1 98.38 234 PRO A CA 1
ATOM 1735 C C . PRO A 1 234 ? 16.828 -12.438 4.293 1 98.38 234 PRO A C 1
ATOM 1737 O O . PRO A 1 234 ? 16.422 -11.953 5.355 1 98.38 234 PRO A O 1
ATOM 1740 N N . HIS A 1 235 ? 16.609 -11.781 3.191 1 97.88 235 HIS A N 1
ATOM 1741 C CA . HIS A 1 235 ? 15.93 -10.492 3.092 1 97.88 235 HIS A CA 1
ATOM 1742 C C . HIS A 1 235 ? 14.414 -10.656 3.109 1 97.88 235 HIS A C 1
ATOM 1744 O O . HIS A 1 235 ? 13.703 -9.828 3.674 1 97.88 235 HIS A O 1
ATOM 1750 N N . TYR A 1 236 ? 13.953 -11.641 2.422 1 98.44 236 TYR A N 1
ATOM 1751 C CA . TYR A 1 236 ? 12.555 -12.047 2.369 1 98.44 236 TYR A CA 1
ATOM 1752 C C . TYR A 1 236 ? 12.352 -13.398 3.031 1 98.44 236 TYR A C 1
ATOM 1754 O O . TYR A 1 236 ? 12.219 -14.422 2.35 1 98.44 236 TYR A O 1
ATOM 1762 N N . PRO A 1 237 ? 12.273 -13.406 4.344 1 98.75 237 PRO A N 1
ATOM 1763 C CA . PRO A 1 237 ? 12.141 -14.695 5.02 1 98.75 237 PRO A CA 1
ATOM 1764 C C . PRO A 1 237 ? 10.867 -15.438 4.617 1 98.75 237 PRO A C 1
ATOM 1766 O O . PRO A 1 237 ? 9.812 -14.82 4.434 1 98.75 237 PRO A O 1
ATOM 1769 N N . LEU A 1 238 ? 11 -16.75 4.438 1 98.81 238 LEU A N 1
ATOM 1770 C CA . LEU A 1 238 ? 9.852 -17.594 4.105 1 98.81 238 LEU A CA 1
ATOM 1771 C C . LEU A 1 238 ? 8.922 -17.75 5.305 1 98.81 238 LEU A C 1
ATOM 1773 O O . LEU A 1 238 ? 9.375 -17.703 6.453 1 98.81 238 LEU A O 1
ATOM 1777 N N . GLY A 1 239 ? 7.629 -17.891 5.051 1 98.69 239 GLY A N 1
ATOM 1778 C CA . GLY A 1 239 ? 6.707 -18.141 6.148 1 98.69 239 GLY A CA 1
ATOM 1779 C C . GLY A 1 239 ? 5.309 -17.609 5.883 1 98.69 239 GLY A C 1
ATOM 1780 O O . GLY A 1 239 ? 5.043 -17.062 4.809 1 98.69 239 GLY A O 1
ATOM 1781 N N . VAL A 1 240 ? 4.453 -17.938 6.793 1 98.88 240 VAL A N 1
ATOM 1782 C CA . VAL A 1 240 ? 3.068 -17.484 6.754 1 98.88 240 VAL A CA 1
ATOM 1783 C C . VAL A 1 240 ? 2.947 -16.141 7.461 1 98.88 240 VAL A C 1
ATOM 1785 O O . VAL A 1 240 ? 3.318 -16 8.633 1 98.88 240 VAL A O 1
ATOM 1788 N N . PHE A 1 241 ? 2.443 -15.148 6.777 1 98.81 241 PHE A N 1
ATOM 1789 C CA . PHE A 1 241 ? 2.336 -13.805 7.34 1 98.81 241 PHE A CA 1
ATOM 1790 C C . PHE A 1 241 ? 0.904 -13.516 7.773 1 98.81 241 PHE A C 1
ATOM 1792 O O . PHE A 1 241 ? 0.667 -12.617 8.594 1 98.81 241 PHE A O 1
ATOM 1799 N N . CYS A 1 242 ? -0.007 -14.18 7.156 1 98.75 242 CYS A N 1
ATOM 1800 C CA . CYS A 1 242 ? -1.422 -14.078 7.496 1 98.75 242 CYS A CA 1
ATOM 1801 C C . CYS A 1 242 ? -2.15 -15.383 7.195 1 98.75 242 CYS A C 1
ATOM 1803 O O . CYS A 1 242 ? -1.979 -15.961 6.121 1 98.75 242 CYS A O 1
ATOM 1805 N N . ASP A 1 243 ? -2.895 -15.867 8.141 1 98.88 243 ASP A N 1
ATOM 1806 C CA . ASP A 1 243 ? -3.729 -17.047 7.941 1 98.88 243 ASP A CA 1
ATOM 1807 C C . ASP A 1 243 ? -5.035 -16.938 8.719 1 98.88 243 ASP A C 1
ATOM 1809 O O . ASP A 1 243 ? -5.086 -17.266 9.914 1 98.88 243 ASP A O 1
ATOM 1813 N N . ARG A 1 244 ? -6.02 -16.5 8.039 1 98.44 244 ARG A N 1
ATOM 1814 C CA . ARG A 1 244 ? -7.367 -16.375 8.594 1 98.44 244 ARG A CA 1
ATOM 1815 C C . ARG A 1 244 ? -8.328 -17.344 7.918 1 98.44 244 ARG A C 1
ATOM 1817 O O . ARG A 1 244 ? -9.531 -17.109 7.879 1 98.44 244 ARG A O 1
ATOM 1824 N N . THR A 1 245 ? -7.852 -18.391 7.348 1 97.94 245 THR A N 1
ATOM 1825 C CA . THR A 1 245 ? -8.633 -19.25 6.453 1 97.94 245 THR A CA 1
ATOM 1826 C C . THR A 1 245 ? -9.578 -20.141 7.25 1 97.94 245 THR A C 1
ATOM 1828 O O . THR A 1 245 ? -10.5 -20.719 6.688 1 97.94 245 THR A O 1
ATOM 1831 N N . GLU A 1 246 ? -9.375 -20.312 8.539 1 96.31 246 GLU A N 1
ATOM 1832 C CA . GLU A 1 246 ? -10.305 -21.094 9.336 1 96.31 246 GLU A CA 1
ATOM 1833 C C . GLU A 1 246 ? -11.695 -20.453 9.359 1 96.31 246 GLU A C 1
ATOM 1835 O O . GLU A 1 246 ? -12.695 -21.141 9.156 1 96.31 246 GLU A O 1
ATOM 1840 N N . LYS A 1 247 ? -11.836 -19.141 9.539 1 94.06 247 LYS A N 1
ATOM 1841 C CA . LYS A 1 247 ? -13.117 -18.453 9.656 1 94.06 247 LYS A CA 1
ATOM 1842 C C . LYS A 1 247 ? -13.414 -17.625 8.406 1 94.06 247 LYS A C 1
ATOM 1844 O O . LYS A 1 247 ? -14.57 -17.359 8.094 1 94.06 247 LYS A O 1
ATOM 1849 N N . GLY A 1 248 ? -12.359 -17.234 7.738 1 96.12 248 GLY A N 1
ATOM 1850 C CA . GLY A 1 248 ? -12.516 -16.266 6.656 1 96.12 248 GLY A CA 1
ATOM 1851 C C . GLY A 1 248 ? -12.477 -14.828 7.125 1 96.12 248 GLY A C 1
ATOM 1852 O O . GLY A 1 248 ? -12.391 -14.562 8.32 1 96.12 248 GLY A O 1
ATOM 1853 N N . VAL A 1 249 ? -12.609 -13.953 6.172 1 96.75 249 VAL A N 1
ATOM 1854 C CA . VAL A 1 249 ? -12.43 -12.555 6.539 1 96.75 249 VAL A CA 1
ATOM 1855 C C . VAL A 1 249 ? -13.789 -11.898 6.77 1 96.75 249 VAL A C 1
ATOM 1857 O O . VAL A 1 249 ? -13.867 -10.773 7.27 1 96.75 249 VAL A O 1
ATOM 1860 N N . TYR A 1 250 ? -14.836 -12.609 6.434 1 91.94 250 TYR A N 1
ATOM 1861 C CA . TYR A 1 250 ? -16.172 -12.031 6.543 1 91.94 250 TYR A CA 1
ATOM 1862 C C . TYR A 1 250 ? -16.906 -12.586 7.762 1 91.94 250 TYR A C 1
ATOM 1864 O O . TYR A 1 250 ? -16.766 -13.758 8.102 1 91.94 250 TYR A O 1
ATOM 1872 N N . MET B 1 1 ? -2.812 36 31.234 1 30.53 1 MET B N 1
ATOM 1873 C CA . MET B 1 1 ? -3.664 35.156 30.406 1 30.53 1 MET B CA 1
ATOM 1874 C C . MET B 1 1 ? -3.021 34.875 29.062 1 30.53 1 MET B C 1
ATOM 1876 O O . MET B 1 1 ? -2.744 35.812 28.297 1 30.53 1 MET B O 1
ATOM 1880 N N . ALA B 1 2 ? -2.271 33.875 28.969 1 40.84 2 ALA B N 1
ATOM 1881 C CA . ALA B 1 2 ? -1.446 33.75 27.781 1 40.84 2 ALA B CA 1
ATOM 1882 C C . ALA B 1 2 ? -2.287 33.906 26.516 1 40.84 2 ALA B C 1
ATOM 1884 O O . ALA B 1 2 ? -3.26 33.156 26.312 1 40.84 2 ALA B O 1
ATOM 1885 N N . VAL B 1 3 ? -2.486 35.094 25.953 1 42 3 VAL B N 1
ATOM 1886 C CA . VAL B 1 3 ? -3.279 35.469 24.797 1 42 3 VAL B CA 1
ATOM 1887 C C . VAL B 1 3 ? -2.941 34.562 23.609 1 42 3 VAL B C 1
ATOM 1889 O O . VAL B 1 3 ? -1.769 34.281 23.359 1 42 3 VAL B O 1
ATOM 1892 N N . PHE B 1 4 ? -3.924 33.719 23.266 1 58.62 4 PHE B N 1
ATOM 1893 C CA . PHE B 1 4 ? -3.791 32.969 22.016 1 58.62 4 PHE B CA 1
ATOM 1894 C C . PHE B 1 4 ? -3.186 33.812 20.922 1 58.62 4 PHE B C 1
ATOM 1896 O O . PHE B 1 4 ? -3.67 34.938 20.656 1 58.62 4 PHE B O 1
ATOM 1903 N N . GLU B 1 5 ? -1.846 33.719 20.719 1 70.94 5 GLU B N 1
ATOM 1904 C CA . GLU B 1 5 ? -1.232 34.438 19.609 1 70.94 5 GLU B CA 1
ATOM 1905 C C . GLU B 1 5 ? -1.308 33.625 18.312 1 70.94 5 GLU B C 1
ATOM 1907 O O . GLU B 1 5 ? -1.046 32.406 18.328 1 70.94 5 GLU B O 1
ATOM 1912 N N . LYS B 1 6 ? -1.861 34.344 17.344 1 80.38 6 LYS B N 1
ATOM 1913 C CA . LYS B 1 6 ? -1.897 33.719 16.031 1 80.38 6 LYS B CA 1
ATOM 1914 C C . LYS B 1 6 ? -0.491 33.406 15.531 1 80.38 6 LYS B C 1
ATOM 1916 O O . LYS B 1 6 ? 0.432 34.188 15.695 1 80.38 6 LYS B O 1
ATOM 1921 N N . THR B 1 7 ? -0.354 32.219 15.109 1 84.94 7 THR B N 1
ATOM 1922 C CA . THR B 1 7 ? 0.941 31.812 14.578 1 84.94 7 THR B CA 1
ATOM 1923 C C . THR B 1 7 ? 1.26 32.562 13.289 1 84.94 7 THR B C 1
ATOM 1925 O O . THR B 1 7 ? 0.369 32.812 12.477 1 84.94 7 THR B O 1
ATOM 1928 N N . SER B 1 8 ? 2.51 32.875 13.109 1 83.94 8 SER B N 1
ATOM 1929 C CA . SER B 1 8 ? 2.982 33.5 11.883 1 83.94 8 SER B CA 1
ATOM 1930 C C . SER B 1 8 ? 3.021 32.5 10.727 1 83.94 8 SER B C 1
ATOM 1932 O O . SER B 1 8 ? 3.25 32.906 9.578 1 83.94 8 SER B O 1
ATOM 1934 N N . GLY B 1 9 ? 2.744 31.328 11 1 87.5 9 GLY B N 1
ATOM 1935 C CA . GLY B 1 9 ? 2.779 30.281 9.992 1 87.5 9 GLY B CA 1
ATOM 1936 C C . GLY B 1 9 ? 1.514 30.203 9.156 1 87.5 9 GLY B C 1
ATOM 1937 O O . GLY B 1 9 ? 1.455 29.484 8.164 1 87.5 9 GLY B O 1
ATOM 1938 N N . LEU B 1 10 ? 0.578 30.922 9.562 1 87.06 10 LEU B N 1
ATOM 1939 C CA . LEU B 1 10 ? -0.66 31.016 8.797 1 87.06 10 LEU B CA 1
ATOM 1940 C C . LEU B 1 10 ? -0.886 32.438 8.289 1 87.06 10 LEU B C 1
ATOM 1942 O O . LEU B 1 10 ? -0.551 33.406 8.984 1 87.06 10 LEU B O 1
ATOM 1946 N N . THR B 1 11 ? -1.484 32.5 7.172 1 86.06 11 THR B N 1
ATOM 1947 C CA . THR B 1 11 ? -1.859 33.781 6.641 1 86.06 11 THR B CA 1
ATOM 1948 C C . THR B 1 11 ? -3.131 34.312 7.309 1 86.06 11 THR B C 1
ATOM 1950 O O . THR B 1 11 ? -3.686 33.656 8.188 1 86.06 11 THR B O 1
ATOM 1953 N N . ASP B 1 12 ? -3.531 35.469 6.922 1 82.75 12 ASP B N 1
ATOM 1954 C CA . ASP B 1 12 ? -4.738 36.062 7.484 1 82.75 12 ASP B CA 1
ATOM 1955 C C . ASP B 1 12 ? -5.973 35.688 6.668 1 82.75 12 ASP B C 1
ATOM 1957 O O . ASP B 1 12 ? -7.07 36.188 6.922 1 82.75 12 ASP B O 1
ATOM 1961 N N . GLN B 1 13 ? -5.766 34.844 5.762 1 82.69 13 GLN B N 1
ATOM 1962 C CA . GLN B 1 13 ? -6.879 34.438 4.902 1 82.69 13 GLN B CA 1
ATOM 1963 C C . GLN B 1 13 ? -7.934 33.688 5.688 1 82.69 13 GLN B C 1
ATOM 1965 O O . GLN B 1 13 ? -7.602 32.844 6.543 1 82.69 13 GLN B O 1
ATOM 1970 N N . VAL B 1 14 ? -9.156 34.031 5.48 1 79.94 14 VAL B N 1
ATOM 1971 C CA . VAL B 1 14 ? -10.266 33.281 6.047 1 79.94 14 VAL B CA 1
ATOM 1972 C C . VAL B 1 14 ? -10.375 31.938 5.359 1 79.94 14 VAL B C 1
ATOM 1974 O O . VAL B 1 14 ? -10.359 31.844 4.133 1 79.94 14 VAL B O 1
ATOM 1977 N N . THR B 1 15 ? -10.484 30.953 6.16 1 80 15 THR B N 1
ATOM 1978 C CA . THR B 1 15 ? -10.523 29.609 5.586 1 80 15 THR B CA 1
ATOM 1979 C C . THR B 1 15 ? -11.906 29.297 5.027 1 80 15 THR B C 1
ATOM 1981 O O . THR B 1 15 ? -12.898 29.891 5.449 1 80 15 THR B O 1
ATOM 1984 N N . HIS B 1 16 ? -11.977 28.359 4.047 1 83.56 16 HIS B N 1
ATOM 1985 C CA . HIS B 1 16 ? -13.234 28.031 3.379 1 83.56 16 HIS B CA 1
ATOM 1986 C C . HIS B 1 16 ? -13.883 26.797 3.996 1 83.56 16 HIS B C 1
ATOM 1988 O O . HIS B 1 16 ? -14.93 26.344 3.529 1 83.56 16 HIS B O 1
ATOM 1994 N N . TYR B 1 17 ? -13.32 26.312 5.031 1 86.31 17 TYR B N 1
ATOM 1995 C CA . TYR B 1 17 ? -13.773 25.047 5.598 1 86.31 17 TYR B CA 1
ATOM 1996 C C . TYR B 1 17 ? -15.164 25.188 6.219 1 86.31 17 TYR B C 1
ATOM 1998 O O . TYR B 1 17 ? -15.539 26.281 6.66 1 86.31 17 TYR B O 1
ATOM 2006 N N . CYS B 1 18 ? -15.906 24.125 6.262 1 87.31 18 CYS B N 1
ATOM 2007 C CA . CYS B 1 18 ? -17.234 24.094 6.863 1 87.31 18 CYS B CA 1
ATOM 2008 C C . CYS B 1 18 ? -17.156 24.359 8.359 1 87.31 18 CYS B C 1
ATOM 2010 O O . CYS B 1 18 ? -16.141 24.094 8.992 1 87.31 18 CYS B O 1
ATOM 2012 N N . PRO B 1 19 ? -18.25 24.922 8.852 1 86.44 19 PRO B N 1
ATOM 2013 C CA . PRO B 1 19 ? -18.312 25.078 10.305 1 86.44 19 PRO B CA 1
ATOM 2014 C C . PRO B 1 19 ? -18.109 23.766 11.047 1 86.44 19 PRO B C 1
ATOM 2016 O O . PRO B 1 19 ? -18.719 22.75 10.688 1 86.44 19 PRO B O 1
ATOM 2019 N N . GLY B 1 20 ? -17.234 23.812 11.984 1 87.94 20 GLY B N 1
ATOM 2020 C CA . GLY B 1 20 ? -17.016 22.641 12.797 1 87.94 20 GLY B CA 1
ATOM 2021 C C . GLY B 1 20 ? -15.938 21.719 12.25 1 87.94 20 GLY B C 1
ATOM 2022 O O . GLY B 1 20 ? -15.523 20.766 12.914 1 87.94 20 GLY B O 1
ATOM 2023 N N . CYS B 1 21 ? -15.57 22 11.07 1 89.62 21 CYS B N 1
ATOM 2024 C CA . CYS B 1 21 ? -14.492 21.219 10.469 1 89.62 21 CYS B CA 1
ATOM 2025 C C . CYS B 1 21 ? -13.18 21.438 11.219 1 89.62 21 CYS B C 1
ATOM 2027 O O . CYS B 1 21 ? -12.852 22.562 11.586 1 89.62 21 CYS B O 1
ATOM 2029 N N . THR B 1 22 ? -12.398 20.375 11.398 1 93.12 22 THR B N 1
ATOM 2030 C CA . THR B 1 22 ? -11.227 20.5 12.258 1 93.12 22 THR B CA 1
ATOM 2031 C C . THR B 1 22 ? -9.969 20.766 11.43 1 93.12 22 THR B C 1
ATOM 2033 O O . THR B 1 22 ? -8.859 20.75 11.961 1 93.12 22 THR B O 1
ATOM 2036 N N . HIS B 1 23 ? -10.102 20.969 10.164 1 93.06 23 HIS B N 1
ATOM 2037 C CA . HIS B 1 23 ? -8.969 21.375 9.336 1 93.06 23 HIS B CA 1
ATOM 2038 C C . HIS B 1 23 ? -8.273 22.609 9.914 1 93.06 23 HIS B C 1
ATOM 2040 O O . HIS B 1 23 ? -7.047 22.703 9.867 1 93.06 23 HIS B O 1
ATOM 2046 N N . GLY B 1 24 ? -9.078 23.578 10.367 1 91.5 24 GLY B N 1
ATOM 2047 C CA . GLY B 1 24 ? -8.492 24.781 10.953 1 91.5 24 GLY B CA 1
ATOM 2048 C C . GLY B 1 24 ? -7.535 24.484 12.086 1 91.5 24 GLY B C 1
ATOM 2049 O O . GLY B 1 24 ? -6.469 25.094 12.188 1 91.5 24 GLY B O 1
ATOM 2050 N N . ILE B 1 25 ? -7.934 23.578 12.93 1 94.31 25 ILE B N 1
ATOM 2051 C CA . ILE B 1 25 ? -7.098 23.172 14.047 1 94.31 25 ILE B CA 1
ATOM 2052 C C . ILE B 1 25 ? -5.809 22.531 13.523 1 94.31 25 ILE B C 1
ATOM 2054 O O . ILE B 1 25 ? -4.715 22.875 13.984 1 94.31 25 ILE B O 1
ATOM 2058 N N . ILE B 1 26 ? -5.906 21.672 12.578 1 96.5 26 ILE B N 1
ATOM 2059 C CA . ILE B 1 26 ? -4.758 20.938 12.055 1 96.5 26 ILE B CA 1
ATOM 2060 C C . ILE B 1 26 ? -3.801 21.906 11.359 1 96.5 26 ILE B C 1
ATOM 2062 O O . ILE B 1 26 ? -2.584 21.812 11.539 1 96.5 26 ILE B O 1
ATOM 2066 N N . HIS B 1 27 ? -4.352 22.828 10.539 1 95.19 27 HIS B N 1
ATOM 2067 C CA . HIS B 1 27 ? -3.512 23.844 9.93 1 95.19 27 HIS B CA 1
ATOM 2068 C C . HIS B 1 27 ? -2.691 24.578 10.984 1 95.19 27 HIS B C 1
ATOM 2070 O O . HIS B 1 27 ? -1.5 24.828 10.781 1 95.19 27 HIS B O 1
ATOM 2076 N N . ARG B 1 28 ? -3.377 24.953 12.016 1 94.56 28 ARG B N 1
ATOM 2077 C CA . ARG B 1 28 ? -2.721 25.703 13.086 1 94.56 28 ARG B CA 1
ATOM 2078 C C . ARG B 1 28 ? -1.59 24.891 13.703 1 94.56 28 ARG B C 1
ATOM 2080 O O . ARG B 1 28 ? -0.5 25.406 13.945 1 94.56 28 ARG B O 1
ATOM 2087 N N . LEU B 1 29 ? -1.834 23.609 14.023 1 97 29 LEU B N 1
ATOM 2088 C CA . LEU B 1 29 ? -0.821 22.75 14.625 1 97 29 LEU B CA 1
ATOM 2089 C C . LEU B 1 29 ? 0.416 22.672 13.734 1 97 29 LEU B C 1
ATOM 2091 O O . LEU B 1 29 ? 1.544 22.766 14.219 1 97 29 LEU B O 1
ATOM 2095 N N . VAL B 1 30 ? 0.204 22.469 12.438 1 97.5 30 VAL B N 1
ATOM 2096 C CA . VAL B 1 30 ? 1.304 22.359 11.484 1 97.5 30 VAL B CA 1
ATOM 2097 C C . VAL B 1 30 ? 2.061 23.688 11.422 1 97.5 30 VAL B C 1
ATOM 2099 O O . VAL B 1 30 ? 3.287 23.719 11.539 1 97.5 30 VAL B O 1
ATOM 2102 N N . ALA B 1 31 ? 1.35 24.766 11.289 1 96.19 31 ALA B N 1
ATOM 2103 C CA . ALA B 1 31 ? 1.946 26.094 11.164 1 96.19 31 ALA B CA 1
ATOM 2104 C C . ALA B 1 31 ? 2.754 26.453 12.406 1 96.19 31 ALA B C 1
ATOM 2106 O O . ALA B 1 31 ? 3.875 26.969 12.305 1 96.19 31 ALA B O 1
ATOM 2107 N N . GLU B 1 32 ? 2.17 26.234 13.531 1 96.88 32 GLU B N 1
ATOM 2108 C CA . GLU B 1 32 ? 2.867 26.5 14.781 1 96.88 32 GLU B CA 1
ATOM 2109 C C . GLU B 1 32 ? 4.152 25.688 14.891 1 96.88 32 GLU B C 1
ATOM 2111 O O . GLU B 1 32 ? 5.172 26.188 15.375 1 96.88 32 GLU B O 1
ATOM 2116 N N . THR B 1 33 ? 4.051 24.453 14.523 1 98.06 33 THR B N 1
ATOM 2117 C CA . THR B 1 33 ? 5.219 23.578 14.57 1 98.06 33 THR B CA 1
ATOM 2118 C C . THR B 1 33 ? 6.336 24.125 13.68 1 98.06 33 THR B C 1
ATOM 2120 O O . THR B 1 33 ? 7.492 24.188 14.102 1 98.06 33 THR B O 1
ATOM 2123 N N . LEU B 1 34 ? 6.008 24.5 12.453 1 97.44 34 LEU B N 1
ATOM 2124 C CA . LEU B 1 34 ? 6.996 25.031 11.523 1 97.44 34 LEU B CA 1
ATOM 2125 C C . LEU B 1 34 ? 7.621 26.312 12.07 1 97.44 34 LEU B C 1
ATOM 2127 O O . LEU B 1 34 ? 8.828 26.531 11.922 1 97.44 34 LEU B O 1
ATOM 2131 N N . GLU B 1 35 ? 6.824 27.125 12.703 1 96.62 35 GLU B N 1
ATOM 2132 C CA . GLU B 1 35 ? 7.301 28.344 13.328 1 96.62 35 GLU B CA 1
ATOM 2133 C C . GLU B 1 35 ? 8.25 28.031 14.484 1 96.62 35 GLU B C 1
ATOM 2135 O O . GLU B 1 35 ? 9.328 28.625 14.578 1 96.62 35 GLU B O 1
ATOM 2140 N N . GLU B 1 36 ? 7.812 27.156 15.328 1 96.88 36 GLU B N 1
ATOM 2141 C CA . GLU B 1 36 ? 8.586 26.812 16.516 1 96.88 36 GLU B CA 1
ATOM 2142 C C . GLU B 1 36 ? 9.938 26.203 16.141 1 96.88 36 GLU B C 1
ATOM 2144 O O . GLU B 1 36 ? 10.93 26.406 16.828 1 96.88 36 GLU B O 1
ATOM 2149 N N . LEU B 1 37 ? 9.961 25.5 15.039 1 97.31 37 LEU B N 1
ATOM 2150 C CA . LEU B 1 37 ? 11.203 24.875 14.57 1 97.31 37 LEU B CA 1
ATOM 2151 C C . LEU B 1 37 ? 12.023 25.875 13.758 1 97.31 37 LEU B C 1
ATOM 2153 O O . LEU B 1 37 ? 13.141 25.562 13.336 1 97.31 37 LEU B O 1
ATOM 2157 N N . SER B 1 38 ? 11.438 27.078 13.5 1 97.06 38 SER B N 1
ATOM 2158 C CA . SER B 1 38 ? 12.094 28.141 12.75 1 97.06 38 SER B CA 1
ATOM 2159 C C . SER B 1 38 ? 12.445 27.688 11.336 1 97.06 38 SER B C 1
ATOM 2161 O O . SER B 1 38 ? 13.555 27.938 10.859 1 97.06 38 SER B O 1
ATOM 2163 N N . VAL B 1 39 ? 11.445 27 10.711 1 97.19 39 VAL B N 1
ATOM 2164 C CA . VAL B 1 39 ? 11.766 26.469 9.391 1 97.19 39 VAL B CA 1
ATOM 2165 C C . VAL B 1 39 ? 10.758 27 8.367 1 97.19 39 VAL B C 1
ATOM 2167 O O . VAL B 1 39 ? 10.672 26.484 7.25 1 97.19 39 VAL B O 1
ATOM 2170 N N . LEU B 1 40 ? 10 27.922 8.727 1 95.75 40 LEU B N 1
ATOM 2171 C CA . LEU B 1 40 ? 8.977 28.453 7.824 1 95.75 40 LEU B CA 1
ATOM 2172 C C . LEU B 1 40 ? 9.594 28.891 6.5 1 95.75 40 LEU B C 1
ATOM 2174 O O . LEU B 1 40 ? 9.055 28.594 5.434 1 95.75 40 LEU B O 1
ATOM 2178 N N . GLY B 1 41 ? 10.688 29.516 6.527 1 95.56 41 GLY B N 1
ATOM 2179 C CA . GLY B 1 41 ? 11.344 30.031 5.344 1 95.56 41 GLY B CA 1
ATOM 2180 C C . GLY B 1 41 ? 11.984 28.969 4.484 1 95.56 41 GLY B C 1
ATOM 2181 O O . GLY B 1 41 ? 12.328 29.219 3.326 1 95.56 41 GLY B O 1
ATOM 2182 N N . ASP B 1 42 ? 12.086 27.781 4.977 1 97.19 42 ASP B N 1
ATOM 2183 C CA . ASP B 1 42 ? 12.727 26.656 4.285 1 97.19 42 ASP B CA 1
ATOM 2184 C C . ASP B 1 42 ? 11.719 25.562 3.953 1 97.19 42 ASP B C 1
ATOM 2186 O O . ASP B 1 42 ? 12.094 24.453 3.602 1 97.19 42 ASP B O 1
ATOM 2190 N N . THR B 1 43 ? 10.445 25.938 4.125 1 97.81 43 THR B N 1
ATOM 2191 C CA . THR B 1 43 ? 9.414 24.906 4.012 1 97.81 43 THR B CA 1
ATOM 2192 C C . THR B 1 43 ? 8.625 25.078 2.717 1 97.81 43 THR B C 1
ATOM 2194 O O . THR B 1 43 ? 8.281 26.203 2.336 1 97.81 43 THR B O 1
ATOM 2197 N N . VAL B 1 44 ? 8.406 24 1.999 1 97.88 44 VAL B N 1
ATOM 2198 C CA . VAL B 1 44 ? 7.473 23.922 0.883 1 97.88 44 VAL B CA 1
ATOM 2199 C C . VAL B 1 44 ? 6.371 22.922 1.201 1 97.88 44 VAL B C 1
ATOM 2201 O O . VAL B 1 44 ? 6.656 21.75 1.499 1 97.88 44 VAL B O 1
ATOM 2204 N N . GLY B 1 45 ? 5.172 23.344 1.195 1 97.25 45 GLY B N 1
ATOM 2205 C CA . GLY B 1 45 ? 4.031 22.453 1.337 1 97.25 45 GLY B CA 1
ATOM 2206 C C . GLY B 1 45 ? 3.438 22.016 0.007 1 97.25 45 GLY B C 1
ATOM 2207 O O . GLY B 1 45 ? 3.479 22.781 -0.967 1 97.25 45 GLY B O 1
ATOM 2208 N N . VAL B 1 46 ? 2.908 20.812 -0.013 1 96.12 46 VAL B N 1
ATOM 2209 C CA . VAL B 1 46 ? 2.211 20.312 -1.188 1 96.12 46 VAL B CA 1
ATOM 2210 C C . VAL B 1 46 ? 0.733 20.094 -0.865 1 96.12 46 VAL B C 1
ATOM 2212 O O . VAL B 1 46 ? 0.384 19.25 -0.048 1 96.12 46 VAL B O 1
ATOM 2215 N N . ALA B 1 47 ? -0.047 20.844 -1.485 1 92.69 47 ALA B N 1
ATOM 2216 C CA . ALA B 1 47 ? -1.494 20.734 -1.323 1 92.69 47 ALA B CA 1
ATOM 2217 C C . ALA B 1 47 ? -2.066 19.656 -2.225 1 92.69 47 ALA B C 1
ATOM 2219 O O . ALA B 1 47 ? -1.664 19.516 -3.383 1 92.69 47 ALA B O 1
ATOM 2220 N N . SER B 1 48 ? -2.945 18.938 -1.7 1 87.56 48 SER B N 1
ATOM 2221 C CA . SER B 1 48 ? -3.6 17.875 -2.465 1 87.56 48 SER B CA 1
ATOM 2222 C C . SER B 1 48 ? -4.969 18.328 -2.967 1 87.56 48 SER B C 1
ATOM 2224 O O . SER B 1 48 ? -5.457 19.391 -2.586 1 87.56 48 SER B O 1
ATOM 2226 N N . VAL B 1 49 ? -5.512 17.5 -3.871 1 83.38 49 VAL B N 1
ATOM 2227 C CA . VAL B 1 49 ? -6.875 17.75 -4.312 1 83.38 49 VAL B CA 1
ATOM 2228 C C . VAL B 1 49 ? -7.863 17.234 -3.273 1 83.38 49 VAL B C 1
ATOM 2230 O O . VAL B 1 49 ? -7.777 16.062 -2.859 1 83.38 49 VAL B O 1
ATOM 2233 N N . GLY B 1 50 ? -8.703 18.047 -2.82 1 85.19 50 GLY B N 1
ATOM 2234 C CA . GLY B 1 50 ? -9.688 17.812 -1.77 1 85.19 50 GLY B CA 1
ATOM 2235 C C . GLY B 1 50 ? -10.039 19.062 -0.988 1 85.19 50 GLY B C 1
ATOM 2236 O O . GLY B 1 50 ? -9.836 20.172 -1.469 1 85.19 50 GLY B O 1
ATOM 2237 N N . CYS B 1 51 ? -10.539 18.828 0.233 1 81.25 51 CYS B N 1
ATOM 2238 C CA . CYS B 1 51 ? -10.969 19.969 1.037 1 81.25 51 CYS B CA 1
ATOM 2239 C C . CYS B 1 51 ? -9.805 20.891 1.349 1 81.25 51 CYS B C 1
ATOM 2241 O O . CYS B 1 51 ? -9.992 22.094 1.569 1 81.25 51 CYS B O 1
ATOM 2243 N N . SER B 1 52 ? -8.641 20.297 1.308 1 77.88 52 SER B N 1
ATOM 2244 C CA . SER B 1 52 ? -7.473 21.078 1.704 1 77.88 52 SER B CA 1
ATOM 2245 C C . SER B 1 52 ? -6.789 21.703 0.493 1 77.88 52 SER B C 1
ATOM 2247 O O . SER B 1 52 ? -5.668 22.203 0.597 1 77.88 52 SER B O 1
ATOM 2249 N N . VAL B 1 53 ? -7.422 21.734 -0.633 1 80.19 53 VAL B N 1
ATOM 2250 C CA . VAL B 1 53 ? -6.805 22.172 -1.88 1 80.19 53 VAL B CA 1
ATOM 2251 C C . VAL B 1 53 ? -6.348 23.625 -1.742 1 80.19 53 VAL B C 1
ATOM 2253 O O . VAL B 1 53 ? -5.301 24.016 -2.279 1 80.19 53 VAL B O 1
ATOM 2256 N N . MET B 1 54 ? -7.039 24.406 -0.921 1 79.38 54 MET B N 1
ATOM 2257 C CA . MET B 1 54 ? -6.711 25.828 -0.832 1 79.38 54 MET B CA 1
ATOM 2258 C C . MET B 1 54 ? -5.738 26.094 0.313 1 79.38 54 MET B C 1
ATOM 2260 O O . MET B 1 54 ? -5.543 27.234 0.718 1 79.38 54 MET B O 1
ATOM 2264 N N . SER B 1 55 ? -5.191 25.047 0.808 1 81.69 55 SER B N 1
ATOM 2265 C CA . SER B 1 55 ? -4.23 25.203 1.892 1 81.69 55 SER B CA 1
ATOM 2266 C C . SER B 1 55 ? -3.057 26.078 1.461 1 81.69 55 SER B C 1
ATOM 2268 O O . SER B 1 55 ? -2.381 26.688 2.301 1 81.69 55 SER B O 1
ATOM 2270 N N . TYR B 1 56 ? -2.799 26.188 0.189 1 82.75 56 TYR B N 1
ATOM 2271 C CA . TYR B 1 56 ? -1.712 27.016 -0.329 1 82.75 56 TYR B CA 1
ATOM 2272 C C . TYR B 1 56 ? -1.966 28.5 -0.051 1 82.75 56 TYR B C 1
ATOM 2274 O O . TYR B 1 56 ? -1.036 29.312 -0.074 1 82.75 56 TYR B O 1
ATOM 2282 N N . ASP B 1 57 ? -3.209 28.797 0.299 1 84.75 57 ASP B N 1
ATOM 2283 C CA . ASP B 1 57 ? -3.539 30.172 0.644 1 84.75 57 ASP B CA 1
ATOM 2284 C C . ASP B 1 57 ? -3.436 30.406 2.15 1 84.75 57 ASP B C 1
ATOM 2286 O O . ASP B 1 57 ? -3.43 31.547 2.609 1 84.75 57 ASP B O 1
ATOM 2290 N N . TYR B 1 58 ? -3.297 29.328 2.883 1 86.12 58 TYR B N 1
ATOM 2291 C CA . TYR B 1 58 ? -3.447 29.453 4.328 1 86.12 58 TYR B CA 1
ATOM 2292 C C . TYR B 1 58 ? -2.094 29.391 5.023 1 86.12 58 TYR B C 1
ATOM 2294 O O . TYR B 1 58 ? -1.873 30.078 6.027 1 86.12 58 TYR B O 1
ATOM 2302 N N . PHE B 1 59 ? -1.245 28.625 4.527 1 90.19 59 PHE B N 1
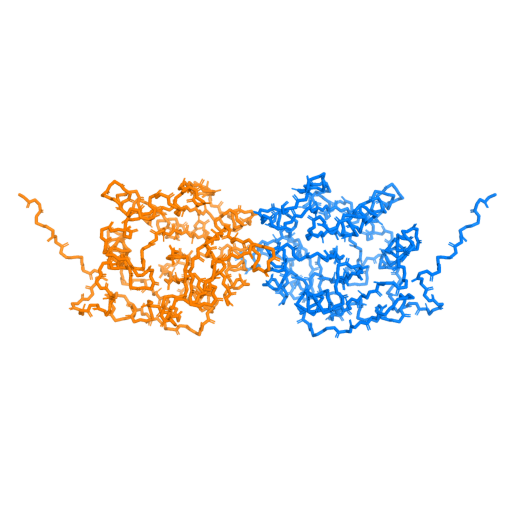ATOM 2303 C CA . PHE B 1 59 ? 0.073 28.5 5.141 1 90.19 59 PHE B CA 1
ATOM 2304 C C . PHE B 1 59 ? 0.989 29.625 4.68 1 90.19 59 PHE B C 1
ATOM 2306 O O . PHE B 1 59 ? 0.963 30.016 3.51 1 90.19 59 PHE B O 1
ATOM 2313 N N . SER B 1 60 ? 1.887 30.125 5.555 1 89.31 60 SER B N 1
ATOM 2314 C CA . SER B 1 60 ? 2.83 31.188 5.254 1 89.31 60 SER B CA 1
ATOM 2315 C C . SER B 1 60 ? 4.137 30.641 4.699 1 89.31 60 SER B C 1
ATOM 2317 O O . SER B 1 60 ? 5.219 31.141 5.016 1 89.31 60 SER B O 1
ATOM 2319 N N . CYS B 1 61 ? 4.156 29.562 4.086 1 91.44 61 CYS B N 1
ATOM 2320 C CA . CYS B 1 61 ? 5.301 28.984 3.391 1 91.44 61 CYS B CA 1
ATOM 2321 C C . CYS B 1 61 ? 4.98 28.75 1.92 1 91.44 61 CYS B C 1
ATOM 2323 O O . CYS B 1 61 ? 3.85 28.969 1.483 1 91.44 61 CYS B O 1
ATOM 2325 N N . ASP B 1 62 ? 5.977 28.484 1.087 1 93.38 62 ASP B N 1
ATOM 2326 C CA . ASP B 1 62 ? 5.727 28.156 -0.313 1 93.38 62 ASP B CA 1
ATOM 2327 C C . ASP B 1 62 ? 4.875 26.891 -0.437 1 93.38 62 ASP B C 1
ATOM 2329 O O . ASP B 1 62 ? 5.055 25.938 0.33 1 93.38 62 ASP B O 1
ATOM 2333 N N . MET B 1 63 ? 3.926 26.984 -1.349 1 94.31 63 MET B N 1
ATOM 2334 C CA . MET B 1 63 ? 3.033 25.844 -1.557 1 94.31 63 MET B CA 1
ATOM 2335 C C . MET B 1 63 ? 2.922 25.5 -3.039 1 94.31 63 MET B C 1
ATOM 2337 O O . MET B 1 63 ? 2.979 26.391 -3.891 1 94.31 63 MET B O 1
ATOM 2341 N N . VAL B 1 64 ? 2.766 24.219 -3.305 1 93.5 64 VAL B N 1
ATOM 2342 C CA . VAL B 1 64 ? 2.496 23.703 -4.645 1 93.5 64 VAL B CA 1
ATOM 2343 C C . VAL B 1 64 ? 1.257 22.812 -4.617 1 93.5 64 VAL B C 1
ATOM 2345 O O . VAL B 1 64 ? 1.068 22.031 -3.684 1 93.5 64 VAL B O 1
ATOM 2348 N N . GLN B 1 65 ? 0.41 22.984 -5.574 1 93.5 65 GLN B N 1
ATOM 2349 C CA . GLN B 1 65 ? -0.722 22.078 -5.715 1 93.5 65 GLN B CA 1
ATOM 2350 C C . GLN B 1 65 ? -0.359 20.875 -6.59 1 93.5 65 GLN B C 1
ATOM 2352 O O . GLN B 1 65 ? 0.225 21.047 -7.664 1 93.5 65 GLN B O 1
ATOM 2357 N N . ALA B 1 66 ? -0.645 19.75 -6.121 1 93.88 66 ALA B N 1
ATOM 2358 C CA . ALA B 1 66 ? -0.371 18.531 -6.871 1 93.88 66 ALA B CA 1
ATOM 2359 C C . ALA B 1 66 ? -1.652 17.953 -7.465 1 93.88 66 ALA B C 1
ATOM 2361 O O . ALA B 1 66 ? -2.736 18.109 -6.902 1 93.88 66 ALA B O 1
ATOM 2362 N N . PRO B 1 67 ? -1.518 17.203 -8.664 1 93.12 67 PRO B N 1
ATOM 2363 C CA . PRO B 1 67 ? -2.676 16.422 -9.109 1 93.12 67 PRO B CA 1
ATOM 2364 C C . PRO B 1 67 ? -3.16 15.43 -8.055 1 93.12 67 PRO B C 1
ATOM 2366 O O . PRO B 1 67 ? -2.391 15.031 -7.176 1 93.12 67 PRO B O 1
ATOM 2369 N N . HIS B 1 68 ? -4.402 15.086 -8.219 1 92.88 68 HIS B N 1
ATOM 2370 C CA . HIS B 1 68 ? -5.047 14.203 -7.254 1 92.88 68 HIS B CA 1
ATOM 2371 C C . HIS B 1 68 ? -4.23 12.938 -7.043 1 92.88 68 HIS B C 1
ATOM 2373 O O . HIS B 1 68 ? -3.9 12.234 -8.008 1 92.88 68 HIS B O 1
ATOM 2379 N N . GLY B 1 69 ? -3.867 12.703 -5.805 1 94.69 69 GLY B N 1
ATOM 2380 C CA . GLY B 1 69 ? -3.156 11.5 -5.402 1 94.69 69 GLY B CA 1
ATOM 2381 C C . GLY B 1 69 ? -1.658 11.594 -5.625 1 94.69 69 GLY B C 1
ATOM 2382 O O . GLY B 1 69 ? -0.916 10.672 -5.273 1 94.69 69 GLY B O 1
ATOM 2383 N N . ARG B 1 70 ? -1.154 12.711 -6.086 1 96.56 70 ARG B N 1
ATOM 2384 C CA . ARG B 1 70 ? 0.243 12.766 -6.504 1 96.56 70 ARG B CA 1
ATOM 2385 C C . ARG B 1 70 ? 1.069 13.617 -5.547 1 96.56 70 ARG B C 1
ATOM 2387 O O . ARG B 1 70 ? 2.234 13.914 -5.816 1 96.56 70 ARG B O 1
ATOM 2394 N N . ALA B 1 71 ? 0.53 13.984 -4.445 1 97 71 ALA B N 1
ATOM 2395 C CA . ALA B 1 71 ? 1.21 14.891 -3.525 1 97 71 ALA B CA 1
ATOM 2396 C C . ALA B 1 71 ? 2.541 14.305 -3.061 1 97 71 ALA B C 1
ATOM 2398 O O . ALA B 1 71 ? 3.564 14.992 -3.066 1 97 71 ALA B O 1
ATOM 2399 N N . PRO B 1 72 ? 2.604 13 -2.693 1 97.69 72 PRO B N 1
ATOM 2400 C CA . PRO B 1 72 ? 3.891 12.461 -2.246 1 97.69 72 PRO B CA 1
ATOM 2401 C C . PRO B 1 72 ? 4.938 12.43 -3.359 1 97.69 72 PRO B C 1
ATOM 2403 O O . PRO B 1 72 ? 6.125 12.633 -3.098 1 97.69 72 PRO B O 1
ATOM 2406 N N . ALA B 1 73 ? 4.469 12.141 -4.57 1 97.44 73 ALA B N 1
ATOM 2407 C CA . ALA B 1 73 ? 5.395 12.148 -5.699 1 97.44 73 ALA B CA 1
ATOM 2408 C C . ALA B 1 73 ? 5.957 13.547 -5.934 1 97.44 73 ALA B C 1
ATOM 2410 O O . ALA B 1 73 ? 7.164 13.711 -6.141 1 97.44 73 ALA B O 1
ATOM 2411 N N . VAL B 1 74 ? 5.09 14.523 -5.941 1 98 74 VAL B N 1
ATOM 2412 C CA . VAL B 1 74 ? 5.508 15.914 -6.113 1 98 74 VAL B CA 1
ATOM 2413 C C . VAL B 1 74 ? 6.438 16.312 -4.969 1 98 74 VAL B C 1
ATOM 2415 O O . VAL B 1 74 ? 7.492 16.922 -5.203 1 98 74 VAL B O 1
ATOM 2418 N N . ALA B 1 75 ? 6.07 15.984 -3.754 1 98.38 75 ALA B N 1
ATOM 2419 C CA . ALA B 1 75 ? 6.895 16.281 -2.586 1 98.38 75 ALA B CA 1
ATOM 2420 C C . ALA B 1 75 ? 8.281 15.664 -2.717 1 98.38 75 ALA B C 1
ATOM 2422 O O . ALA B 1 75 ? 9.281 16.281 -2.344 1 98.38 75 ALA B O 1
ATOM 2423 N N . THR B 1 76 ? 8.32 14.461 -3.184 1 97.94 76 THR B N 1
ATOM 2424 C CA . THR B 1 76 ? 9.586 13.773 -3.414 1 97.94 76 THR B CA 1
ATOM 2425 C C . THR B 1 76 ? 10.469 14.578 -4.355 1 97.94 76 THR B C 1
ATOM 2427 O O . THR B 1 76 ? 11.648 14.797 -4.074 1 97.94 76 THR B O 1
ATOM 2430 N N . GLY B 1 77 ? 9.852 14.984 -5.508 1 97.75 77 GLY B N 1
ATOM 2431 C CA . GLY B 1 77 ? 10.609 15.797 -6.445 1 97.75 77 GLY B CA 1
ATOM 2432 C C . GLY B 1 77 ? 11.148 17.078 -5.832 1 97.75 77 GLY B C 1
ATOM 2433 O O . GLY B 1 77 ? 12.32 17.422 -6.02 1 97.75 77 GLY B O 1
ATOM 2434 N N . ILE B 1 78 ? 10.336 17.766 -5.078 1 98.12 78 ILE B N 1
ATOM 2435 C CA . ILE B 1 78 ? 10.711 19.016 -4.441 1 98.12 78 ILE B CA 1
ATOM 2436 C C . ILE B 1 78 ? 11.859 18.781 -3.465 1 98.12 78 ILE B C 1
ATOM 2438 O O . ILE B 1 78 ? 12.867 19.5 -3.494 1 98.12 78 ILE B O 1
ATOM 2442 N N . LYS B 1 79 ? 11.719 17.781 -2.6 1 98.06 79 LYS B N 1
ATOM 2443 C CA . LYS B 1 79 ? 12.734 17.484 -1.594 1 98.06 79 LYS B CA 1
ATOM 2444 C C . LYS B 1 79 ? 14.078 17.188 -2.244 1 98.06 79 LYS B C 1
ATOM 2446 O O . LYS B 1 79 ? 15.117 17.703 -1.811 1 98.06 79 LYS B O 1
ATOM 2451 N N . ARG B 1 80 ? 14.078 16.438 -3.24 1 97.19 80 ARG B N 1
ATOM 2452 C CA . ARG B 1 80 ? 15.32 16 -3.867 1 97.19 80 ARG B CA 1
ATOM 2453 C C . ARG B 1 80 ? 15.992 17.141 -4.621 1 97.19 80 ARG B C 1
ATOM 2455 O O . ARG B 1 80 ? 17.219 17.219 -4.688 1 97.19 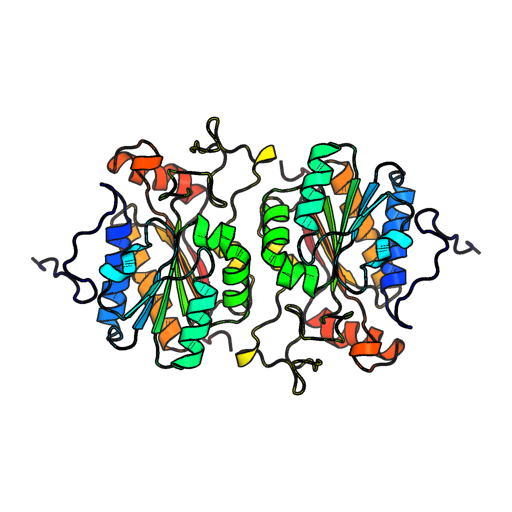80 ARG B O 1
ATOM 2462 N N . VAL B 1 81 ? 15.219 18.062 -5.176 1 97.38 81 VAL B N 1
ATOM 2463 C CA . VAL B 1 81 ? 15.773 19.188 -5.93 1 97.38 81 VAL B CA 1
ATOM 2464 C C . VAL B 1 81 ? 16.328 20.234 -4.965 1 97.38 81 VAL B C 1
ATOM 2466 O O . VAL B 1 81 ? 17.406 20.781 -5.18 1 97.38 81 VAL B O 1
ATOM 2469 N N . LEU B 1 82 ? 15.602 20.531 -3.854 1 96.94 82 LEU B N 1
ATOM 2470 C CA . LEU B 1 82 ? 15.977 21.594 -2.936 1 96.94 82 LEU B CA 1
ATOM 2471 C C . LEU B 1 82 ? 17.078 21.125 -1.979 1 96.94 82 LEU B C 1
ATOM 2473 O O . LEU B 1 82 ? 17.844 21.938 -1.459 1 96.94 82 LEU B O 1
ATOM 2477 N N . GLY B 1 83 ? 17.016 19.781 -1.639 1 95.56 83 GLY B N 1
ATOM 2478 C CA . GLY B 1 83 ? 18.094 19.234 -0.812 1 95.56 83 GLY B CA 1
ATOM 2479 C C . GLY B 1 83 ? 17.672 19.031 0.633 1 95.56 83 GLY B C 1
ATOM 2480 O O . GLY B 1 83 ? 16.547 19.344 1.016 1 95.56 83 GLY B O 1
ATOM 2481 N N . PRO B 1 84 ? 18.594 18.562 1.468 1 94.06 84 PRO B N 1
ATOM 2482 C CA . PRO B 1 84 ? 18.281 18.047 2.805 1 94.06 84 PRO B CA 1
ATOM 2483 C C . PRO B 1 84 ? 17.891 19.156 3.783 1 94.06 84 PRO B C 1
ATOM 2485 O O . PRO B 1 84 ? 17.234 18.875 4.797 1 94.06 84 PRO B O 1
ATOM 2488 N N . GLN B 1 85 ? 18.188 20.375 3.471 1 95.25 85 GLN B N 1
ATOM 2489 C CA . GLN B 1 85 ? 17.891 21.453 4.406 1 95.25 85 GLN B CA 1
ATOM 2490 C C . GLN B 1 85 ? 16.438 21.906 4.285 1 95.25 85 GLN B C 1
ATOM 2492 O O . GLN B 1 85 ? 15.922 22.609 5.16 1 95.25 85 GLN B O 1
ATOM 2497 N N . SER B 1 86 ? 15.875 21.516 3.18 1 97.94 86 SER B N 1
ATOM 2498 C CA . SER B 1 86 ? 14.477 21.906 2.969 1 97.94 86 SER B CA 1
ATOM 2499 C C . SER B 1 86 ? 13.539 21.062 3.82 1 97.94 86 SER B C 1
ATOM 2501 O O . SER B 1 86 ? 13.875 19.938 4.199 1 97.94 86 SER B O 1
ATOM 2503 N N . VAL B 1 87 ? 12.484 21.656 4.191 1 98.56 87 VAL B N 1
ATOM 2504 C CA . VAL B 1 87 ? 11.383 20.953 4.836 1 98.56 87 VAL B CA 1
ATOM 2505 C C . VAL B 1 87 ? 10.203 20.859 3.873 1 98.56 87 VAL B C 1
ATOM 2507 O O . VAL B 1 87 ? 9.781 21.859 3.291 1 98.56 87 VAL B O 1
ATOM 2510 N N . VAL B 1 88 ? 9.734 19.672 3.59 1 98.75 88 VAL B N 1
ATOM 2511 C CA . VAL B 1 88 ? 8.656 19.438 2.633 1 98.75 88 VAL B CA 1
ATOM 2512 C C . VAL B 1 88 ? 7.559 18.594 3.281 1 98.75 88 VAL B C 1
ATOM 2514 O O . VAL B 1 88 ? 7.844 17.594 3.934 1 98.75 88 VAL B O 1
ATOM 2517 N N . PHE B 1 89 ? 6.336 19.031 3.189 1 98.56 89 PHE B N 1
ATOM 2518 C CA . PHE B 1 89 ? 5.238 18.25 3.736 1 98.56 89 PHE B CA 1
ATOM 2519 C C . PHE B 1 89 ? 4.055 18.219 2.775 1 98.56 89 PHE B C 1
ATOM 2521 O O . PHE B 1 89 ? 3.914 19.125 1.939 1 98.56 89 PHE B O 1
ATOM 2528 N N . THR B 1 90 ? 3.338 17.156 2.807 1 98.06 90 THR B N 1
ATOM 2529 C CA . THR B 1 90 ? 2.053 17.094 2.117 1 98.06 90 THR B CA 1
ATOM 2530 C C . THR B 1 90 ? 0.901 17.234 3.107 1 98.06 90 THR B C 1
ATOM 2532 O O . THR B 1 90 ? 1.058 16.938 4.293 1 98.06 90 THR B O 1
ATOM 2535 N N . TYR B 1 91 ? -0.161 17.75 2.711 1 97.19 91 TYR B N 1
ATOM 2536 C CA . TYR B 1 91 ? -1.426 17.844 3.432 1 97.19 91 TYR B CA 1
ATOM 2537 C C . TYR B 1 91 ? -2.549 17.172 2.641 1 97.19 91 TYR B C 1
ATOM 2539 O O . TYR B 1 91 ? -3.043 17.75 1.663 1 97.19 91 TYR B O 1
ATOM 2547 N N . GLN B 1 92 ? -2.918 15.984 3.066 1 96.5 92 GLN B N 1
ATOM 2548 C CA . GLN B 1 92 ? -3.76 15.148 2.213 1 96.5 92 GLN B CA 1
ATOM 2549 C C . GLN B 1 92 ? -4.969 14.625 2.98 1 96.5 92 GLN B C 1
ATOM 2551 O O . GLN B 1 92 ? -4.887 14.383 4.188 1 96.5 92 GLN B O 1
ATOM 2556 N N . GLY B 1 93 ? -6.055 14.445 2.264 1 94.94 93 GLY B N 1
ATOM 2557 C CA . GLY B 1 93 ? -7.223 13.75 2.777 1 94.94 93 GLY B CA 1
ATOM 2558 C C . GLY B 1 93 ? -7.242 12.273 2.43 1 94.94 93 GLY B C 1
ATOM 2559 O O . GLY B 1 93 ? -6.332 11.781 1.768 1 94.94 93 GLY B O 1
ATOM 2560 N N . ASP B 1 94 ? -8.328 11.617 2.844 1 92.31 94 ASP B N 1
ATOM 2561 C CA . ASP B 1 94 ? -8.477 10.172 2.695 1 92.31 94 ASP B CA 1
ATOM 2562 C C . ASP B 1 94 ? -8.492 9.773 1.223 1 92.31 94 ASP B C 1
ATOM 2564 O O . ASP B 1 94 ? -7.77 8.859 0.82 1 92.31 94 ASP B O 1
ATOM 2568 N N . GLY B 1 95 ? -9.305 10.398 0.435 1 91.75 95 GLY B N 1
ATOM 2569 C CA . GLY B 1 95 ? -9.375 10.047 -0.974 1 91.75 95 GLY B CA 1
ATOM 2570 C C . GLY B 1 95 ? -8.07 10.258 -1.713 1 91.75 95 GLY B C 1
ATOM 2571 O O . GLY B 1 95 ? -7.676 9.422 -2.533 1 91.75 95 GLY B O 1
ATOM 2572 N N . ASP B 1 96 ? -7.445 11.344 -1.42 1 94.06 96 ASP B N 1
ATOM 2573 C CA . ASP B 1 96 ? -6.199 11.703 -2.09 1 94.06 96 ASP B CA 1
ATOM 2574 C C . ASP B 1 96 ? -5.074 10.742 -1.723 1 94.06 96 ASP B C 1
ATOM 2576 O O . ASP B 1 96 ? -4.367 10.242 -2.6 1 94.06 96 ASP B O 1
ATOM 2580 N N . LEU B 1 97 ? -4.945 10.43 -0.459 1 96.44 97 LEU B N 1
ATOM 2581 C CA . LEU B 1 97 ? -3.812 9.656 0.029 1 96.44 97 LEU B CA 1
ATOM 2582 C C . LEU B 1 97 ? -4.094 8.156 -0.076 1 96.44 97 LEU B C 1
ATOM 2584 O O . LEU B 1 97 ? -3.275 7.406 -0.605 1 96.44 97 LEU B O 1
ATOM 2588 N N . ALA B 1 98 ? -5.242 7.715 0.37 1 96.06 98 ALA B N 1
ATOM 2589 C CA . ALA B 1 98 ? -5.496 6.289 0.585 1 96.06 98 ALA B CA 1
ATOM 2590 C C . ALA B 1 98 ? -6.152 5.66 -0.64 1 96.06 98 ALA B C 1
ATOM 2592 O O . ALA B 1 98 ? -6.215 4.434 -0.757 1 96.06 98 ALA B O 1
ATOM 2593 N N . ALA B 1 99 ? -6.68 6.438 -1.521 1 95.31 99 ALA B N 1
ATOM 2594 C CA . ALA B 1 99 ? -7.316 5.895 -2.719 1 95.31 99 ALA B CA 1
ATOM 2595 C C . ALA B 1 99 ? -6.473 6.164 -3.961 1 95.31 99 ALA B C 1
ATOM 2597 O O . ALA B 1 99 ? -5.688 5.312 -4.383 1 95.31 99 ALA B O 1
ATOM 2598 N N . ILE B 1 100 ? -6.582 7.348 -4.422 1 94.19 100 ILE B N 1
ATOM 2599 C CA . ILE B 1 100 ? -5.957 7.668 -5.703 1 94.19 100 ILE B CA 1
ATOM 2600 C C . ILE B 1 100 ? -4.441 7.711 -5.539 1 94.19 100 ILE B C 1
ATOM 2602 O O . ILE B 1 100 ? -3.701 7.445 -6.492 1 94.19 100 ILE B O 1
ATOM 2606 N N . GLY B 1 101 ? -3.984 8 -4.371 1 96.25 101 GLY B N 1
ATOM 2607 C CA . GLY B 1 101 ? -2.564 8.188 -4.121 1 96.25 101 GLY B CA 1
ATOM 2608 C C . GLY B 1 101 ? -1.938 7.031 -3.357 1 96.25 101 GLY B C 1
ATOM 2609 O O . GLY B 1 101 ? -0.876 7.188 -2.75 1 96.25 101 GLY B O 1
ATOM 2610 N N . THR B 1 102 ? -2.582 5.898 -3.318 1 97.12 102 THR B N 1
ATOM 2611 C CA . THR B 1 102 ? -2.115 4.766 -2.527 1 97.12 102 THR B CA 1
ATOM 2612 C C . THR B 1 102 ? -0.696 4.375 -2.93 1 97.12 102 THR B C 1
ATOM 2614 O O . THR B 1 102 ? 0.191 4.27 -2.08 1 97.12 102 THR B O 1
ATOM 2617 N N . ALA B 1 103 ? -0.497 4.203 -4.203 1 97.12 103 ALA B N 1
ATOM 2618 C CA . ALA B 1 103 ? 0.81 3.77 -4.688 1 97.12 103 ALA B CA 1
ATOM 2619 C C . ALA B 1 103 ? 1.885 4.805 -4.375 1 97.12 103 ALA B C 1
ATOM 2621 O O . ALA B 1 103 ? 2.979 4.457 -3.922 1 97.12 103 ALA B O 1
ATOM 2622 N N . GLU B 1 104 ? 1.593 6.082 -4.637 1 97.62 104 GLU B N 1
ATOM 2623 C CA . GLU B 1 104 ? 2.543 7.16 -4.391 1 97.62 104 GLU B CA 1
ATOM 2624 C C . GLU B 1 104 ? 2.924 7.234 -2.914 1 97.62 104 GLU B C 1
ATOM 2626 O O . GLU B 1 104 ? 4.086 7.473 -2.58 1 97.62 104 GLU B O 1
ATOM 2631 N N . THR B 1 105 ? 1.936 7.027 -2.08 1 98.38 105 THR B N 1
ATOM 2632 C CA . THR B 1 105 ? 2.18 7.066 -0.644 1 98.38 105 THR B CA 1
ATOM 2633 C C . THR B 1 105 ? 3.057 5.895 -0.21 1 98.38 105 THR B C 1
ATOM 2635 O O . THR B 1 105 ? 4.059 6.086 0.485 1 98.38 105 THR B O 1
ATOM 2638 N N . VAL B 1 106 ? 2.748 4.703 -0.687 1 98.5 106 VAL B N 1
ATOM 2639 C CA . VAL B 1 106 ? 3.498 3.502 -0.34 1 98.5 106 VAL B CA 1
ATOM 2640 C C . VAL B 1 106 ? 4.941 3.641 -0.816 1 98.5 106 VAL B C 1
ATOM 2642 O O . VAL B 1 106 ? 5.879 3.369 -0.063 1 98.5 106 VAL B O 1
ATOM 2645 N N . HIS B 1 107 ? 5.141 4.105 -1.986 1 98.25 107 HIS B N 1
ATOM 2646 C CA . HIS B 1 107 ? 6.484 4.148 -2.555 1 98.25 107 HIS B CA 1
ATOM 2647 C C . HIS B 1 107 ? 7.316 5.258 -1.923 1 98.25 107 HIS B C 1
ATOM 2649 O O . HIS B 1 107 ? 8.523 5.109 -1.748 1 98.25 107 HIS B O 1
ATOM 2655 N N . ALA B 1 108 ? 6.684 6.398 -1.654 1 98.44 108 ALA B N 1
ATOM 2656 C CA . ALA B 1 108 ? 7.418 7.438 -0.938 1 98.44 108 ALA B CA 1
ATOM 2657 C C . ALA B 1 108 ? 7.879 6.938 0.428 1 98.44 108 ALA B C 1
ATOM 2659 O O . ALA B 1 108 ? 9.008 7.203 0.842 1 98.44 108 ALA B O 1
ATOM 2660 N N . ALA B 1 109 ? 6.988 6.223 1.096 1 98.69 109 ALA B N 1
ATOM 2661 C CA . ALA B 1 109 ? 7.316 5.652 2.4 1 98.69 109 ALA B CA 1
ATOM 2662 C C . ALA B 1 109 ? 8.414 4.602 2.283 1 98.69 109 ALA B C 1
ATOM 2664 O O . ALA B 1 109 ? 9.367 4.602 3.064 1 98.69 109 ALA B O 1
ATOM 2665 N N . ALA B 1 110 ? 8.297 3.752 1.306 1 98.31 110 ALA B N 1
ATOM 2666 C CA . ALA B 1 110 ? 9.281 2.691 1.099 1 98.31 110 ALA B CA 1
ATOM 2667 C C . ALA B 1 110 ? 10.656 3.273 0.798 1 98.31 110 ALA B C 1
ATOM 2669 O O . ALA B 1 110 ? 11.68 2.719 1.219 1 98.31 110 ALA B O 1
ATOM 2670 N N . ARG B 1 111 ? 10.672 4.34 0.087 1 97.5 111 ARG B N 1
ATOM 2671 C CA . ARG B 1 111 ? 11.938 4.961 -0.288 1 97.5 111 ARG B CA 1
ATOM 2672 C C . ARG B 1 111 ? 12.547 5.707 0.892 1 97.5 111 ARG B C 1
ATOM 2674 O O . ARG B 1 111 ? 13.695 6.156 0.821 1 97.5 111 ARG B O 1
ATOM 2681 N N . GLY B 1 112 ? 11.766 5.871 1.945 1 98.12 112 GLY B N 1
ATOM 2682 C CA . GLY B 1 112 ? 12.258 6.656 3.064 1 98.12 112 GLY B CA 1
ATOM 2683 C C . GLY B 1 112 ? 12.461 8.117 2.725 1 98.12 112 GLY B C 1
ATOM 2684 O O . GLY B 1 112 ? 13.383 8.758 3.232 1 98.12 112 GLY B O 1
ATOM 2685 N N . GLU B 1 113 ? 11.648 8.555 1.761 1 98 113 GLU B N 1
ATOM 2686 C CA . GLU B 1 113 ? 11.781 9.961 1.398 1 98 113 GLU B CA 1
ATOM 2687 C C . GLU B 1 113 ? 11.664 10.859 2.625 1 98 113 GLU B C 1
ATOM 2689 O O . GLU B 1 113 ? 10.766 10.68 3.447 1 98 113 GLU B O 1
ATOM 2694 N N . ASN B 1 114 ? 12.578 11.75 2.717 1 98.12 114 ASN B N 1
ATOM 2695 C CA . ASN B 1 114 ? 12.633 12.609 3.895 1 98.12 114 ASN B CA 1
ATOM 2696 C C . ASN B 1 114 ? 11.594 13.727 3.82 1 98.12 114 ASN B C 1
ATOM 2698 O O . ASN B 1 114 ? 11.953 14.906 3.781 1 98.12 114 ASN B O 1
ATOM 2702 N N . ILE B 1 115 ? 10.375 13.391 3.844 1 98.75 115 ILE B N 1
ATOM 2703 C CA . ILE B 1 115 ? 9.234 14.305 3.814 1 98.75 115 ILE B CA 1
ATOM 2704 C C . ILE B 1 115 ? 8.242 13.93 4.914 1 98.75 115 ILE B C 1
ATOM 2706 O O . ILE B 1 115 ? 8.328 12.844 5.484 1 98.75 115 ILE B O 1
ATOM 2710 N N . THR B 1 116 ? 7.355 14.812 5.254 1 98.88 116 THR B N 1
ATOM 2711 C CA . THR B 1 116 ? 6.328 14.586 6.266 1 98.88 116 THR B CA 1
ATOM 2712 C C . THR B 1 116 ? 4.938 14.633 5.641 1 98.88 116 THR B C 1
ATOM 2714 O O . THR B 1 116 ? 4.586 15.602 4.965 1 98.88 116 THR B O 1
ATOM 2717 N N . LEU B 1 117 ? 4.195 13.594 5.797 1 98.81 117 LEU B N 1
ATOM 2718 C CA . LEU B 1 117 ? 2.814 13.57 5.332 1 98.81 117 LEU B CA 1
ATOM 2719 C C . LEU B 1 117 ? 1.85 13.852 6.477 1 98.81 117 LEU B C 1
ATOM 2721 O O . LEU B 1 117 ? 1.833 13.133 7.477 1 98.81 117 LEU B O 1
ATOM 2725 N N . ILE B 1 118 ? 1.111 14.914 6.336 1 98.69 118 ILE B N 1
ATOM 2726 C CA . ILE B 1 118 ? -0.05 15.164 7.184 1 98.69 118 ILE B CA 1
ATOM 2727 C C . ILE B 1 118 ? -1.297 14.562 6.539 1 98.69 118 ILE B C 1
ATOM 2729 O O . ILE B 1 118 ? -1.754 15.039 5.492 1 98.69 118 ILE B O 1
ATOM 2733 N N . PHE B 1 119 ? -1.831 13.5 7.148 1 98.5 119 PHE B N 1
ATOM 2734 C CA . PHE B 1 119 ? -2.982 12.773 6.633 1 98.5 119 PHE B CA 1
ATOM 2735 C C . PHE B 1 119 ? -4.227 13.062 7.465 1 98.5 119 PHE B C 1
ATOM 2737 O O . PHE B 1 119 ? -4.328 12.617 8.609 1 98.5 119 PHE B O 1
ATOM 2744 N N . VAL B 1 120 ? -5.094 13.773 6.887 1 97.94 120 VAL B N 1
ATOM 2745 C CA . VAL B 1 120 ? -6.352 14.102 7.555 1 97.94 120 VAL B CA 1
ATOM 2746 C C . VAL B 1 120 ? -7.398 13.039 7.23 1 97.94 120 VAL B C 1
ATOM 2748 O O . VAL B 1 120 ? -7.926 13 6.113 1 97.94 120 VAL B O 1
ATOM 2751 N N . ASN B 1 121 ? -7.734 12.25 8.18 1 97.94 121 ASN B N 1
ATOM 2752 C CA . ASN B 1 121 ? -8.68 11.148 8.023 1 97.94 121 ASN B CA 1
ATOM 2753 C C . ASN B 1 121 ? -10.047 11.5 8.594 1 97.94 121 ASN B C 1
ATOM 2755 O O . ASN B 1 121 ? -10.234 11.5 9.812 1 97.94 121 ASN B O 1
ATOM 2759 N N . ASN B 1 122 ? -10.922 11.82 7.742 1 96.31 122 ASN B N 1
ATOM 2760 C CA . ASN B 1 122 ? -12.297 12.039 8.164 1 96.31 122 ASN B CA 1
ATOM 2761 C C . ASN B 1 122 ? -13.227 10.938 7.66 1 96.31 122 ASN B C 1
ATOM 2763 O O . ASN B 1 122 ? -14.445 11.094 7.684 1 96.31 122 ASN B O 1
ATOM 2767 N N . ALA B 1 123 ? -12.703 9.906 7.113 1 96.81 123 ALA B N 1
ATOM 2768 C CA . ALA B 1 123 ? -13.375 8.664 6.742 1 96.81 123 ALA B CA 1
ATOM 2769 C C . ALA B 1 123 ? -14.344 8.891 5.582 1 96.81 123 ALA B C 1
ATOM 2771 O O . ALA B 1 123 ? -15.328 8.164 5.434 1 96.81 123 ALA B O 1
ATOM 2772 N N . ILE B 1 124 ? -14.195 9.945 4.828 1 95 124 ILE B N 1
ATOM 2773 C CA . ILE B 1 124 ? -15.008 10.18 3.639 1 95 124 ILE B CA 1
ATOM 2774 C C . ILE B 1 124 ? -14.25 11.086 2.666 1 95 124 ILE B C 1
ATOM 2776 O O . ILE B 1 124 ? -13.258 11.711 3.037 1 95 124 ILE B O 1
ATOM 2780 N N . TYR B 1 125 ? -14.719 11.125 1.367 1 92.25 125 TYR B N 1
ATOM 2781 C CA . TYR B 1 125 ? -14.336 12.188 0.45 1 92.25 125 TYR B CA 1
ATOM 2782 C C . TYR B 1 125 ? -15.078 13.484 0.777 1 92.25 125 TYR B C 1
ATOM 2784 O O . TYR B 1 125 ? -16.203 13.688 0.335 1 92.25 125 TYR B O 1
ATOM 2792 N N . GLY B 1 126 ? -14.484 14.344 1.395 1 88.88 126 GLY B N 1
ATOM 2793 C CA . GLY B 1 126 ? -15.156 15.531 1.891 1 88.88 126 GLY B CA 1
ATOM 2794 C C . GLY B 1 126 ? -15.586 16.484 0.787 1 88.88 126 GLY B C 1
ATOM 2795 O O . GLY B 1 126 ? -16.781 16.719 0.596 1 88.88 126 GLY B O 1
ATOM 2796 N N . MET B 1 127 ? -14.703 16.859 -0.077 1 84 127 MET B N 1
ATOM 2797 C CA . MET B 1 127 ? -14.914 17.922 -1.062 1 84 127 MET B CA 1
ATOM 2798 C C . MET B 1 127 ? -15.922 17.484 -2.117 1 84 127 MET B C 1
ATOM 2800 O O . MET B 1 127 ? -16.688 18.312 -2.637 1 84 127 MET B O 1
ATOM 2804 N N . THR B 1 128 ? -15.992 16.203 -2.426 1 82.56 128 THR B N 1
ATOM 2805 C CA . THR B 1 128 ? -16.859 15.719 -3.498 1 82.56 128 THR B CA 1
ATOM 2806 C C . THR B 1 128 ? -18.25 15.383 -2.965 1 82.56 128 THR B C 1
ATOM 2808 O O . THR B 1 128 ? -19.047 14.758 -3.658 1 82.56 128 THR B O 1
ATOM 2811 N N . GLY B 1 129 ? -18.5 15.742 -1.729 1 86.75 129 GLY B N 1
ATOM 2812 C CA . GLY B 1 129 ? -19.844 15.57 -1.217 1 86.75 129 GLY B CA 1
ATOM 2813 C C . GLY B 1 129 ? -19.984 14.375 -0.294 1 86.75 129 GLY B C 1
ATOM 2814 O O . GLY B 1 129 ? -21.109 13.961 0.022 1 86.75 129 GLY B O 1
ATOM 2815 N N . GLY B 1 130 ? -18.906 13.82 0.034 1 92.94 130 GLY B N 1
ATOM 2816 C CA . GLY B 1 130 ? -18.953 12.781 1.05 1 92.94 130 GLY B CA 1
ATOM 2817 C C . GLY B 1 130 ? -19.016 11.383 0.468 1 92.94 130 GLY B C 1
ATOM 2818 O O . GLY B 1 130 ? -19.766 10.539 0.949 1 92.94 130 GLY B O 1
ATOM 2819 N N . GLN B 1 131 ? -18.328 11.07 -0.591 1 93.81 131 GLN B N 1
ATOM 2820 C CA . GLN B 1 131 ? -18.234 9.727 -1.146 1 93.81 131 GLN B CA 1
ATOM 2821 C C . GLN B 1 131 ? -17.453 8.805 -0.22 1 93.81 131 GLN B C 1
ATOM 2823 O O . GLN B 1 131 ? -16.719 9.266 0.654 1 93.81 131 GLN B O 1
ATOM 2828 N N . MET B 1 132 ? -17.672 7.508 -0.373 1 96 132 MET B N 1
ATOM 2829 C CA . MET B 1 132 ? -16.922 6.52 0.404 1 96 132 MET B CA 1
ATOM 2830 C C . MET B 1 132 ? -15.438 6.605 0.105 1 96 132 MET B C 1
ATOM 2832 O O . MET B 1 132 ? -15.039 6.746 -1.053 1 96 132 MET B O 1
ATOM 2836 N N . ALA B 1 133 ? -14.688 6.645 1.102 1 96.31 133 ALA B N 1
ATOM 2837 C CA . ALA B 1 133 ? -13.227 6.566 1.014 1 96.31 133 ALA B CA 1
ATOM 2838 C C . ALA B 1 133 ? -12.727 5.203 1.469 1 96.31 133 ALA B C 1
ATOM 2840 O O . ALA B 1 133 ? -13.469 4.422 2.068 1 96.31 133 ALA B O 1
ATOM 2841 N N . PRO B 1 134 ? -11.453 4.875 1.16 1 97.25 134 PRO B N 1
ATOM 2842 C CA . PRO B 1 134 ? -10.883 3.621 1.647 1 97.25 134 PRO B CA 1
ATOM 2843 C C . PRO B 1 134 ? -10.867 3.529 3.172 1 97.25 134 PRO B C 1
ATOM 2845 O O . PRO B 1 134 ? -10.703 2.439 3.729 1 97.25 134 PRO B O 1
ATOM 2848 N N . THR B 1 135 ? -11.078 4.637 3.854 1 98 135 THR B N 1
ATOM 2849 C CA . THR B 1 135 ? -11.016 4.668 5.312 1 98 135 THR B CA 1
ATOM 2850 C C . THR B 1 135 ? -12.422 4.695 5.91 1 98 135 THR B C 1
ATOM 2852 O O . THR B 1 135 ? -12.578 4.648 7.133 1 98 135 THR B O 1
ATOM 2855 N N . THR B 1 136 ? -13.445 4.816 5.062 1 98.44 136 THR B N 1
ATOM 2856 C CA . THR B 1 136 ? -14.828 4.82 5.547 1 98.44 136 THR B CA 1
ATOM 2857 C C . THR B 1 136 ? -15.102 3.582 6.395 1 98.44 136 THR B C 1
ATOM 2859 O O . THR B 1 136 ? -14.688 2.477 6.043 1 98.44 136 THR B O 1
ATOM 2862 N N . LEU B 1 137 ? -15.773 3.746 7.531 1 98.31 137 LEU B N 1
ATOM 2863 C CA . LEU B 1 137 ? -16.016 2.66 8.477 1 98.31 137 LEU B CA 1
ATOM 2864 C C . LEU B 1 137 ? -17.094 1.716 7.965 1 98.31 137 LEU B C 1
ATOM 2866 O O . LEU B 1 137 ? -17.969 2.127 7.199 1 98.31 137 LEU B O 1
ATOM 2870 N N . PRO B 1 138 ? -16.953 0.409 8.422 1 97.88 138 PRO B N 1
ATOM 2871 C CA . PRO B 1 138 ? -18.109 -0.468 8.156 1 97.88 138 PRO B CA 1
ATOM 2872 C C . PRO B 1 138 ? -19.422 0.092 8.688 1 97.88 138 PRO B C 1
ATOM 2874 O O . PRO B 1 138 ? -19.453 0.612 9.812 1 97.88 138 PRO B O 1
ATOM 2877 N N . GLY B 1 139 ? -20.391 0.039 7.84 1 97.56 139 GLY B N 1
ATOM 2878 C CA . GLY B 1 139 ? -21.703 0.496 8.266 1 97.56 139 GLY B CA 1
ATOM 2879 C C . GLY B 1 139 ? -21.875 1.999 8.156 1 97.56 139 GLY B C 1
ATOM 2880 O O . GLY B 1 139 ? -22.984 2.514 8.305 1 97.56 139 GLY B O 1
ATOM 2881 N N . GLN B 1 140 ? -20.812 2.742 7.898 1 97.25 140 GLN B N 1
ATOM 2882 C CA . GLN B 1 140 ? -20.906 4.195 7.785 1 97.25 140 GLN B CA 1
ATOM 2883 C C . GLN B 1 140 ? -21.672 4.598 6.523 1 97.25 140 GLN B C 1
ATOM 2885 O O . GLN B 1 140 ? -21.375 4.102 5.434 1 97.25 140 GLN B O 1
ATOM 2890 N N . VAL B 1 141 ? -22.609 5.426 6.703 1 96 141 VAL B N 1
ATOM 2891 C CA . VAL B 1 141 ? -23.406 5.934 5.59 1 96 141 VAL B CA 1
ATOM 2892 C C . VAL B 1 141 ? -22.672 7.082 4.906 1 96 141 VAL B C 1
ATOM 2894 O O . VAL B 1 141 ? -22.188 8 5.57 1 96 141 VAL B O 1
ATOM 2897 N N . THR B 1 142 ? -22.531 6.984 3.604 1 95.31 142 THR B N 1
ATOM 2898 C CA . THR B 1 142 ? -21.938 8.031 2.775 1 95.31 142 THR B CA 1
ATOM 2899 C C . THR B 1 142 ? -22.781 8.273 1.528 1 95.31 142 THR B C 1
ATOM 2901 O O . THR B 1 142 ? -23.828 7.645 1.348 1 95.31 142 THR B O 1
ATOM 2904 N N . GLN B 1 143 ? -22.375 9.188 0.699 1 93.38 143 GLN B N 1
ATOM 2905 C CA . GLN B 1 143 ? -23.094 9.477 -0.539 1 93.38 143 GLN B CA 1
ATOM 2906 C C . GLN B 1 143 ? -23.141 8.258 -1.452 1 93.38 143 GLN B C 1
ATOM 2908 O O . GLN B 1 143 ? -24.141 8.008 -2.109 1 93.38 143 GLN B O 1
ATOM 2913 N N . THR B 1 144 ? -22.062 7.492 -1.536 1 93.38 144 THR B N 1
ATOM 2914 C CA . THR B 1 144 ? -22 6.359 -2.453 1 93.38 144 THR B CA 1
ATOM 2915 C C . THR B 1 144 ? -22.281 5.051 -1.719 1 93.38 144 THR B C 1
ATOM 2917 O O . THR B 1 144 ? -22.266 3.979 -2.324 1 93.38 144 THR B O 1
ATOM 2920 N N . THR B 1 145 ? -22.438 5.086 -0.452 1 94.06 145 THR B N 1
ATOM 2921 C CA . THR B 1 145 ? -22.922 3.969 0.348 1 94.06 145 THR B CA 1
ATOM 2922 C C . THR B 1 145 ? -24.125 4.391 1.197 1 94.06 145 THR B C 1
ATOM 2924 O O . THR B 1 145 ? -24.031 4.453 2.424 1 94.06 145 THR B O 1
ATOM 2927 N N . PRO B 1 146 ? -25.188 4.559 0.604 1 93.19 146 PRO B N 1
ATOM 2928 C CA . PRO B 1 146 ? -26.359 5.113 1.298 1 93.19 146 PRO B CA 1
ATOM 2929 C C . PRO B 1 146 ? -26.922 4.16 2.344 1 93.19 146 PRO B C 1
ATOM 2931 O O . PRO B 1 146 ? -27.672 4.586 3.232 1 93.19 146 PRO B O 1
ATOM 2934 N N . ARG B 1 147 ? -26.75 2.898 2.256 1 95.19 147 ARG B N 1
ATOM 2935 C CA . ARG B 1 147 ? -27.219 1.94 3.252 1 95.19 147 ARG B CA 1
ATOM 2936 C C . ARG B 1 147 ? -26.094 1.551 4.211 1 95.19 147 ARG B C 1
ATOM 2938 O O . ARG B 1 147 ? -26.219 0.576 4.953 1 95.19 147 ARG B O 1
ATOM 2945 N N . GLY B 1 148 ? -24.953 2.283 4.148 1 96.94 148 GLY B N 1
ATOM 2946 C CA . GLY B 1 148 ? -23.781 1.95 4.938 1 96.94 148 GLY B CA 1
ATOM 2947 C C . GLY B 1 148 ? -22.766 1.111 4.176 1 96.94 148 GLY B C 1
ATOM 2948 O O . GLY B 1 148 ? -23.141 0.293 3.334 1 96.94 148 GLY B O 1
ATOM 2949 N N . ARG B 1 149 ? -21.578 1.353 4.5 1 97.06 149 ARG B N 1
ATOM 2950 C CA . ARG B 1 149 ? -20.547 0.539 3.865 1 97.06 149 ARG B CA 1
ATOM 2951 C C . ARG B 1 149 ? -20.719 -0.933 4.227 1 97.06 149 ARG B C 1
ATOM 2953 O O . ARG B 1 149 ? -20.594 -1.309 5.395 1 97.06 149 ARG B O 1
ATOM 2960 N N . ASP B 1 150 ? -20.953 -1.764 3.275 1 97 150 ASP B N 1
ATOM 2961 C CA . ASP B 1 150 ? -20.953 -3.219 3.4 1 97 150 ASP B CA 1
ATOM 2962 C C . ASP B 1 150 ? -19.594 -3.803 3.031 1 97 150 ASP B C 1
ATOM 2964 O O . ASP B 1 150 ? -19.188 -3.754 1.87 1 97 150 ASP B O 1
ATOM 2968 N N . ILE B 1 151 ? -18.938 -4.441 4 1 95.81 151 ILE B N 1
ATOM 2969 C CA . ILE B 1 151 ? -17.578 -4.922 3.781 1 95.81 151 ILE B CA 1
ATOM 2970 C C . ILE B 1 151 ? -17.578 -6.047 2.752 1 95.81 151 ILE B C 1
ATOM 2972 O O . ILE B 1 151 ? -16.562 -6.316 2.104 1 95.81 151 ILE B O 1
ATOM 2976 N N . ARG B 1 152 ? -18.656 -6.727 2.566 1 93.75 152 ARG B N 1
ATOM 2977 C CA . ARG B 1 152 ? -18.719 -7.812 1.594 1 93.75 152 ARG B CA 1
ATOM 2978 C C . ARG B 1 152 ? -18.672 -7.273 0.168 1 93.75 152 ARG B C 1
ATOM 2980 O O . ARG B 1 152 ? -18.141 -7.922 -0.729 1 93.75 152 ARG B O 1
ATOM 2987 N N . THR B 1 153 ? -19.188 -6.098 0.014 1 92.25 153 THR B N 1
ATOM 2988 C CA . THR B 1 153 ? -19.25 -5.535 -1.331 1 92.25 153 THR B CA 1
ATOM 2989 C C . THR B 1 153 ? -18.203 -4.441 -1.515 1 92.25 153 THR B C 1
ATOM 2991 O O . THR B 1 153 ? -17.547 -4.371 -2.557 1 92.25 153 THR B O 1
ATOM 2994 N N . ALA B 1 154 ? -17.969 -3.643 -0.466 1 94.88 154 ALA B N 1
ATOM 2995 C CA . ALA B 1 154 ? -17.125 -2.461 -0.608 1 94.88 154 ALA B CA 1
ATOM 2996 C C . ALA B 1 154 ? -15.773 -2.676 0.063 1 94.88 154 ALA B C 1
ATOM 2998 O O . ALA B 1 154 ? -14.883 -1.828 -0.038 1 94.88 154 ALA B O 1
ATOM 2999 N N . GLY B 1 155 ? -15.625 -3.826 0.709 1 96.5 155 GLY B N 1
ATOM 3000 C CA . GLY B 1 155 ? -14.336 -4.133 1.312 1 96.5 155 GLY B CA 1
ATOM 3001 C C . GLY B 1 155 ? -14.156 -3.502 2.68 1 96.5 155 GLY B C 1
ATOM 3002 O O . GLY B 1 155 ? -15.062 -2.85 3.195 1 96.5 155 GLY B O 1
ATOM 3003 N N . PHE B 1 156 ? -13.047 -3.744 3.193 1 98.19 156 PHE B N 1
ATOM 3004 C CA . PHE B 1 156 ? -12.688 -3.277 4.527 1 98.19 156 PHE B CA 1
ATOM 3005 C C . PHE B 1 156 ? -11.984 -1.928 4.457 1 98.19 156 PHE B C 1
ATOM 3007 O O . PHE B 1 156 ? -11.352 -1.603 3.447 1 98.19 156 PHE B O 1
ATOM 3014 N N . PRO B 1 157 ? -12.133 -1.156 5.535 1 98.19 157 PRO B N 1
ATOM 3015 C CA . PRO B 1 157 ? -11.328 0.066 5.59 1 98.19 157 PRO B CA 1
ATOM 3016 C C . PRO B 1 157 ? -9.828 -0.219 5.688 1 98.19 157 PRO B C 1
ATOM 3018 O O . PRO B 1 157 ? -9.43 -1.22 6.281 1 98.19 157 PRO B O 1
ATOM 3021 N N . ILE B 1 158 ? -9.055 0.632 5.109 1 98.31 158 ILE B N 1
ATOM 3022 C CA . ILE B 1 158 ? -7.602 0.475 5.141 1 98.31 158 ILE B CA 1
ATOM 3023 C C . ILE B 1 158 ? -7.023 1.246 6.328 1 98.31 158 ILE B C 1
ATOM 3025 O O . ILE B 1 158 ? -7.348 2.42 6.527 1 98.31 158 ILE B O 1
ATOM 3029 N N . ARG B 1 159 ? -6.305 0.595 7.121 1 98.12 159 ARG B N 1
ATOM 3030 C CA . ARG B 1 159 ? -5.539 1.223 8.195 1 98.12 159 ARG B CA 1
ATOM 3031 C C . ARG B 1 159 ? -4.148 1.624 7.711 1 98.12 159 ARG B C 1
ATOM 3033 O O . ARG B 1 159 ? -3.217 0.82 7.754 1 98.12 159 ARG B O 1
ATOM 3040 N N . ILE B 1 160 ? -4.051 2.861 7.355 1 98.56 160 ILE B N 1
ATOM 3041 C CA . ILE B 1 160 ? -2.918 3.371 6.59 1 98.56 160 ILE B CA 1
ATOM 3042 C C . ILE B 1 160 ? -1.646 3.289 7.43 1 98.56 160 ILE B C 1
ATOM 3044 O O . ILE B 1 160 ? -0.617 2.799 6.961 1 98.56 160 ILE B O 1
ATOM 3048 N N . CYS B 1 161 ? -1.662 3.736 8.672 1 98.69 161 CYS B N 1
ATOM 3049 C CA . CYS B 1 161 ? -0.462 3.754 9.5 1 98.69 161 CYS B CA 1
ATOM 3050 C C . CYS B 1 161 ? 0.055 2.34 9.742 1 98.69 161 CYS B C 1
ATOM 3052 O O . CYS B 1 161 ? 1.263 2.1 9.695 1 98.69 161 CYS B O 1
ATOM 3054 N N . GLU B 1 162 ? -0.875 1.408 10.008 1 98.56 162 GLU B N 1
ATOM 3055 C CA . GLU B 1 162 ? -0.483 0.014 10.195 1 98.56 162 GLU B CA 1
ATOM 3056 C C . GLU B 1 162 ? 0.2 -0.534 8.945 1 98.56 162 GLU B C 1
ATOM 3058 O O . GLU B 1 162 ? 1.229 -1.206 9.039 1 98.56 162 GLU B O 1
ATOM 3063 N N . MET B 1 163 ? -0.341 -0.24 7.812 1 98.62 163 MET B N 1
ATOM 3064 C CA . MET B 1 163 ? 0.198 -0.729 6.547 1 98.62 163 MET B CA 1
ATOM 3065 C C . MET B 1 163 ? 1.574 -0.131 6.277 1 98.62 163 MET B C 1
ATOM 3067 O O . MET B 1 163 ? 2.523 -0.858 5.977 1 98.62 163 MET B O 1
ATOM 3071 N N . LEU B 1 164 ? 1.698 1.185 6.465 1 98.75 164 LEU B N 1
ATOM 3072 C CA . LEU B 1 164 ? 2.947 1.862 6.133 1 98.75 164 LEU B CA 1
ATOM 3073 C C . LEU B 1 164 ? 4.043 1.505 7.133 1 98.75 164 LEU B C 1
ATOM 3075 O O . LEU B 1 164 ? 5.227 1.504 6.789 1 98.75 164 LEU B O 1
ATOM 3079 N N . ALA B 1 165 ? 3.656 1.188 8.352 1 98.69 165 ALA B N 1
ATOM 3080 C CA . ALA B 1 165 ? 4.621 0.886 9.398 1 98.69 165 ALA B CA 1
ATOM 3081 C C . ALA B 1 165 ? 5.449 -0.346 9.047 1 98.69 165 ALA B C 1
ATOM 3083 O O . ALA B 1 165 ? 6.5 -0.588 9.648 1 98.69 165 ALA B O 1
ATOM 3084 N N . THR B 1 166 ? 5.02 -1.169 8.109 1 98.44 166 THR B N 1
ATOM 3085 C CA . THR B 1 166 ? 5.73 -2.377 7.707 1 98.44 166 THR B CA 1
ATOM 3086 C C . THR B 1 166 ? 6.891 -2.037 6.777 1 98.44 166 THR B C 1
ATOM 3088 O O . THR B 1 166 ? 7.742 -2.885 6.5 1 98.44 166 THR B O 1
ATOM 3091 N N . LEU B 1 167 ? 6.926 -0.828 6.258 1 98.5 167 LEU B N 1
ATOM 3092 C CA . LEU B 1 167 ? 7.922 -0.412 5.273 1 98.5 167 LEU B CA 1
ATOM 3093 C C . LEU B 1 167 ? 9.18 0.11 5.961 1 98.5 167 LEU B C 1
ATOM 3095 O O . LEU B 1 167 ? 9.094 0.903 6.902 1 98.5 167 LEU B O 1
ATOM 3099 N N . ASP B 1 168 ? 10.312 -0.253 5.5 1 98.19 168 ASP B N 1
ATOM 3100 C CA . ASP B 1 168 ? 11.594 0.017 6.156 1 98.19 168 ASP B CA 1
ATOM 3101 C C . ASP B 1 168 ? 11.938 1.504 6.098 1 98.19 168 ASP B C 1
ATOM 3103 O O . ASP B 1 168 ? 12.727 1.994 6.902 1 98.19 168 ASP B O 1
ATOM 3107 N N . GLY B 1 169 ? 11.344 2.229 5.211 1 98.5 169 GLY B N 1
ATOM 3108 C CA . GLY B 1 169 ? 11.688 3.627 5.012 1 98.5 169 GLY B CA 1
ATOM 3109 C C . GLY B 1 169 ? 10.93 4.562 5.941 1 98.5 169 GLY B C 1
ATOM 3110 O O . GLY B 1 169 ? 11.203 5.766 5.969 1 98.5 169 GLY B O 1
ATOM 3111 N N . VAL B 1 170 ? 10.008 4.027 6.73 1 98.88 170 VAL B N 1
ATOM 3112 C CA . VAL B 1 170 ? 9.203 4.852 7.617 1 98.88 170 VAL B CA 1
ATOM 3113 C C . VAL B 1 170 ? 9.945 5.082 8.93 1 98.88 170 VAL B C 1
ATOM 3115 O O . VAL B 1 170 ? 10.203 4.137 9.68 1 98.88 170 VAL B O 1
ATOM 3118 N N . ALA B 1 171 ? 10.234 6.301 9.203 1 98.88 171 ALA B N 1
ATOM 3119 C CA . ALA B 1 171 ? 10.914 6.664 10.445 1 98.88 171 ALA B CA 1
ATOM 3120 C C . ALA B 1 171 ? 9.914 6.855 11.578 1 98.88 171 ALA B C 1
ATOM 3122 O O . ALA B 1 171 ? 10.211 6.555 12.734 1 98.88 171 ALA B O 1
ATOM 3123 N N . TYR B 1 172 ? 8.758 7.406 11.188 1 98.94 172 TYR B N 1
ATOM 3124 C CA . TYR B 1 172 ? 7.766 7.738 12.195 1 98.94 172 TYR B CA 1
ATOM 3125 C C . TYR B 1 172 ? 6.355 7.691 11.617 1 98.94 172 TYR B C 1
ATOM 3127 O O . TYR B 1 172 ? 6.105 8.227 10.531 1 98.94 172 TYR B O 1
ATOM 3135 N N . ALA B 1 173 ? 5.469 6.984 12.258 1 98.94 173 ALA B N 1
ATOM 3136 C CA . ALA B 1 173 ? 4.047 6.926 11.93 1 98.94 173 ALA B CA 1
ATOM 3137 C C . ALA B 1 173 ? 3.188 6.93 13.188 1 98.94 173 ALA B C 1
ATOM 3139 O O . ALA B 1 173 ? 3.32 6.051 14.039 1 98.94 173 ALA B O 1
ATOM 3140 N N . GLU B 1 174 ? 2.369 7.922 13.289 1 98.94 174 GLU B N 1
ATOM 3141 C CA . GLU B 1 174 ? 1.502 8.039 14.461 1 98.94 174 GLU B CA 1
ATOM 3142 C C . GLU B 1 174 ? 0.101 8.5 14.062 1 98.94 174 GLU B C 1
ATOM 3144 O O . GLU B 1 174 ? -0.055 9.336 13.18 1 98.94 174 GLU B O 1
ATOM 3149 N N . ARG B 1 175 ? -0.887 7.844 14.656 1 98.94 175 ARG B N 1
ATOM 3150 C CA . ARG B 1 175 ? -2.277 8.266 14.523 1 98.94 175 ARG B CA 1
ATOM 3151 C C . ARG B 1 175 ? -2.744 9.031 15.75 1 98.94 175 ARG B C 1
ATOM 3153 O O . ARG B 1 175 ? -2.58 8.562 16.875 1 98.94 175 ARG B O 1
ATOM 3160 N N . VAL B 1 176 ? -3.291 10.172 15.562 1 98.94 176 VAL B N 1
ATOM 3161 C CA . VAL B 1 176 ? -3.809 11.047 16.609 1 98.94 176 VAL B CA 1
ATOM 3162 C C . VAL B 1 176 ? -5.203 11.539 16.234 1 98.94 176 VAL B C 1
ATOM 3164 O O . VAL B 1 176 ? -5.781 11.078 15.242 1 98.94 176 VAL B O 1
ATOM 3167 N N . ALA B 1 177 ? -5.82 12.297 17.078 1 98.81 177 ALA B N 1
ATOM 3168 C CA . ALA B 1 177 ? -7.117 12.906 16.812 1 98.81 177 ALA B CA 1
ATOM 3169 C C . ALA B 1 177 ? -7.16 14.352 17.312 1 98.81 177 ALA B C 1
ATOM 3171 O O . ALA B 1 177 ? -6.277 14.781 18.062 1 98.81 177 ALA B O 1
ATOM 3172 N N . VAL B 1 178 ? -8.125 15.055 16.875 1 98.44 178 VAL B N 1
ATOM 3173 C CA . VAL B 1 178 ? -8.234 16.438 17.312 1 98.44 178 VAL B CA 1
ATOM 3174 C C . VAL B 1 178 ? -9.641 16.703 17.828 1 98.44 178 VAL B C 1
ATOM 3176 O O . VAL B 1 178 ? -10.164 17.812 17.688 1 98.44 178 VAL B O 1
ATOM 3179 N N . ASN B 1 179 ? -10.266 15.703 18.406 1 97.88 179 ASN B N 1
ATOM 3180 C CA . ASN B 1 179 ? -11.664 15.805 18.828 1 97.88 179 ASN B CA 1
ATOM 3181 C C . ASN B 1 179 ? -11.773 16.328 20.266 1 97.88 179 ASN B C 1
ATOM 3183 O O . ASN B 1 179 ? -12.867 16.688 20.703 1 97.88 179 ASN B O 1
ATOM 3187 N N . THR B 1 180 ? -10.742 16.375 21.062 1 97.94 180 THR B N 1
ATOM 3188 C CA . THR B 1 180 ? -10.695 16.922 22.406 1 97.94 180 THR B CA 1
ATOM 3189 C C . THR B 1 180 ? -9.414 17.734 22.609 1 97.94 180 THR B C 1
ATOM 3191 O O . THR B 1 180 ? -8.453 17.594 21.859 1 97.94 180 THR B O 1
ATOM 3194 N N . VAL B 1 181 ? -9.438 18.562 23.656 1 97.19 181 VAL B N 1
ATOM 3195 C CA . VAL B 1 181 ? -8.281 19.375 23.984 1 97.19 181 VAL B CA 1
ATOM 3196 C C . VAL B 1 181 ? -7.074 18.484 24.266 1 97.19 181 VAL B C 1
ATOM 3198 O O . VAL B 1 181 ? -5.965 18.766 23.797 1 97.19 181 VAL B O 1
ATOM 3201 N N . ALA B 1 182 ? -7.297 17.453 24.969 1 98.06 182 ALA B N 1
ATOM 3202 C CA . ALA B 1 182 ? -6.227 16.516 25.281 1 98.06 182 ALA B CA 1
ATOM 3203 C C . ALA B 1 182 ? -5.645 15.906 24.016 1 98.06 182 ALA B C 1
ATOM 3205 O O . ALA B 1 182 ? -4.426 15.789 23.875 1 98.06 182 ALA B O 1
ATOM 3206 N N . ASN B 1 183 ? -6.508 15.484 23.094 1 98.56 183 ASN B N 1
ATOM 3207 C CA . ASN B 1 183 ? -6.055 14.891 21.844 1 98.56 183 ASN B CA 1
ATOM 3208 C C . ASN B 1 183 ? -5.355 15.914 20.969 1 98.56 183 ASN B C 1
ATOM 3210 O O . ASN B 1 183 ? -4.418 15.578 20.234 1 98.56 183 ASN B O 1
ATOM 3214 N N . ILE B 1 184 ? -5.801 17.109 21 1 98.38 184 ILE B N 1
ATOM 3215 C CA . ILE B 1 184 ? -5.164 18.188 20.234 1 98.38 184 ILE B CA 1
ATOM 3216 C C . ILE B 1 184 ? -3.729 18.375 20.719 1 98.38 184 ILE B C 1
ATOM 3218 O O . ILE B 1 184 ? -2.814 18.547 19.906 1 98.38 184 ILE B O 1
ATOM 3222 N N . ARG B 1 185 ? -3.533 18.344 21.984 1 98.19 185 ARG B N 1
ATOM 3223 C CA . ARG B 1 185 ? -2.189 18.469 22.547 1 98.19 185 ARG B CA 1
ATOM 3224 C C . ARG B 1 185 ? -1.295 17.328 22.062 1 98.19 185 ARG B C 1
ATOM 3226 O O . ARG B 1 185 ? -0.138 17.547 21.703 1 98.19 185 ARG B O 1
ATOM 3233 N N . LYS B 1 186 ? -1.85 16.156 22.078 1 98.62 186 LYS B N 1
ATOM 3234 C CA . LYS B 1 186 ? -1.101 15 21.594 1 98.62 186 LYS B CA 1
ATOM 3235 C C . LYS B 1 186 ? -0.803 15.117 20.109 1 98.62 186 LYS B C 1
ATOM 3237 O O . LYS B 1 186 ? 0.271 14.727 19.656 1 98.62 186 LYS B O 1
ATOM 3242 N N . ALA B 1 187 ? -1.788 15.586 19.375 1 98.81 187 ALA B N 1
ATOM 3243 C CA . ALA B 1 187 ? -1.592 15.805 17.953 1 98.81 187 ALA B CA 1
ATOM 3244 C C . ALA B 1 187 ? -0.461 16.797 17.688 1 98.81 187 ALA B C 1
ATOM 3246 O O . ALA B 1 187 ? 0.358 16.594 16.797 1 98.81 187 ALA B O 1
ATOM 3247 N N . LYS B 1 188 ? -0.418 17.844 18.469 1 98.56 188 LYS B N 1
ATOM 3248 C CA . LYS B 1 188 ? 0.663 18.828 18.359 1 98.56 188 LYS B CA 1
ATOM 3249 C C . LYS B 1 188 ? 2.023 18.156 18.578 1 98.56 188 LYS B C 1
ATOM 3251 O O . LYS B 1 188 ? 2.963 18.406 17.812 1 98.56 188 LYS B O 1
ATOM 3256 N N . GLN B 1 189 ? 2.102 17.375 19.547 1 98.81 189 GLN B N 1
ATOM 3257 C CA . GLN B 1 189 ? 3.346 16.688 19.859 1 98.81 189 GLN B CA 1
ATOM 3258 C C . GLN B 1 189 ? 3.754 15.766 18.703 1 98.81 189 GLN B C 1
ATOM 3260 O O . GLN B 1 189 ? 4.934 15.695 18.344 1 98.81 189 GLN B O 1
ATOM 3265 N N . ALA B 1 190 ? 2.809 15.055 18.172 1 98.88 190 ALA B N 1
ATOM 3266 C CA . ALA B 1 190 ? 3.082 14.141 17.062 1 98.88 190 ALA B CA 1
ATOM 3267 C C . ALA B 1 190 ? 3.574 14.906 15.836 1 98.88 190 ALA B C 1
ATOM 3269 O O . ALA B 1 190 ? 4.535 14.492 15.18 1 98.88 190 ALA B O 1
ATOM 3270 N N . VAL B 1 191 ? 2.902 15.977 15.531 1 98.88 191 VAL B N 1
ATOM 3271 C CA . VAL B 1 191 ? 3.281 16.797 14.391 1 98.88 191 VAL B CA 1
ATOM 3272 C C . VAL B 1 191 ? 4.688 17.359 14.602 1 98.88 191 VAL B C 1
ATOM 3274 O O . VAL B 1 191 ? 5.52 17.328 13.688 1 98.88 191 VAL B O 1
ATOM 3277 N N . GLN B 1 192 ? 4.953 17.844 15.75 1 98.81 192 GLN B N 1
ATOM 3278 C CA . GLN B 1 192 ? 6.281 18.359 16.078 1 98.81 192 GLN B CA 1
ATOM 3279 C C . GLN B 1 192 ? 7.344 17.266 15.914 1 98.81 192 GLN B C 1
ATOM 3281 O O . GLN B 1 192 ? 8.414 17.531 15.352 1 98.81 192 GLN B O 1
ATOM 3286 N N . LYS B 1 193 ? 7.066 16.172 16.422 1 98.88 193 LYS B N 1
ATOM 3287 C CA . LYS B 1 193 ? 8.023 15.07 16.344 1 98.88 193 LYS B CA 1
ATOM 3288 C C . LYS B 1 193 ? 8.281 14.68 14.883 1 98.88 193 LYS B C 1
ATOM 3290 O O . LYS B 1 193 ? 9.422 14.422 14.5 1 98.88 193 LYS B O 1
ATOM 3295 N N . ALA B 1 194 ? 7.254 14.578 14.125 1 98.88 194 ALA B N 1
ATOM 3296 C CA . ALA B 1 194 ? 7.375 14.211 12.711 1 98.88 194 ALA B CA 1
ATOM 3297 C C . ALA B 1 194 ? 8.258 15.203 11.961 1 98.88 194 ALA B C 1
ATOM 3299 O O . ALA B 1 194 ? 9.18 14.805 11.242 1 98.88 194 ALA B O 1
ATOM 3300 N N . PHE B 1 195 ? 7.984 16.438 12.133 1 98.81 195 PHE B N 1
ATOM 3301 C CA . PHE B 1 195 ? 8.766 17.453 11.438 1 98.81 195 PHE B CA 1
ATOM 3302 C C . PHE B 1 195 ? 10.195 17.5 11.961 1 98.81 195 PHE B C 1
ATOM 3304 O O . PHE B 1 195 ? 11.141 17.688 11.195 1 98.81 195 PHE B O 1
ATOM 3311 N N . THR B 1 196 ? 10.375 17.359 13.258 1 98.75 196 THR B N 1
ATOM 3312 C CA . THR B 1 196 ? 11.719 17.281 13.812 1 98.75 196 THR B CA 1
ATOM 3313 C C . THR B 1 196 ? 12.508 16.141 13.188 1 98.75 196 THR B C 1
ATOM 3315 O O . THR B 1 196 ? 13.664 16.312 12.789 1 98.75 196 THR B O 1
ATOM 3318 N N . ALA B 1 197 ? 11.883 15.023 13.109 1 98.69 197 ALA B N 1
ATOM 3319 C CA . ALA B 1 197 ? 12.523 13.875 12.477 1 98.69 197 ALA B CA 1
ATOM 3320 C C . ALA B 1 197 ? 12.953 14.195 11.047 1 98.69 197 ALA B C 1
ATOM 3322 O O . ALA B 1 197 ? 14.047 13.812 10.625 1 98.69 197 ALA B O 1
ATOM 3323 N N . GLN B 1 198 ? 12.086 14.836 10.312 1 98.56 198 GLN B N 1
ATOM 3324 C CA . GLN B 1 198 ? 12.438 15.211 8.945 1 98.56 198 GLN B CA 1
ATOM 3325 C C . GLN B 1 198 ? 13.656 16.141 8.93 1 98.56 198 GLN B C 1
ATOM 3327 O O . GLN B 1 198 ? 14.578 15.938 8.133 1 98.56 198 GLN B O 1
ATOM 3332 N N . THR B 1 199 ? 13.641 17.172 9.758 1 97.94 199 THR B N 1
ATOM 3333 C CA . THR B 1 199 ? 14.734 18.125 9.766 1 97.94 199 THR B CA 1
ATOM 3334 C C . THR B 1 199 ? 16.062 17.453 10.125 1 97.94 199 THR B C 1
ATOM 3336 O O . THR B 1 199 ? 17.125 17.922 9.734 1 97.94 199 THR B O 1
ATOM 3339 N N . GLU B 1 200 ? 15.922 16.328 10.836 1 97.94 200 GLU B N 1
ATOM 3340 C CA . GLU B 1 200 ? 17.109 15.586 11.25 1 97.94 200 GLU B CA 1
ATOM 3341 C C . GLU B 1 200 ? 17.453 14.484 10.242 1 97.94 200 GLU B C 1
ATOM 3343 O O . GLU B 1 200 ? 18.359 13.695 10.469 1 97.94 200 GLU B O 1
ATOM 3348 N N . GLY B 1 201 ? 16.75 14.43 9.188 1 97.38 201 GLY B N 1
ATOM 3349 C CA . GLY B 1 201 ? 17.047 13.5 8.109 1 97.38 201 GLY B CA 1
ATOM 3350 C C . GLY B 1 201 ? 16.797 12.047 8.492 1 97.38 201 GLY B C 1
ATOM 3351 O O . GLY B 1 201 ? 17.578 11.164 8.117 1 97.38 201 GLY B O 1
ATOM 3352 N N . LYS B 1 202 ? 15.703 11.805 9.281 1 98.44 202 LYS B N 1
ATOM 3353 C CA . LYS B 1 202 ? 15.516 10.477 9.859 1 98.44 202 LYS B CA 1
ATOM 3354 C C . LYS B 1 202 ? 14.727 9.57 8.914 1 98.44 202 LYS B C 1
ATOM 3356 O O . LYS B 1 202 ? 14.672 8.359 9.109 1 98.44 202 LYS B O 1
ATOM 3361 N N . GLY B 1 203 ? 14.156 10.148 7.871 1 98.12 203 GLY B N 1
ATOM 3362 C CA . GLY B 1 203 ? 13.375 9.359 6.938 1 98.12 203 GLY B CA 1
ATOM 3363 C C . GLY B 1 203 ? 11.938 9.828 6.816 1 98.12 203 GLY B C 1
ATOM 3364 O O . GLY B 1 203 ? 11.617 10.961 7.176 1 98.12 203 GLY B O 1
ATOM 3365 N N . PHE B 1 204 ? 11.094 9.047 6.219 1 98.81 204 PHE B N 1
ATOM 3366 C CA . PHE B 1 204 ? 9.695 9.336 5.934 1 98.81 204 PHE B CA 1
ATOM 3367 C C . PHE B 1 204 ? 8.883 9.414 7.219 1 98.81 204 PHE B C 1
ATOM 3369 O O . PHE B 1 204 ? 9.031 8.57 8.102 1 98.81 204 PHE B O 1
ATOM 3376 N N . THR B 1 205 ? 8.062 10.391 7.375 1 98.94 205 THR B N 1
ATOM 3377 C CA . THR B 1 205 ? 7.184 10.477 8.539 1 98.94 205 THR B CA 1
ATOM 3378 C C . THR B 1 205 ? 5.742 10.742 8.109 1 98.94 205 THR B C 1
ATOM 3380 O O . THR B 1 205 ? 5.5 11.414 7.105 1 98.94 205 THR B O 1
ATOM 3383 N N . ILE B 1 206 ? 4.785 10.188 8.875 1 98.94 206 ILE B N 1
ATOM 3384 C CA . ILE B 1 206 ? 3.365 10.438 8.633 1 98.94 206 ILE B CA 1
ATOM 3385 C C . ILE B 1 206 ? 2.635 10.602 9.961 1 98.94 206 ILE B C 1
ATOM 3387 O O . ILE B 1 206 ? 2.885 9.859 10.914 1 98.94 206 ILE B O 1
ATOM 3391 N N . VAL B 1 207 ? 1.848 11.602 10.023 1 98.94 207 VAL B N 1
ATOM 3392 C CA . VAL B 1 207 ? 0.9 11.797 11.117 1 98.94 207 VAL B CA 1
ATOM 3393 C C . VAL B 1 207 ? -0.528 11.727 10.586 1 98.94 207 VAL B C 1
ATOM 3395 O O . VAL B 1 207 ? -0.954 12.602 9.828 1 98.94 207 VAL B O 1
ATOM 3398 N N . GLU B 1 208 ? -1.206 10.641 10.906 1 98.88 208 GLU B N 1
ATOM 3399 C CA . GLU B 1 208 ? -2.625 10.492 10.594 1 98.88 208 GLU B CA 1
ATOM 3400 C C . GLU B 1 208 ? -3.494 11.148 11.664 1 98.88 208 GLU B C 1
ATOM 3402 O O . GLU B 1 208 ? -3.42 10.789 12.844 1 98.88 208 GLU B O 1
ATOM 3407 N N . ILE B 1 209 ? -4.262 12.07 11.25 1 98.88 209 ILE B N 1
ATOM 3408 C CA . ILE B 1 209 ? -5.062 12.836 12.195 1 98.88 209 ILE B CA 1
ATOM 3409 C C . ILE B 1 209 ? -6.547 12.578 11.945 1 98.88 209 ILE B C 1
ATOM 3411 O O . ILE B 1 209 ? -7.086 12.984 10.914 1 98.88 209 ILE B O 1
ATOM 3415 N N . LEU B 1 210 ? -7.215 11.867 12.898 1 98.69 210 LEU B N 1
ATOM 3416 C CA . LEU B 1 210 ? -8.656 11.68 12.812 1 98.69 210 LEU B CA 1
ATOM 3417 C C . LEU B 1 210 ? -9.391 13.008 12.961 1 98.69 210 LEU B C 1
ATOM 3419 O O . LEU B 1 210 ? -9.188 13.727 13.938 1 98.69 210 LEU B O 1
ATOM 3423 N N . SER B 1 211 ? -10.164 13.281 11.984 1 97.31 211 SER B N 1
ATOM 3424 C CA . SER B 1 211 ? -10.805 14.586 11.859 1 97.31 211 SER B CA 1
ATOM 3425 C C . SER B 1 211 ? -12.305 14.445 11.648 1 97.31 211 SER B C 1
ATOM 3427 O O . SER B 1 211 ? -12.82 13.328 11.516 1 97.31 211 SER B O 1
ATOM 3429 N N . THR B 1 212 ? -13 15.625 11.68 1 95.5 212 THR B N 1
ATOM 3430 C CA . THR B 1 212 ? -14.453 15.617 11.547 1 95.5 212 THR B CA 1
ATOM 3431 C C . THR B 1 212 ? -14.867 16.141 10.172 1 95.5 212 THR B C 1
ATOM 3433 O O . THR B 1 212 ? -14.102 16.844 9.508 1 95.5 212 THR B O 1
ATOM 3436 N N . CYS B 1 213 ? -15.992 15.727 9.773 1 94.75 213 CYS B N 1
ATOM 3437 C CA . CYS B 1 213 ? -16.688 16.266 8.609 1 94.75 213 CYS B CA 1
ATOM 3438 C C . CYS B 1 213 ? -18.172 16.438 8.883 1 94.75 213 CYS B C 1
ATOM 3440 O O . CYS B 1 213 ? -19 15.695 8.328 1 94.75 213 CYS B O 1
ATOM 3442 N N . PRO B 1 214 ? -18.5 17.484 9.641 1 94.25 214 PRO B N 1
ATOM 3443 C CA . PRO B 1 214 ? -19.891 17.641 10.07 1 94.25 214 PRO B CA 1
ATOM 3444 C C . PRO B 1 214 ? -20.859 17.719 8.891 1 94.25 214 PRO B C 1
ATOM 3446 O O . PRO B 1 214 ? -21.906 17.062 8.898 1 94.25 214 PRO B O 1
ATOM 3449 N N . THR B 1 215 ? -20.516 18.422 7.922 1 92.75 215 THR B N 1
ATOM 3450 C CA . THR B 1 215 ? -21.406 18.688 6.805 1 92.75 215 THR B CA 1
ATOM 3451 C C . THR B 1 215 ? -21.797 17.391 6.09 1 92.75 215 THR B C 1
ATOM 3453 O O . THR B 1 215 ? -22.984 17.094 5.945 1 92.75 215 THR B O 1
ATOM 3456 N N . ASN B 1 216 ? -20.875 16.609 5.707 1 92.81 216 ASN B N 1
ATOM 3457 C CA . ASN B 1 216 ? -21.172 15.406 4.926 1 92.81 216 ASN B CA 1
ATOM 3458 C C . ASN B 1 216 ? -21.703 14.281 5.809 1 92.81 216 ASN B C 1
ATOM 3460 O O . ASN B 1 216 ? -22.391 13.375 5.324 1 92.81 216 ASN B O 1
ATOM 3464 N N . TRP B 1 217 ? -21.344 14.359 7.094 1 94.06 217 TRP B N 1
ATOM 3465 C CA . TRP B 1 217 ? -21.859 13.352 8.016 1 94.06 217 TRP B CA 1
ATOM 3466 C C . TRP B 1 217 ? -23.281 13.672 8.445 1 94.06 217 TRP B C 1
ATOM 3468 O O . TRP B 1 217 ? -23.969 12.828 9.016 1 94.06 217 TRP B O 1
ATOM 3478 N N . GLY B 1 218 ? -23.688 14.938 8.156 1 93.31 218 GLY B N 1
ATOM 3479 C CA . GLY B 1 218 ? -25.016 15.375 8.602 1 93.31 218 GLY B CA 1
ATOM 3480 C C . GLY B 1 218 ? -25.125 15.492 10.117 1 93.31 218 GLY B C 1
ATOM 3481 O O . GLY B 1 218 ? -26.141 15.141 10.695 1 93.31 218 GLY B O 1
ATOM 3482 N N . LEU B 1 219 ? -24.062 15.914 10.695 1 95.69 219 LEU B N 1
ATOM 3483 C CA . LEU B 1 219 ? -24 16.047 12.148 1 95.69 219 LEU B CA 1
ATOM 3484 C C . LEU B 1 219 ? -23.656 17.484 12.539 1 95.69 219 LEU B C 1
ATOM 3486 O O . LEU B 1 219 ? -23.062 18.219 11.758 1 95.69 219 LEU B O 1
ATOM 3490 N N . THR B 1 220 ? -24.078 17.906 13.719 1 96.25 220 THR B N 1
ATOM 3491 C CA . THR B 1 220 ? -23.578 19.156 14.273 1 96.25 220 THR B CA 1
ATOM 3492 C C . THR B 1 220 ? -22.094 19.047 14.602 1 96.25 220 THR B C 1
ATOM 3494 O O . THR B 1 220 ? -21.547 17.938 14.711 1 96.25 220 THR B O 1
ATOM 3497 N N . PRO B 1 221 ? -21.453 20.156 14.734 1 95.5 221 PRO B N 1
ATOM 3498 C CA . PRO B 1 221 ? -20.047 20.109 15.117 1 95.5 221 PRO B CA 1
ATOM 3499 C C . PRO B 1 221 ? -19.797 19.312 16.391 1 95.5 221 PRO B C 1
ATOM 3501 O O . PRO B 1 221 ? -18.891 18.469 16.422 1 95.5 221 PRO B O 1
ATOM 3504 N N . ALA B 1 222 ? -20.609 19.531 17.391 1 96.38 222 ALA B N 1
ATOM 3505 C CA . ALA B 1 222 ? -20.438 18.828 18.656 1 96.38 222 ALA B CA 1
ATOM 3506 C C . ALA B 1 222 ? -20.672 17.328 18.469 1 96.38 222 ALA B C 1
ATOM 3508 O O . ALA B 1 222 ? -19.922 16.516 19.016 1 96.38 222 ALA B O 1
ATOM 3509 N N . GLU B 1 223 ? -21.688 16.953 17.734 1 97.19 223 GLU B N 1
ATOM 3510 C CA . GLU B 1 223 ? -21.969 15.547 17.453 1 97.19 223 GLU B CA 1
ATOM 3511 C C . GLU B 1 223 ? -20.844 14.898 16.672 1 97.19 223 GLU B C 1
ATOM 3513 O O . GLU B 1 223 ? -20.547 13.711 16.859 1 97.19 223 GLU B O 1
ATOM 3518 N N . SER B 1 224 ? -20.266 15.633 15.828 1 97.06 224 SER B N 1
ATOM 3519 C CA . SER B 1 224 ? -19.188 15.117 15 1 97.06 224 SER B CA 1
ATOM 3520 C C . SER B 1 224 ? -17.969 14.766 15.844 1 97.06 224 SER B C 1
ATOM 3522 O O . SER B 1 224 ? -17.297 13.758 15.586 1 97.06 224 SER B O 1
ATOM 3524 N N . LEU B 1 225 ? -17.641 15.617 16.812 1 97.94 225 LEU B N 1
ATOM 3525 C CA . LEU B 1 225 ? -16.531 15.32 17.719 1 97.94 225 LEU B CA 1
ATOM 3526 C C . LEU B 1 225 ? -16.797 14.047 18.516 1 97.94 225 LEU B C 1
ATOM 3528 O O . LEU B 1 225 ? -15.891 13.234 18.703 1 97.94 225 LEU B O 1
ATOM 3532 N N . GLN B 1 226 ? -18.031 13.914 18.906 1 97.88 226 GLN B N 1
ATOM 3533 C CA . GLN B 1 226 ? -18.422 12.711 19.641 1 97.88 226 GLN B CA 1
ATOM 3534 C C . GLN B 1 226 ? -18.359 11.484 18.734 1 97.88 226 GLN B C 1
ATOM 3536 O O . GLN B 1 226 ? -18.016 10.391 19.188 1 97.88 226 GLN B O 1
ATOM 3541 N N . TRP B 1 227 ? -18.734 11.656 17.484 1 97.81 227 TRP B N 1
ATOM 3542 C CA . TRP B 1 227 ? -18.703 10.555 16.531 1 97.81 227 TRP B CA 1
ATOM 3543 C C . TRP B 1 227 ? -17.281 10.047 16.344 1 97.81 227 TRP B C 1
ATOM 3545 O O . TRP B 1 227 ? -17.047 8.836 16.266 1 97.81 227 TRP B O 1
ATOM 3555 N N . VAL B 1 228 ? -16.297 10.961 16.266 1 98.44 228 VAL B N 1
ATOM 3556 C CA . VAL B 1 228 ? -14.898 10.57 16.188 1 98.44 228 VAL B CA 1
ATOM 3557 C C . VAL B 1 228 ? -14.539 9.695 17.391 1 98.44 228 VAL B C 1
ATOM 3559 O O . VAL B 1 228 ? -13.938 8.633 17.234 1 98.44 228 VAL B O 1
ATOM 3562 N N . GLN B 1 229 ? -14.953 10.133 18.547 1 98.38 229 GLN B N 1
ATOM 3563 C CA . GLN B 1 229 ? -14.648 9.43 19.797 1 98.38 229 GLN B CA 1
ATOM 3564 C C . GLN B 1 229 ? -15.266 8.031 19.797 1 98.38 229 GLN B C 1
ATOM 3566 O O . GLN B 1 229 ? -14.602 7.062 20.172 1 98.38 229 GLN B O 1
ATOM 3571 N N . GLU B 1 230 ? -16.438 7.891 19.391 1 98.38 230 GLU B N 1
ATOM 3572 C CA . GLU B 1 230 ? -17.219 6.684 19.609 1 98.38 230 GLU B CA 1
ATOM 3573 C C . GLU B 1 230 ? -17.078 5.703 18.453 1 98.38 230 GLU B C 1
ATOM 3575 O O . GLU B 1 230 ? -17.281 4.5 18.625 1 98.38 230 GLU B O 1
ATOM 3580 N N . ASN B 1 231 ? -16.766 6.219 17.297 1 98.25 231 ASN B N 1
ATOM 3581 C CA . ASN B 1 231 ? -16.766 5.352 16.125 1 98.25 231 ASN B CA 1
ATOM 3582 C C . ASN B 1 231 ? -15.391 5.27 15.477 1 98.25 231 ASN B C 1
ATOM 3584 O O . ASN B 1 231 ? -14.883 4.172 15.234 1 98.25 231 ASN B O 1
ATOM 3588 N N . MET B 1 232 ? -14.734 6.41 15.211 1 98.44 232 MET B N 1
ATOM 3589 C CA . MET B 1 232 ? -13.469 6.398 14.484 1 98.44 232 MET B CA 1
ATOM 3590 C C . MET B 1 232 ? -12.352 5.848 15.359 1 98.44 232 MET B C 1
ATOM 3592 O O . MET B 1 232 ? -11.586 4.984 14.922 1 98.44 232 MET B O 1
ATOM 3596 N N . ILE B 1 233 ? -12.266 6.34 16.594 1 98.75 233 ILE B N 1
ATOM 3597 C CA . ILE B 1 233 ? -11.141 5.977 17.453 1 98.75 233 ILE B CA 1
ATOM 3598 C C . ILE B 1 233 ? -11.172 4.477 17.734 1 98.75 233 ILE B C 1
ATOM 3600 O O . ILE B 1 233 ? -10.141 3.805 17.672 1 98.75 233 ILE B O 1
ATOM 3604 N N . PRO B 1 234 ? -12.344 3.85 18.078 1 98.38 234 PRO B N 1
ATOM 3605 C CA . PRO B 1 234 ? -12.344 2.398 18.266 1 98.38 234 PRO B CA 1
ATOM 3606 C C . PRO B 1 234 ? -11.891 1.636 17.016 1 98.38 234 PRO B C 1
ATOM 3608 O O . PRO B 1 234 ? -11.242 0.594 17.141 1 98.38 234 PRO B O 1
ATOM 3611 N N . HIS B 1 235 ? -12.164 2.062 15.812 1 97.88 235 HIS B N 1
ATOM 3612 C CA . HIS B 1 235 ? -11.781 1.409 14.57 1 97.88 235 HIS B CA 1
ATOM 3613 C C . HIS B 1 235 ? -10.336 1.741 14.203 1 97.88 235 HIS B C 1
ATOM 3615 O O . HIS B 1 235 ? -9.609 0.892 13.68 1 97.88 235 HIS B O 1
ATOM 3621 N N . TYR B 1 236 ? -9.977 2.961 14.391 1 98.44 236 TYR B N 1
ATOM 3622 C CA . TYR B 1 236 ? -8.625 3.477 14.188 1 98.44 236 TYR B CA 1
ATOM 3623 C C . TYR B 1 236 ? -8 3.893 15.516 1 98.44 236 TYR B C 1
ATOM 3625 O O . TYR B 1 236 ? -7.945 5.082 15.836 1 98.44 236 TYR B O 1
ATOM 3633 N N . PRO B 1 237 ? -7.488 2.928 16.266 1 98.75 237 PRO B N 1
ATOM 3634 C CA . PRO B 1 237 ? -6.934 3.285 17.562 1 98.75 237 PRO B CA 1
ATOM 3635 C C . PRO B 1 237 ? -5.77 4.27 17.453 1 98.75 237 PRO B C 1
ATOM 3637 O O . PRO B 1 237 ? -4.953 4.172 16.547 1 98.75 237 PRO B O 1
ATOM 3640 N N . LEU B 1 238 ? -5.746 5.227 18.375 1 98.81 238 LEU B N 1
ATOM 3641 C CA . LEU B 1 238 ? -4.656 6.199 18.438 1 98.81 238 LEU B CA 1
ATOM 3642 C C . LEU B 1 238 ? -3.371 5.551 18.938 1 98.81 238 LEU B C 1
ATOM 3644 O O . LEU B 1 238 ? -3.416 4.602 19.719 1 98.81 238 LEU B O 1
ATOM 3648 N N . GLY B 1 239 ? -2.23 6.031 18.453 1 98.69 239 GLY B N 1
ATOM 3649 C CA . GLY B 1 239 ? -0.968 5.516 18.969 1 98.69 239 GLY B CA 1
ATOM 3650 C C . GLY B 1 239 ? 0.157 5.59 17.953 1 98.69 239 GLY B C 1
ATOM 3651 O O . GLY B 1 239 ? -0.036 6.082 16.828 1 98.69 239 GLY B O 1
ATOM 3652 N N . VAL B 1 240 ? 1.311 5.254 18.438 1 98.88 240 VAL B N 1
ATOM 3653 C CA . VAL B 1 240 ? 2.512 5.207 17.609 1 98.88 240 VAL B CA 1
ATOM 3654 C C . VAL B 1 240 ? 2.646 3.824 16.984 1 98.88 240 VAL B C 1
ATOM 3656 O O . VAL B 1 240 ? 2.672 2.812 17.688 1 98.88 240 VAL B O 1
ATOM 3659 N N . PHE B 1 241 ? 2.73 3.785 15.672 1 98.81 241 PHE B N 1
ATOM 3660 C CA . PHE B 1 241 ? 2.809 2.514 14.969 1 98.81 241 PHE B CA 1
ATOM 3661 C C . PHE B 1 241 ? 4.238 2.229 14.516 1 98.81 241 PHE B C 1
ATOM 3663 O O . PHE B 1 241 ? 4.59 1.081 14.242 1 98.81 241 PHE B O 1
ATOM 3670 N N . CYS B 1 242 ? 4.98 3.258 14.359 1 98.75 242 CYS B N 1
ATOM 3671 C CA . CYS B 1 242 ? 6.395 3.16 14.008 1 98.75 242 CYS B CA 1
ATOM 3672 C C . CYS B 1 242 ? 7.176 4.344 14.57 1 98.75 242 CYS B C 1
ATOM 3674 O O . CYS B 1 242 ? 6.75 5.492 14.445 1 98.75 242 CYS B O 1
ATOM 3676 N N . ASP B 1 243 ? 8.266 4.07 15.219 1 98.88 243 ASP B N 1
ATOM 3677 C CA . ASP B 1 243 ? 9.156 5.113 15.703 1 98.88 243 ASP B CA 1
ATOM 3678 C C . ASP B 1 243 ? 10.617 4.668 15.641 1 98.88 243 ASP B C 1
ATOM 3680 O O . ASP B 1 243 ? 11.109 3.998 16.547 1 98.88 243 ASP B O 1
ATOM 3684 N N . ARG B 1 244 ? 11.242 5.051 14.594 1 98.44 244 ARG B N 1
ATOM 3685 C CA . ARG B 1 244 ? 12.656 4.777 14.383 1 98.44 244 ARG B CA 1
ATOM 3686 C C . ARG B 1 244 ? 13.477 6.066 14.391 1 98.44 244 ARG B C 1
ATOM 3688 O O . ARG B 1 244 ? 14.539 6.133 13.773 1 98.44 244 ARG B O 1
ATOM 3695 N N . THR B 1 245 ? 13 7.086 14.992 1 98 245 THR B N 1
ATOM 3696 C CA . THR B 1 245 ? 13.555 8.43 14.852 1 98 245 THR B CA 1
ATOM 3697 C C . THR B 1 245 ? 14.844 8.562 15.656 1 98 245 THR B C 1
ATOM 3699 O O . THR B 1 245 ? 15.609 9.516 15.469 1 98 245 THR B O 1
ATOM 3702 N N . GLU B 1 246 ? 15.125 7.68 16.594 1 96.38 246 GLU B N 1
ATOM 3703 C CA . GLU B 1 246 ? 16.375 7.746 17.344 1 96.38 246 GLU B CA 1
ATOM 3704 C C . GLU B 1 246 ? 17.578 7.535 16.422 1 96.38 246 GLU B C 1
ATOM 3706 O O . GLU B 1 246 ? 18.547 8.289 16.484 1 96.38 246 GLU B O 1
ATOM 3711 N N . LYS B 1 247 ? 17.562 6.59 15.492 1 94.25 247 LYS B N 1
ATOM 3712 C CA . LYS B 1 247 ? 18.672 6.246 14.617 1 94.25 247 LYS B CA 1
ATOM 3713 C C . LYS B 1 247 ? 18.406 6.684 13.18 1 94.25 247 LYS B C 1
ATOM 3715 O O . LYS B 1 247 ? 19.344 6.918 12.414 1 94.25 247 LYS B O 1
ATOM 3720 N N . GLY B 1 248 ? 17.156 6.754 12.852 1 96.19 248 GLY B N 1
ATOM 3721 C CA . GLY B 1 248 ? 16.797 6.965 11.461 1 96.19 248 GLY B CA 1
ATOM 3722 C C . GLY B 1 248 ? 16.688 5.676 10.672 1 96.19 248 GLY B C 1
ATOM 3723 O O . GLY B 1 248 ? 16.969 4.598 11.195 1 96.19 248 GLY B O 1
ATOM 3724 N N . VAL B 1 249 ? 16.344 5.832 9.422 1 96.81 249 VAL B N 1
ATOM 3725 C CA . VAL B 1 249 ? 16.078 4.621 8.656 1 96.81 249 VAL B CA 1
ATOM 3726 C C . VAL B 1 249 ? 17.312 4.242 7.832 1 96.81 249 VAL B C 1
ATOM 3728 O O . VAL B 1 249 ? 17.375 3.152 7.262 1 96.81 249 VAL B O 1
ATOM 3731 N N . TYR B 1 250 ? 18.297 5.117 7.812 1 92 250 TYR B N 1
ATOM 3732 C CA . TYR B 1 250 ? 19.469 4.875 6.988 1 92 250 TYR B CA 1
ATOM 3733 C C . TYR B 1 250 ? 20.641 4.422 7.844 1 92 250 TYR B C 1
ATOM 3735 O O . TYR B 1 250 ? 20.844 4.918 8.953 1 92 250 TYR B O 1
#

Nearest PDB structures (foldseek):
  6n2o-assembly1_D  TM=8.050E-01  e=1.410E-16  Magnetococcus marinus MC-1
  5b46-assembly1_B-2  TM=8.857E-01  e=5.434E-15  Sulfurisphaera tokodaii str. 7
  5exd-assembly2_L  TM=8.064E-01  e=2.256E-14  Moorella thermoacetica ATCC 39073
  5b48-assembly1_B  TM=7.824E-01  e=1.142E-14  Sulfurisphaera tokodaii str. 7
  9bt4-assembly2_C  TM=8.315E-01  e=3.037E-13  Methanosarcina acetivorans C2A